Protein AF-0000000084754019 (afdb_homodimer)

Structure (mmCIF, N/CA/C/O backbone):
data_AF-0000000084754019-model_v1
#
loop_
_entity.id
_entity.type
_entity.pdbx_description
1 polymer 'branched-chain-amino-acid transaminase'
#
loop_
_atom_site.group_PDB
_atom_site.id
_atom_site.type_symbol
_atom_site.label_atom_id
_atom_site.label_alt_id
_atom_site.label_comp_id
_atom_site.label_asym_id
_atom_site.label_entity_id
_atom_site.label_seq_id
_atom_site.pdbx_PDB_ins_code
_atom_site.Cartn_x
_atom_site.Cartn_y
_atom_site.Cartn_z
_atom_site.occupancy
_atom_site.B_iso_or_equiv
_atom_site.auth_seq_id
_atom_site.auth_comp_id
_atom_site.auth_asym_id
_atom_site.auth_atom_id
_atom_site.pdbx_PDB_model_num
ATOM 1 N N . MET A 1 1 ? -22.484 -15.445 -2.857 1 97.38 1 MET A N 1
ATOM 2 C CA . MET A 1 1 ? -22.422 -15.008 -1.468 1 97.38 1 MET A CA 1
ATOM 3 C C . MET A 1 1 ? -20.984 -14.703 -1.066 1 97.38 1 MET A C 1
ATOM 5 O O . MET A 1 1 ? -20.047 -15.32 -1.585 1 97.38 1 MET A O 1
ATOM 9 N N . VAL A 1 2 ? -20.844 -13.742 -0.267 1 98.5 2 VAL A N 1
ATOM 10 C CA . VAL A 1 2 ? -19.578 -13.406 0.373 1 98.5 2 VAL A CA 1
ATOM 11 C C . VAL A 1 2 ? -19.703 -13.594 1.884 1 98.5 2 VAL A C 1
ATOM 13 O O . VAL A 1 2 ? -20.75 -13.312 2.471 1 98.5 2 VAL A O 1
ATOM 16 N N . ASN A 1 3 ? -18.672 -14.164 2.486 1 98.88 3 ASN A N 1
ATOM 17 C CA . ASN A 1 3 ? -18.656 -14.391 3.928 1 98.88 3 ASN A CA 1
ATOM 18 C C . ASN A 1 3 ? -17.953 -13.25 4.664 1 98.88 3 ASN A C 1
ATOM 20 O O . ASN A 1 3 ? -16.75 -13.039 4.496 1 98.88 3 ASN A O 1
ATOM 24 N N . CYS A 1 4 ? -18.688 -12.484 5.461 1 98.62 4 CYS A N 1
ATOM 25 C CA . CYS A 1 4 ? -18.141 -11.43 6.305 1 98.62 4 CYS A CA 1
ATOM 26 C C . CYS A 1 4 ? -18.266 -11.789 7.781 1 98.62 4 CYS A C 1
ATOM 28 O O . CYS A 1 4 ? -19.359 -11.719 8.344 1 98.62 4 CYS A O 1
ATOM 30 N N . ASN A 1 5 ? -17.156 -12.18 8.359 1 98.44 5 ASN A N 1
ATOM 31 C CA . ASN A 1 5 ? -17.125 -12.594 9.758 1 98.44 5 ASN A CA 1
ATOM 32 C C . ASN A 1 5 ? -18.156 -13.672 10.047 1 98.44 5 ASN A C 1
ATOM 34 O O . ASN A 1 5 ? -18.875 -13.602 11.047 1 98.44 5 ASN A O 1
ATOM 38 N N . GLY A 1 6 ? -18.266 -14.531 9.148 1 98.44 6 GLY A N 1
ATOM 39 C CA . GLY A 1 6 ? -19.156 -15.672 9.352 1 98.44 6 GLY A CA 1
ATOM 40 C C . GLY A 1 6 ? -20.531 -15.461 8.773 1 98.44 6 GLY A C 1
ATOM 41 O O . GLY A 1 6 ? -21.281 -16.422 8.57 1 98.44 6 GLY A O 1
ATOM 42 N N . ALA A 1 7 ? -20.906 -14.242 8.516 1 98.5 7 ALA A N 1
ATOM 43 C CA . ALA A 1 7 ? -22.203 -13.945 7.922 1 98.5 7 ALA A CA 1
ATOM 44 C C . ALA A 1 7 ? -22.141 -14.062 6.398 1 98.5 7 ALA A C 1
ATOM 46 O O . ALA A 1 7 ? -21.281 -13.453 5.758 1 98.5 7 ALA A O 1
ATOM 47 N N . LEU A 1 8 ? -23.047 -14.852 5.844 1 98.62 8 LEU A N 1
ATOM 48 C CA . LEU A 1 8 ? -23.156 -14.992 4.395 1 98.62 8 LEU A CA 1
ATOM 49 C C . LEU A 1 8 ? -24.062 -13.914 3.811 1 98.62 8 LEU A C 1
ATOM 51 O O . LEU A 1 8 ? -25.25 -13.844 4.152 1 98.62 8 LEU A O 1
ATOM 55 N N . LEU A 1 9 ? -23.484 -13.094 3.008 1 98.5 9 LEU A N 1
ATOM 56 C CA . LEU A 1 9 ? -24.188 -11.953 2.436 1 98.5 9 LEU A CA 1
ATOM 57 C C . LEU A 1 9 ? -24.188 -12.023 0.912 1 98.5 9 LEU A C 1
ATOM 59 O O . LEU A 1 9 ? -23.312 -12.656 0.312 1 98.5 9 LEU A O 1
ATOM 63 N N . ALA A 1 10 ? -25.172 -11.328 0.333 1 97.81 10 ALA A N 1
ATOM 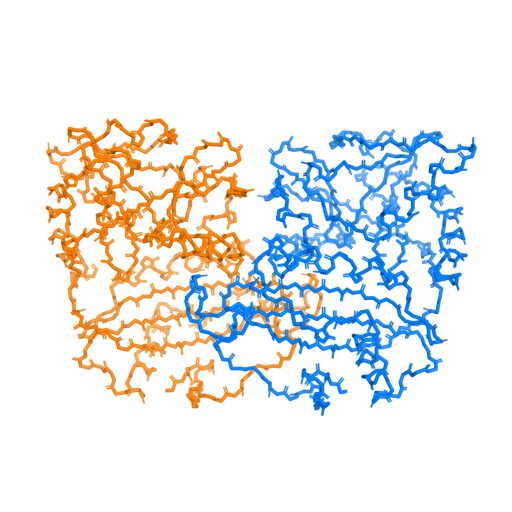64 C CA . ALA A 1 10 ? -25.219 -11.266 -1.126 1 97.81 10 ALA A CA 1
ATOM 65 C C . ALA A 1 10 ? -23.953 -10.625 -1.686 1 97.81 10 ALA A C 1
ATOM 67 O O . ALA A 1 10 ? -23.422 -9.672 -1.108 1 97.81 10 ALA A O 1
ATOM 68 N N . GLU A 1 11 ? -23.531 -11.109 -2.832 1 95.25 11 GLU A N 1
ATOM 69 C CA . GLU A 1 11 ? -22.266 -10.688 -3.422 1 95.25 11 GLU A CA 1
ATOM 70 C C . GLU A 1 11 ? -22.281 -9.203 -3.758 1 95.25 11 GLU A C 1
ATOM 72 O O . GLU A 1 11 ? -21.25 -8.531 -3.68 1 95.25 11 GLU A O 1
ATOM 77 N N . ASP A 1 12 ? -23.375 -8.703 -4.16 1 95.88 12 ASP A N 1
ATOM 78 C CA . ASP A 1 12 ? -23.469 -7.316 -4.609 1 95.88 12 ASP A CA 1
ATOM 79 C C . ASP A 1 12 ? -23.859 -6.391 -3.459 1 95.88 12 ASP A C 1
ATOM 81 O O . ASP A 1 12 ? -24.078 -5.195 -3.664 1 95.88 12 ASP A O 1
ATOM 85 N N . LYS A 1 13 ? -23.969 -6.934 -2.271 1 96.94 13 LYS A N 1
ATOM 86 C CA . LYS A 1 13 ? -24.328 -6.133 -1.107 1 96.94 13 LYS A CA 1
ATOM 87 C C . LYS A 1 13 ? -23.172 -5.246 -0.66 1 96.94 13 LYS A C 1
ATOM 89 O O . LYS A 1 13 ? -22.031 -5.715 -0.549 1 96.94 13 LYS A O 1
ATOM 94 N N . ALA A 1 14 ? -23.484 -3.969 -0.422 1 98 14 ALA A N 1
ATOM 95 C CA . ALA A 1 14 ? -22.516 -3.117 0.258 1 98 14 ALA A CA 1
ATOM 96 C C . ALA A 1 14 ? -22.344 -3.535 1.716 1 98 14 ALA A C 1
ATOM 98 O O . ALA A 1 14 ? -23.328 -3.658 2.451 1 98 14 ALA A O 1
ATOM 99 N N . ILE A 1 15 ? -21.125 -3.725 2.139 1 97.31 15 ILE A N 1
ATOM 100 C CA . ILE A 1 15 ? -20.953 -4.258 3.486 1 97.31 15 ILE A CA 1
ATOM 101 C C . ILE A 1 15 ? -19.938 -3.416 4.25 1 97.31 15 ILE A C 1
ATOM 103 O O . ILE A 1 15 ? -19.75 -3.6 5.457 1 97.31 15 ILE A O 1
ATOM 107 N N . PHE A 1 16 ? -19.312 -2.447 3.605 1 98 16 PHE A N 1
ATOM 108 C CA . PHE A 1 16 ? -18.281 -1.647 4.273 1 98 16 PHE A CA 1
ATOM 109 C C . PHE A 1 16 ? -18.656 -0.167 4.234 1 98 16 PHE A C 1
ATOM 111 O O . PHE A 1 16 ? -19.141 0.33 3.225 1 98 16 PHE A O 1
ATOM 118 N N . THR A 1 17 ? -18.406 0.504 5.332 1 98.19 17 THR A N 1
ATOM 119 C CA . THR A 1 17 ? -18.5 1.96 5.355 1 98.19 17 THR A CA 1
ATOM 120 C C . THR A 1 17 ? -17.203 2.588 4.852 1 98.19 17 THR A C 1
ATOM 122 O O . THR A 1 17 ? -16.203 1.885 4.625 1 98.19 17 THR A O 1
ATOM 125 N N . HIS A 1 18 ? -17.219 3.867 4.695 1 97.81 18 HIS A N 1
ATOM 126 C CA . HIS A 1 18 ? -16.047 4.613 4.262 1 97.81 18 HIS A CA 1
ATOM 127 C C . HIS A 1 18 ? -14.945 4.562 5.316 1 97.81 18 HIS A C 1
ATOM 129 O O . HIS A 1 18 ? -13.805 4.922 5.039 1 97.81 18 HIS A O 1
ATOM 135 N N . ASN A 1 19 ? -15.219 4.051 6.48 1 98.06 19 ASN A N 1
ATOM 136 C CA . ASN A 1 19 ? -14.266 4.062 7.59 1 98.06 19 ASN A CA 1
ATOM 137 C C . ASN A 1 19 ? -13.406 2.803 7.598 1 98.06 19 ASN A C 1
ATOM 139 O O . ASN A 1 19 ? -12.5 2.67 8.43 1 98.06 19 ASN A O 1
ATOM 143 N N . ASN A 1 20 ? -13.688 1.897 6.699 1 98.62 20 ASN A N 1
ATOM 144 C CA . ASN A 1 20 ? -12.906 0.664 6.637 1 98.62 20 ASN A CA 1
ATOM 145 C C . ASN A 1 20 ? -11.422 0.946 6.461 1 98.62 20 ASN A C 1
ATOM 147 O O . ASN A 1 20 ? -11.031 1.692 5.562 1 98.62 20 ASN A O 1
ATOM 151 N N . ARG A 1 21 ? -10.633 0.33 7.289 1 98.81 21 ARG A N 1
ATOM 152 C CA . ARG A 1 21 ? -9.219 0.693 7.316 1 98.81 21 ARG A CA 1
ATOM 153 C C . ARG A 1 21 ? -8.477 0.081 6.133 1 98.81 21 ARG A C 1
ATOM 155 O O . ARG A 1 21 ? -7.406 0.56 5.75 1 98.81 21 ARG A O 1
ATOM 162 N N . ALA A 1 22 ? -8.961 -1.067 5.578 1 98.75 22 ALA A N 1
ATOM 163 C CA . ALA A 1 22 ? -8.375 -1.564 4.34 1 98.75 22 ALA A CA 1
ATOM 164 C C . ALA A 1 22 ? -8.539 -0.552 3.209 1 98.75 22 ALA A C 1
ATOM 166 O O . ALA A 1 22 ? -7.641 -0.387 2.379 1 98.75 22 ALA A O 1
ATOM 167 N N . LEU A 1 23 ? -9.664 0.096 3.18 1 98.56 23 LEU A N 1
ATOM 168 C CA . LEU A 1 23 ? -9.953 1.115 2.178 1 98.56 23 LEU A CA 1
ATOM 169 C C . LEU A 1 23 ? -9.086 2.352 2.389 1 98.56 23 LEU A C 1
ATOM 171 O O . LEU A 1 23 ? -8.523 2.887 1.435 1 98.56 23 LEU A O 1
ATOM 175 N N . LYS A 1 24 ? -8.906 2.754 3.613 1 98.69 24 LYS A N 1
ATOM 176 C CA . LYS A 1 24 ? -8.32 4.059 3.918 1 98.69 24 LYS A CA 1
ATOM 177 C C . LYS A 1 24 ? -6.801 3.986 3.939 1 98.69 24 LYS A C 1
ATOM 179 O O . LYS A 1 24 ? -6.121 4.957 3.602 1 98.69 24 LYS A O 1
ATOM 184 N N . TYR A 1 25 ? -6.273 2.809 4.363 1 98.81 25 TYR A N 1
ATOM 185 C CA . TYR A 1 25 ? -4.848 2.793 4.672 1 98.81 25 TYR A CA 1
ATOM 186 C C . TYR A 1 25 ? -4.191 1.52 4.152 1 98.81 25 TYR A C 1
ATOM 188 O O . TYR A 1 25 ? -3.031 1.243 4.457 1 98.81 25 TYR A O 1
ATOM 196 N N . GLY A 1 26 ? -4.914 0.692 3.35 1 98.75 26 GLY A N 1
ATOM 197 C CA . GLY A 1 26 ? -4.363 -0.59 2.938 1 98.75 26 GLY A CA 1
ATOM 198 C C . GLY A 1 26 ? -4.023 -1.496 4.105 1 98.75 26 GLY A C 1
ATOM 199 O O . GLY A 1 26 ? -3.088 -2.297 4.023 1 98.75 26 GLY A O 1
ATOM 200 N N . ASP A 1 27 ? -4.727 -1.362 5.16 1 98.88 27 ASP A N 1
ATOM 201 C CA . ASP A 1 27 ? -4.477 -2.055 6.418 1 98.88 27 ASP A CA 1
ATOM 202 C C . ASP A 1 27 ? -5.109 -3.445 6.418 1 98.88 27 ASP A C 1
ATOM 204 O O . ASP A 1 27 ? -5.949 -3.754 7.266 1 98.88 27 ASP A O 1
ATOM 208 N N . ALA A 1 28 ? -4.59 -4.289 5.449 1 98.94 28 ALA A N 1
ATOM 209 C CA . ALA A 1 28 ? -5.188 -5.609 5.25 1 98.94 28 ALA A CA 1
ATOM 210 C C . ALA A 1 28 ? -4.18 -6.578 4.641 1 98.94 28 ALA A C 1
ATOM 212 O O . ALA A 1 28 ? -3.174 -6.16 4.062 1 98.94 28 ALA A O 1
ATOM 213 N N . LEU A 1 29 ? -4.406 -7.797 4.871 1 98.94 29 LEU A N 1
ATOM 214 C CA . LEU A 1 29 ? -3.732 -8.953 4.293 1 98.94 29 LEU A CA 1
ATOM 215 C C . LEU A 1 29 ? -4.723 -9.852 3.559 1 98.94 29 LEU A C 1
ATOM 217 O O . LEU A 1 29 ? -5.922 -9.828 3.85 1 98.94 29 LEU A O 1
ATOM 221 N N . PHE A 1 30 ? -4.211 -10.617 2.596 1 98.94 30 PHE A N 1
ATOM 222 C CA . PHE A 1 30 ? -5.125 -11.578 1.984 1 98.94 30 PHE A CA 1
ATOM 223 C C . PHE A 1 30 ? -4.383 -12.828 1.534 1 98.94 30 PHE A C 1
ATOM 225 O O . PHE A 1 30 ? -3.152 -12.828 1.449 1 98.94 30 PHE A O 1
ATOM 232 N N . GLU A 1 31 ? -5.059 -13.859 1.364 1 98.88 31 GLU A N 1
ATOM 233 C CA . GLU A 1 31 ? -4.617 -15.109 0.752 1 98.88 31 GLU A CA 1
ATOM 234 C C . GLU A 1 31 ? -5.512 -15.5 -0.42 1 98.88 31 GLU A C 1
ATOM 236 O O . GLU A 1 31 ? -6.73 -15.336 -0.355 1 98.88 31 GLU A O 1
ATOM 241 N N . THR A 1 32 ? -4.949 -15.914 -1.445 1 98.81 32 THR A N 1
ATOM 242 C CA . THR A 1 32 ? -5.656 -16.547 -2.555 1 98.81 32 THR A CA 1
ATOM 243 C C . THR A 1 32 ? -5.359 -18.047 -2.6 1 98.81 32 THR A C 1
ATOM 245 O O . THR A 1 32 ? -4.199 -18.453 -2.73 1 98.81 32 THR A O 1
ATOM 248 N N . VAL A 1 33 ? -6.383 -18.797 -2.488 1 98.5 33 VAL A N 1
ATOM 249 C CA . VAL A 1 33 ? -6.227 -20.234 -2.316 1 98.5 33 VAL A CA 1
ATOM 250 C C . VAL A 1 33 ? -7.039 -20.969 -3.377 1 98.5 33 VAL A C 1
ATOM 252 O O . VAL A 1 33 ? -8.109 -20.5 -3.787 1 98.5 33 VAL A O 1
ATOM 255 N N . ARG A 1 34 ? -6.52 -22.047 -3.781 1 97.81 34 ARG A N 1
ATOM 256 C CA . ARG A 1 34 ? -7.219 -22.938 -4.703 1 97.81 34 ARG A CA 1
ATOM 257 C C . ARG A 1 34 ? -7.906 -24.078 -3.953 1 97.81 34 ARG A C 1
ATOM 259 O O . ARG A 1 34 ? -7.32 -24.672 -3.053 1 97.81 34 ARG A O 1
ATOM 266 N N . TYR A 1 35 ? -9.164 -24.266 -4.242 1 97.19 35 TYR A N 1
ATOM 267 C CA . TYR A 1 35 ? -9.969 -25.375 -3.729 1 97.19 35 TYR A CA 1
ATOM 268 C C . TYR A 1 35 ? -10.375 -26.312 -4.852 1 97.19 35 TYR A C 1
ATOM 270 O O . TYR A 1 35 ? -10.867 -25.875 -5.895 1 97.19 35 TYR A O 1
ATOM 278 N N . VAL A 1 36 ? -10.102 -27.625 -4.633 1 95.44 36 VAL A N 1
ATOM 279 C CA . VAL A 1 36 ? -10.523 -28.625 -5.617 1 95.44 36 VAL A CA 1
ATOM 280 C C . VAL A 1 36 ? -11.133 -29.828 -4.91 1 95.44 36 VAL A C 1
ATOM 282 O O . VAL A 1 36 ? -10.453 -30.516 -4.156 1 95.44 36 VAL A O 1
ATOM 285 N N . ASN A 1 37 ? -12.398 -30.062 -5.176 1 90.69 37 ASN A N 1
ATOM 286 C CA . ASN A 1 37 ? -13.117 -31.266 -4.73 1 90.69 37 ASN A CA 1
ATOM 287 C C . ASN A 1 37 ? -12.891 -31.531 -3.244 1 90.69 37 ASN A C 1
ATOM 289 O O . ASN A 1 37 ? -12.492 -32.625 -2.861 1 90.69 37 ASN A O 1
ATOM 293 N N . GLY A 1 38 ? -13.016 -30.516 -2.432 1 91.5 38 GLY A N 1
ATOM 294 C CA . GLY A 1 38 ? -13.008 -30.688 -0.988 1 91.5 38 GLY A CA 1
ATOM 295 C C . GLY A 1 38 ? -11.656 -30.375 -0.361 1 91.5 38 GLY A C 1
ATOM 296 O O . GLY A 1 38 ? -11.531 -30.344 0.865 1 91.5 38 GLY A O 1
ATOM 297 N N . THR A 1 39 ? -10.695 -30.094 -1.216 1 94.81 39 THR A N 1
ATOM 298 C CA . THR A 1 39 ? -9.344 -29.906 -0.702 1 94.81 39 THR A CA 1
ATOM 299 C C . THR A 1 39 ? -8.844 -28.5 -1.018 1 94.81 39 THR A C 1
ATOM 301 O O . THR A 1 39 ? -8.914 -28.047 -2.164 1 94.81 39 THR A O 1
ATOM 304 N N . LEU A 1 40 ? -8.438 -27.797 0.04 1 97.25 40 LEU A N 1
ATOM 305 C CA . LEU A 1 40 ? -7.695 -26.562 -0.158 1 97.25 40 LEU A CA 1
ATOM 306 C C . LEU A 1 40 ? -6.219 -26.844 -0.433 1 97.25 40 LEU A C 1
ATOM 308 O O . LEU A 1 40 ? -5.535 -27.453 0.394 1 97.25 40 LEU A O 1
ATOM 312 N N . PHE A 1 41 ? -5.746 -26.406 -1.605 1 97.75 41 PHE A N 1
ATOM 313 C CA . PHE A 1 41 ? -4.355 -26.656 -1.974 1 97.75 41 PHE A CA 1
ATOM 314 C C . PHE A 1 41 ? -3.408 -25.844 -1.1 1 97.75 41 PHE A C 1
ATOM 316 O O . PHE A 1 41 ? -3.539 -24.625 -0.998 1 97.75 41 PHE A O 1
ATOM 323 N N . PHE A 1 42 ? -2.416 -26.531 -0.426 1 98.12 42 PHE A N 1
ATOM 324 C CA . PHE A 1 42 ? -1.351 -25.969 0.388 1 98.12 42 PHE A CA 1
ATOM 325 C C . PHE A 1 42 ? -1.927 -25.094 1.497 1 98.12 42 PHE A C 1
ATOM 327 O O . PHE A 1 42 ? -1.379 -24.031 1.809 1 98.12 42 PHE A O 1
ATOM 334 N N . TRP A 1 43 ? -2.988 -25.5 2.119 1 98.06 43 TRP A N 1
ATOM 335 C CA . TRP A 1 43 ? -3.734 -24.688 3.078 1 98.06 43 TRP A CA 1
ATOM 336 C C . TRP A 1 43 ? -2.873 -24.359 4.293 1 98.06 43 TRP A C 1
ATOM 338 O O . TRP A 1 43 ? -2.891 -23.234 4.781 1 98.06 43 TRP A O 1
ATOM 348 N N . GLU A 1 44 ? -2.137 -25.297 4.773 1 98.19 44 GLU A N 1
ATOM 349 C CA . GLU A 1 44 ? -1.278 -25.047 5.926 1 98.19 44 GLU A CA 1
ATOM 350 C C . GLU A 1 44 ? -0.279 -23.938 5.633 1 98.19 44 GLU A C 1
ATOM 352 O O . GLU A 1 44 ? -0.051 -23.062 6.477 1 98.19 44 GLU A O 1
ATOM 357 N N . ASP A 1 45 ? 0.33 -24 4.461 1 98.5 45 ASP A N 1
ATOM 358 C CA . ASP A 1 45 ? 1.284 -22.969 4.07 1 98.5 45 ASP A CA 1
ATOM 359 C C . ASP A 1 45 ? 0.619 -21.594 4.031 1 98.5 45 ASP A C 1
ATOM 361 O O . ASP A 1 45 ? 1.19 -20.609 4.504 1 98.5 45 ASP A O 1
ATOM 365 N N . HIS A 1 46 ? -0.571 -21.547 3.426 1 98.81 46 HIS A N 1
ATOM 366 C CA . HIS A 1 46 ? -1.313 -20.297 3.365 1 98.81 46 HIS A CA 1
ATOM 367 C C . HIS A 1 46 ? -1.639 -19.781 4.762 1 98.81 46 HIS A C 1
ATOM 369 O O . HIS A 1 46 ? -1.456 -18.594 5.051 1 98.81 46 HIS A O 1
ATOM 375 N N . TYR A 1 47 ? -2.086 -20.688 5.594 1 98.88 47 TYR A N 1
ATOM 376 C CA . TYR A 1 47 ? -2.465 -20.344 6.957 1 98.88 47 TYR A CA 1
ATOM 377 C C . TYR A 1 47 ? -1.276 -19.781 7.73 1 98.88 47 TYR A C 1
ATOM 379 O O . TYR A 1 47 ? -1.379 -18.719 8.352 1 98.88 47 TYR A O 1
ATOM 387 N N . PHE A 1 48 ? -0.202 -20.406 7.664 1 98.75 48 PHE A N 1
ATOM 388 C CA . PHE A 1 48 ? 0.971 -19.969 8.422 1 98.75 48 PHE A CA 1
ATOM 389 C C . PHE A 1 48 ? 1.496 -18.641 7.902 1 98.75 48 PHE A C 1
ATOM 391 O O . PHE A 1 48 ? 1.946 -17.797 8.68 1 98.75 48 PHE A O 1
ATOM 398 N N . ARG A 1 49 ? 1.467 -18.484 6.605 1 98.75 49 ARG A N 1
ATOM 399 C CA . ARG A 1 49 ? 1.89 -17.188 6.074 1 98.75 49 ARG A CA 1
ATOM 400 C C . ARG A 1 49 ? 0.973 -16.078 6.559 1 98.75 49 ARG A C 1
ATOM 402 O O . ARG A 1 49 ? 1.439 -14.984 6.895 1 98.75 49 ARG A O 1
ATOM 409 N N . LEU A 1 50 ? -0.332 -16.359 6.586 1 98.94 50 LEU A N 1
ATOM 410 C CA . LEU A 1 50 ? -1.282 -15.359 7.066 1 98.94 50 LEU A CA 1
ATOM 411 C C . LEU A 1 50 ? -0.999 -14.992 8.523 1 98.94 50 LEU A C 1
ATOM 413 O O . LEU A 1 50 ? -0.934 -13.812 8.867 1 98.94 50 LEU A O 1
ATOM 417 N N . MET A 1 51 ? -0.78 -15.984 9.391 1 98.81 51 MET A N 1
ATOM 418 C CA . MET A 1 51 ? -0.494 -15.742 10.797 1 98.81 51 MET A CA 1
ATOM 419 C C . MET A 1 51 ? 0.798 -14.953 10.969 1 98.81 51 MET A C 1
ATOM 421 O O . MET A 1 51 ? 0.847 -13.992 11.734 1 98.81 51 MET A O 1
ATOM 425 N N . ALA A 1 52 ? 1.797 -15.375 10.234 1 98.75 52 ALA A N 1
ATOM 426 C CA . ALA A 1 52 ? 3.078 -14.68 10.312 1 98.75 52 ALA A CA 1
ATOM 427 C C . ALA A 1 52 ? 2.939 -13.227 9.883 1 98.75 52 ALA A C 1
ATOM 429 O O . ALA A 1 52 ? 3.504 -12.328 10.508 1 98.75 52 ALA A O 1
ATOM 430 N N . SER A 1 53 ? 2.232 -13.031 8.797 1 98.88 53 SER A N 1
ATOM 431 C CA . SER A 1 53 ? 2.031 -11.68 8.289 1 98.88 53 SER A CA 1
ATOM 432 C C . SER A 1 53 ? 1.26 -10.82 9.281 1 98.88 53 SER A C 1
ATOM 434 O O . SER A 1 53 ? 1.574 -9.648 9.469 1 98.88 53 SER A O 1
ATOM 436 N N . MET A 1 54 ? 0.199 -11.391 9.906 1 98.88 54 MET A N 1
ATOM 437 C CA . MET A 1 54 ? -0.567 -10.664 10.914 1 98.88 54 MET A CA 1
ATOM 438 C C . MET A 1 54 ? 0.323 -10.25 12.078 1 98.88 54 MET A C 1
ATOM 440 O O . MET A 1 54 ? 0.197 -9.141 12.602 1 98.88 54 MET A O 1
ATOM 444 N N . ARG A 1 55 ? 1.204 -11.086 12.469 1 98.56 55 ARG A N 1
ATOM 445 C CA . ARG A 1 55 ? 2.137 -10.766 13.547 1 98.56 55 ARG A CA 1
ATOM 446 C C . ARG A 1 55 ? 3.055 -9.609 13.148 1 98.56 55 ARG A C 1
ATOM 448 O O . ARG A 1 55 ? 3.301 -8.703 13.945 1 98.56 55 ARG A O 1
ATOM 455 N N . ILE A 1 56 ? 3.537 -9.719 11.961 1 98.31 56 ILE A N 1
ATOM 456 C CA . ILE A 1 56 ? 4.43 -8.68 11.453 1 98.31 56 ILE A CA 1
ATOM 457 C C . ILE A 1 56 ? 3.713 -7.332 11.461 1 98.31 56 ILE A C 1
ATOM 459 O O . ILE A 1 56 ? 4.301 -6.309 11.82 1 98.31 56 ILE A O 1
ATOM 463 N N . LEU A 1 57 ? 2.438 -7.328 11.164 1 98.44 57 LEU A N 1
ATOM 464 C CA . LEU A 1 57 ? 1.668 -6.09 11.102 1 98.44 57 LEU A CA 1
ATOM 465 C C . LEU A 1 57 ? 1.074 -5.75 12.461 1 98.44 57 LEU A C 1
ATOM 467 O O . LEU A 1 57 ? 0.324 -4.781 12.594 1 98.44 57 LEU A O 1
ATOM 471 N N . ARG A 1 58 ? 1.37 -6.543 13.445 1 98.31 58 ARG A N 1
ATOM 472 C CA . ARG A 1 58 ? 0.931 -6.324 14.82 1 98.31 58 ARG A CA 1
ATOM 473 C C . ARG A 1 58 ? -0.591 -6.309 14.906 1 98.31 58 ARG A C 1
ATOM 475 O O . ARG A 1 58 ? -1.166 -5.484 15.625 1 98.31 58 ARG A O 1
ATOM 482 N N . MET A 1 59 ? -1.22 -7.105 14.141 1 98.81 59 MET A N 1
ATOM 483 C CA . MET A 1 59 ? -2.646 -7.383 14.273 1 98.81 59 MET A CA 1
ATOM 484 C C . MET A 1 59 ? -2.904 -8.367 15.414 1 98.81 59 MET A C 1
ATOM 486 O O . MET A 1 59 ? -2.084 -9.25 15.672 1 98.81 59 MET A O 1
ATOM 490 N N . GLU A 1 60 ? -3.984 -8.141 16.031 1 98.62 60 GLU A N 1
ATOM 491 C CA . GLU A 1 60 ? -4.387 -9.148 17 1 98.62 60 GLU A CA 1
ATOM 492 C C . GLU A 1 60 ? -4.984 -10.375 16.328 1 98.62 60 GLU A C 1
ATOM 494 O O . GLU A 1 60 ? -5.957 -10.266 15.57 1 98.62 60 GLU A O 1
ATOM 499 N N . ILE A 1 61 ? -4.41 -11.453 16.594 1 98.69 61 ILE A N 1
ATOM 500 C CA . ILE A 1 61 ? -4.934 -12.695 16.031 1 98.69 61 ILE A CA 1
ATOM 501 C C . ILE A 1 61 ? -6.004 -13.266 16.953 1 98.69 61 ILE A C 1
ATOM 503 O O . ILE A 1 61 ? -5.707 -13.68 18.078 1 98.69 61 ILE A O 1
ATOM 507 N N . PRO A 1 62 ? -7.219 -13.305 16.438 1 98.62 62 PRO A N 1
ATOM 508 C CA . PRO A 1 62 ? -8.266 -13.883 17.281 1 98.62 62 PRO A CA 1
ATOM 509 C C . PRO A 1 62 ? -7.98 -15.336 17.672 1 98.62 62 PRO A C 1
ATOM 511 O O . PRO A 1 62 ? -7.449 -16.094 16.859 1 98.62 62 PRO A O 1
ATOM 514 N N . MET A 1 63 ? -8.438 -15.703 18.828 1 97.94 63 MET A N 1
ATOM 515 C CA . MET A 1 63 ? -8.219 -17.062 19.312 1 97.94 63 MET A CA 1
ATOM 516 C C . MET A 1 63 ? -8.906 -18.078 18.406 1 97.94 63 MET A C 1
ATOM 518 O O . MET A 1 63 ? -8.414 -19.188 18.219 1 97.94 63 MET A O 1
ATOM 522 N N . GLU A 1 64 ? -9.938 -17.672 17.812 1 97.5 64 GLU A N 1
ATOM 523 C CA . GLU A 1 64 ? -10.703 -18.594 16.984 1 97.5 64 GLU A CA 1
ATOM 524 C C . GLU A 1 64 ? -10.055 -18.781 15.617 1 97.5 64 GLU A C 1
ATOM 526 O O . GLU A 1 64 ? -10.438 -19.672 14.859 1 97.5 64 GLU A O 1
ATOM 531 N N . PHE A 1 65 ? -9.094 -17.953 15.258 1 98.38 65 PHE A N 1
ATOM 532 C CA . PHE A 1 65 ? -8.422 -18.062 13.969 1 98.38 65 PHE A CA 1
ATOM 533 C C . PHE A 1 65 ? -7.523 -19.281 13.914 1 98.38 65 PHE A C 1
ATOM 535 O O . PHE A 1 65 ? -6.328 -19.172 13.641 1 98.38 65 PHE A O 1
ATOM 542 N N . THR A 1 66 ? -8.102 -20.406 14.062 1 98.62 66 THR A N 1
ATOM 543 C CA . THR A 1 66 ? -7.359 -21.656 13.875 1 98.62 66 THR A CA 1
ATOM 544 C C . THR A 1 66 ? -7.406 -22.094 12.414 1 98.62 66 THR A C 1
ATOM 546 O O . THR A 1 66 ? -8.25 -21.625 11.648 1 98.62 66 THR A O 1
ATOM 549 N N . LEU A 1 67 ? -6.461 -22.984 12.148 1 98.62 67 LEU A N 1
ATOM 550 C CA . LEU A 1 67 ? -6.434 -23.578 10.82 1 98.62 67 LEU A CA 1
ATOM 551 C C . LEU A 1 67 ? -7.793 -24.172 10.461 1 98.62 67 LEU A C 1
ATOM 553 O O . LEU A 1 67 ? -8.312 -23.922 9.367 1 98.62 67 LEU A O 1
ATOM 557 N N . GLU A 1 68 ? -8.391 -24.859 11.375 1 98.5 68 GLU A N 1
ATOM 558 C CA . GLU A 1 68 ? -9.664 -25.562 11.18 1 98.5 68 GLU A CA 1
ATOM 559 C C . GLU A 1 68 ? -10.82 -24.578 11.047 1 98.5 68 GLU A C 1
ATOM 561 O O . GLU A 1 68 ? -11.703 -24.75 10.203 1 98.5 68 GLU A O 1
ATOM 566 N N . PHE A 1 69 ? -10.844 -23.578 11.859 1 98.81 69 PHE A N 1
ATOM 567 C CA . PHE A 1 69 ? -11.922 -22.609 11.844 1 98.81 69 PHE A CA 1
ATOM 568 C C . PHE A 1 69 ? -11.992 -21.891 10.5 1 98.81 69 PHE A C 1
ATOM 570 O O . PHE A 1 69 ? -13.055 -21.828 9.883 1 98.81 69 PHE A O 1
ATOM 577 N N . LEU A 1 70 ? -10.859 -21.406 10.016 1 98.88 70 LEU A N 1
ATOM 578 C CA . LEU A 1 70 ? -10.836 -20.656 8.758 1 98.88 70 LEU A CA 1
ATOM 579 C C . LEU A 1 70 ? -11.148 -21.578 7.582 1 98.88 70 LEU A C 1
ATOM 581 O O . LEU A 1 70 ? -11.828 -21.172 6.637 1 98.88 70 LEU A O 1
ATOM 585 N N . GLU A 1 71 ? -10.602 -22.797 7.629 1 98.69 71 GLU A N 1
ATOM 586 C CA . GLU A 1 71 ? -10.945 -23.766 6.594 1 98.69 71 GLU A CA 1
ATOM 587 C C . GLU A 1 71 ? -12.453 -23.984 6.527 1 98.69 71 GLU A C 1
ATOM 589 O O . GLU A 1 71 ? -13.031 -24.016 5.438 1 98.69 71 GLU A O 1
ATOM 594 N N . GLU A 1 72 ? -13.062 -24.109 7.664 1 98.62 72 GLU A N 1
ATOM 595 C CA . GLU A 1 72 ? -14.508 -24.328 7.727 1 98.62 72 GLU A CA 1
ATOM 596 C C . GLU A 1 72 ? -15.273 -23.141 7.164 1 98.62 72 GLU A C 1
ATOM 598 O O . GLU A 1 72 ? -16.25 -23.297 6.43 1 98.62 72 GLU A O 1
ATOM 603 N N . GLU A 1 73 ? -14.883 -21.953 7.523 1 98.81 73 GLU A N 1
ATOM 604 C CA . GLU A 1 73 ? -15.531 -20.75 7 1 98.81 73 GLU A CA 1
ATOM 605 C C . GLU A 1 73 ? -15.414 -20.672 5.48 1 98.81 73 GLU A C 1
ATOM 607 O O . GLU A 1 73 ? -16.359 -20.281 4.797 1 98.81 73 GLU A O 1
ATOM 612 N N . ILE A 1 74 ? -14.234 -21.062 4.973 1 98.81 74 ILE A N 1
ATOM 613 C CA . ILE A 1 74 ? -14.023 -21.078 3.531 1 98.81 74 ILE A CA 1
ATOM 614 C C . ILE A 1 74 ? -14.969 -22.078 2.877 1 98.81 74 ILE A C 1
ATOM 616 O O . ILE A 1 74 ? -15.672 -21.75 1.92 1 98.81 74 ILE A O 1
ATOM 620 N N . LYS A 1 75 ? -15.008 -23.266 3.383 1 98.38 75 LYS A N 1
ATOM 621 C CA . LYS A 1 75 ? -15.844 -24.312 2.812 1 98.38 75 LYS A CA 1
ATOM 622 C C . LYS A 1 75 ? -17.328 -23.953 2.904 1 98.38 75 LYS A C 1
ATOM 624 O O . LYS A 1 75 ? -18.094 -24.219 1.982 1 98.38 75 LYS A O 1
ATOM 629 N N . ASN A 1 76 ? -17.734 -23.344 4.055 1 98.5 76 ASN A N 1
ATOM 630 C CA . ASN A 1 76 ? -19.094 -22.859 4.184 1 98.5 76 ASN A CA 1
ATOM 631 C C . ASN A 1 76 ? -19.438 -21.859 3.082 1 98.5 76 ASN A C 1
ATOM 633 O O . ASN A 1 76 ? -20.547 -21.875 2.547 1 98.5 76 ASN A O 1
ATOM 637 N N . THR A 1 77 ? -18.531 -21.016 2.805 1 98.75 77 THR A N 1
ATOM 638 C CA . THR A 1 77 ? -18.75 -20.016 1.765 1 98.75 77 THR A CA 1
ATOM 639 C C . THR A 1 77 ? -18.859 -20.672 0.394 1 98.75 77 THR A C 1
ATOM 641 O O . THR A 1 77 ? -19.719 -20.297 -0.411 1 98.75 77 THR A O 1
ATOM 644 N N . ILE A 1 78 ? -17.969 -21.641 0.101 1 98.62 78 ILE A N 1
ATOM 645 C CA . ILE A 1 78 ? -18.016 -22.391 -1.151 1 98.62 78 ILE A CA 1
ATOM 646 C C . ILE A 1 78 ? -19.359 -23.078 -1.31 1 98.62 78 ILE A C 1
ATOM 648 O O . ILE A 1 78 ? -19.984 -22.984 -2.369 1 98.62 78 ILE A O 1
ATOM 652 N N . LYS A 1 79 ? -19.812 -23.703 -0.287 1 98.06 79 LYS A N 1
ATOM 653 C CA . LYS A 1 79 ? -21.094 -24.422 -0.295 1 98.06 79 LYS A CA 1
ATOM 654 C C . LYS A 1 79 ? -22.25 -23.453 -0.52 1 98.06 79 LYS A C 1
ATOM 656 O O . LYS A 1 79 ? -23.172 -23.75 -1.288 1 98.06 79 LYS A O 1
ATOM 661 N N . ALA A 1 80 ? -22.172 -22.328 0.152 1 98.19 80 ALA A N 1
ATOM 662 C CA . ALA A 1 80 ? -23.234 -21.328 0.035 1 98.19 80 ALA A CA 1
ATOM 663 C C . ALA A 1 80 ? -23.375 -20.844 -1.401 1 98.19 80 ALA A C 1
ATOM 665 O O . ALA A 1 80 ? -24.422 -20.344 -1.798 1 98.19 80 ALA A O 1
ATOM 666 N N . ASN A 1 81 ? -22.344 -21.016 -2.18 1 98.12 81 ASN A N 1
ATOM 667 C CA . ASN A 1 81 ? -22.359 -20.578 -3.572 1 98.12 81 ASN A CA 1
ATOM 668 C C . ASN A 1 81 ? -22.531 -21.75 -4.527 1 98.12 81 ASN A C 1
ATOM 670 O O . ASN A 1 81 ? -22.359 -21.594 -5.742 1 98.12 81 ASN A O 1
ATOM 674 N N . ALA A 1 82 ? -22.75 -22.906 -4.023 1 97.44 82 ALA A N 1
ATOM 675 C CA . ALA A 1 82 ? -22.969 -24.141 -4.789 1 97.44 82 ALA A CA 1
ATOM 676 C C . ALA A 1 82 ? -21.766 -24.453 -5.668 1 97.44 82 ALA A C 1
ATOM 678 O O . ALA A 1 82 ? -21.922 -24.828 -6.832 1 97.44 82 ALA A O 1
ATOM 679 N N . LEU A 1 83 ? -20.609 -24.312 -5.086 1 97.06 83 LEU A N 1
ATOM 680 C CA . LEU A 1 83 ? -19.391 -24.516 -5.852 1 97.06 83 LEU A CA 1
ATOM 681 C C . LEU A 1 83 ? -18.609 -25.719 -5.328 1 97.06 83 LEU A C 1
ATOM 683 O O . LEU A 1 83 ? -17.453 -25.938 -5.711 1 97.06 83 LEU A O 1
ATOM 687 N N . ASP A 1 84 ? -19.141 -26.5 -4.492 1 92.88 84 ASP A N 1
ATOM 688 C CA . ASP A 1 84 ? -18.422 -27.5 -3.713 1 92.88 84 ASP A CA 1
ATOM 689 C C . ASP A 1 84 ? -17.969 -28.656 -4.59 1 92.88 84 ASP A C 1
ATOM 691 O O . ASP A 1 84 ? -17.094 -29.438 -4.195 1 92.88 84 ASP A O 1
ATOM 695 N N . ASN A 1 85 ? -18.5 -28.844 -5.82 1 91.12 85 ASN A N 1
ATOM 696 C CA . ASN A 1 85 ? -18.156 -29.969 -6.668 1 91.12 85 ASN A CA 1
ATOM 697 C C . ASN A 1 85 ? -17.156 -29.578 -7.758 1 91.12 85 ASN A C 1
ATOM 699 O O . ASN A 1 85 ? -16.953 -30.328 -8.719 1 91.12 85 ASN A O 1
ATOM 703 N N . GLY A 1 86 ? -16.547 -28.469 -7.672 1 93.69 86 GLY A N 1
ATOM 704 C CA . GLY A 1 86 ? -15.633 -28.016 -8.711 1 93.69 86 GLY A CA 1
ATOM 705 C C . GLY A 1 86 ? -14.383 -27.359 -8.164 1 93.69 86 GLY A C 1
ATOM 706 O O . GLY A 1 86 ? -14.023 -27.562 -7.004 1 93.69 86 GLY A O 1
ATOM 707 N N . ALA A 1 87 ? -13.617 -26.797 -9.094 1 97.06 87 ALA A N 1
ATOM 708 C CA . ALA A 1 87 ? -12.461 -25.984 -8.734 1 97.06 87 ALA A CA 1
ATOM 709 C C . ALA A 1 87 ? -12.875 -24.562 -8.422 1 97.06 87 ALA A C 1
ATOM 711 O O . ALA A 1 87 ? -13.734 -23.984 -9.094 1 97.06 87 ALA A O 1
ATOM 712 N N . VAL A 1 88 ? -12.375 -24.062 -7.32 1 98.5 88 VAL A N 1
ATOM 713 C CA . VAL A 1 88 ? -12.812 -22.75 -6.832 1 98.5 88 VAL A CA 1
ATOM 714 C C . VAL A 1 88 ? -11.594 -21.922 -6.441 1 98.5 88 VAL A C 1
ATOM 716 O O . VAL A 1 88 ? -10.641 -22.438 -5.848 1 98.5 88 VAL A O 1
ATOM 719 N N . ARG A 1 89 ? -11.562 -20.656 -6.867 1 98.62 89 ARG A N 1
ATOM 720 C CA . ARG A 1 89 ? -10.641 -19.641 -6.359 1 98.62 89 ARG A CA 1
ATOM 721 C C . ARG A 1 89 ? -11.211 -18.953 -5.121 1 98.62 89 ARG A C 1
ATOM 723 O O . ARG A 1 89 ? -12.352 -18.5 -5.133 1 98.62 89 ARG A O 1
ATOM 730 N N . ILE A 1 90 ? -10.469 -18.938 -4.027 1 98.75 90 ILE A N 1
ATOM 731 C CA . ILE A 1 90 ? -10.875 -18.297 -2.779 1 98.75 90 ILE A CA 1
ATOM 732 C C . ILE A 1 90 ? -9.977 -17.094 -2.498 1 98.75 90 ILE A C 1
ATOM 734 O O . ILE A 1 90 ? -8.758 -17.172 -2.666 1 98.75 90 ILE A O 1
ATOM 738 N N . ARG A 1 91 ? -10.539 -16.047 -2.15 1 98.88 91 ARG A N 1
ATOM 739 C CA . ARG A 1 91 ? -9.797 -14.938 -1.548 1 98.88 91 ARG A CA 1
ATOM 740 C C . ARG A 1 91 ? -10.234 -14.703 -0.107 1 98.88 91 ARG A C 1
ATOM 742 O O . ARG A 1 91 ? -11.391 -14.359 0.146 1 98.88 91 ARG A O 1
ATOM 749 N N . LEU A 1 92 ? -9.398 -14.953 0.826 1 98.94 92 LEU A N 1
ATOM 750 C CA . LEU A 1 92 ? -9.578 -14.609 2.234 1 98.94 92 LEU A CA 1
ATOM 751 C C . LEU A 1 92 ? -8.836 -13.32 2.576 1 98.94 92 LEU A C 1
ATOM 753 O O . LEU A 1 92 ? -7.609 -13.266 2.512 1 98.94 92 LEU A O 1
ATOM 757 N N . THR A 1 93 ? -9.578 -12.289 2.92 1 98.94 93 THR A N 1
ATOM 758 C CA . THR A 1 93 ? -9 -11.008 3.312 1 98.94 93 THR A CA 1
ATOM 759 C C . THR A 1 93 ? -9.195 -10.758 4.805 1 98.94 93 THR A C 1
ATOM 761 O O . THR A 1 93 ? -10.305 -10.914 5.324 1 98.94 93 THR A O 1
ATOM 764 N N . VAL A 1 94 ? -8.156 -10.422 5.484 1 98.94 94 VAL A N 1
ATOM 765 C CA . VAL A 1 94 ? -8.18 -10.016 6.887 1 98.94 94 VAL A CA 1
ATOM 766 C C . VAL A 1 94 ? -7.758 -8.555 7.008 1 98.94 94 VAL A C 1
ATOM 768 O O . VAL A 1 94 ? -6.738 -8.148 6.445 1 98.94 94 VAL A O 1
ATOM 771 N N . PHE A 1 95 ? -8.547 -7.777 7.703 1 98.94 95 PHE A N 1
ATOM 772 C CA . PHE A 1 95 ? -8.227 -6.363 7.832 1 98.94 95 PHE A CA 1
ATOM 773 C C . PHE A 1 95 ? -8.5 -5.875 9.25 1 98.94 95 PHE A C 1
ATOM 775 O O . PHE A 1 95 ? -9.336 -6.445 9.961 1 98.94 95 PHE A O 1
ATOM 782 N N . ARG A 1 96 ? -7.742 -4.887 9.695 1 98.88 96 ARG A N 1
ATOM 783 C CA . ARG A 1 96 ? -7.938 -4.305 11.023 1 98.88 96 ARG A CA 1
ATOM 784 C C . ARG A 1 96 ? -9.25 -3.539 11.094 1 98.88 96 ARG A C 1
ATOM 786 O O . ARG A 1 96 ? -9.641 -2.861 10.141 1 98.88 96 ARG A O 1
ATOM 793 N N . ASN A 1 97 ? -9.906 -3.627 12.234 1 98.81 97 ASN A N 1
ATOM 794 C CA . ASN A 1 97 ? -11.195 -2.98 12.438 1 98.81 97 ASN A CA 1
ATOM 795 C C . ASN A 1 97 ? -11.078 -1.46 12.406 1 98.81 97 ASN A C 1
ATOM 797 O O . ASN A 1 97 ? -9.984 -0.916 12.594 1 98.81 97 ASN A O 1
ATOM 801 N N . GLU A 1 98 ? -12.242 -0.836 12.25 1 98.19 98 GLU A N 1
ATOM 802 C CA . GLU A 1 98 ? -12.312 0.609 12.062 1 98.19 98 GLU A CA 1
ATOM 803 C C . GLU A 1 98 ? -11.82 1.352 13.305 1 98.19 98 GLU A C 1
ATOM 805 O O . GLU A 1 98 ? -11.922 0.842 14.422 1 98.19 98 GLU A O 1
ATOM 810 N N . GLY A 1 99 ? -11.352 2.602 13.039 1 97.88 99 GLY A N 1
ATOM 811 C CA . GLY A 1 99 ? -10.945 3.508 14.109 1 97.88 99 GLY A CA 1
ATOM 812 C C . GLY A 1 99 ? -9.516 3.988 13.977 1 97.88 99 GLY A C 1
ATOM 813 O O . GLY A 1 99 ? -8.648 3.252 13.5 1 97.88 99 GLY A O 1
ATOM 814 N N . GLY A 1 100 ? -9.336 5.18 14.422 1 97.75 100 GLY A N 1
ATOM 815 C CA . GLY A 1 100 ? -8.023 5.793 14.336 1 97.75 100 GLY A CA 1
ATOM 816 C C . GLY A 1 100 ? -7.719 6.371 12.969 1 97.75 100 GLY A C 1
ATOM 817 O O . GLY A 1 100 ? -8.609 6.484 12.125 1 97.75 100 GLY A O 1
ATOM 818 N N . LEU A 1 101 ? -6.539 6.84 12.789 1 98 101 LEU A N 1
ATOM 819 C CA . LEU A 1 101 ? -5.988 7.297 11.516 1 98 101 LEU A CA 1
ATOM 820 C C . LEU A 1 101 ? -4.883 6.359 11.039 1 98 101 LEU A C 1
ATOM 822 O O . LEU A 1 101 ? -5.113 5.16 10.867 1 98 101 LEU A O 1
ATOM 826 N N . TYR A 1 102 ? -3.656 6.879 10.828 1 98.5 102 TYR A N 1
ATOM 827 C CA . TYR A 1 102 ? -2.584 5.934 10.547 1 98.5 102 TYR A CA 1
ATOM 828 C C . TYR A 1 102 ? -2.365 4.992 11.727 1 98.5 102 TYR A C 1
ATOM 830 O O . TYR A 1 102 ? -2.197 3.783 11.539 1 98.5 102 TYR A O 1
ATOM 838 N N . THR A 1 103 ? -2.422 5.551 12.914 1 98.62 103 THR A N 1
ATOM 839 C CA . THR A 1 103 ? -2.389 4.723 14.117 1 98.62 103 THR A CA 1
ATOM 840 C C . THR A 1 103 ? -3.781 4.191 14.445 1 98.62 103 THR A C 1
ATOM 842 O O . THR A 1 103 ? -4.699 4.965 14.727 1 98.62 103 THR A O 1
ATOM 845 N N . PRO A 1 104 ? -3.92 2.92 14.484 1 98.69 104 PRO A N 1
ATOM 846 C CA . PRO A 1 104 ? -5.242 2.35 14.758 1 98.69 104 PRO A CA 1
ATOM 847 C C . PRO A 1 104 ? -5.66 2.502 16.219 1 98.69 104 PRO A C 1
ATOM 849 O O . PRO A 1 104 ? -4.805 2.561 17.109 1 98.69 104 PRO A O 1
ATOM 852 N N . SER A 1 105 ? -6.965 2.545 16.484 1 98.56 105 SER A N 1
ATOM 853 C CA . SER A 1 105 ? -7.488 2.59 17.844 1 98.56 105 SER A CA 1
ATOM 854 C C . SER A 1 105 ? -7.656 1.187 18.422 1 98.56 105 SER A C 1
ATOM 856 O O . SER A 1 105 ? -7.871 1.023 19.625 1 98.56 105 SER A O 1
ATOM 858 N N . THR A 1 106 ? -7.621 0.189 17.547 1 98.5 106 THR A N 1
ATOM 859 C CA . THR A 1 106 ? -7.695 -1.213 17.938 1 98.5 106 THR A CA 1
ATOM 860 C C . THR A 1 106 ? -6.859 -2.084 17 1 98.5 106 THR A C 1
ATOM 862 O O . THR A 1 106 ? -6.574 -1.693 15.875 1 98.5 106 THR A O 1
ATOM 865 N N . ASN A 1 107 ? -6.426 -3.193 17.5 1 98.38 107 ASN A N 1
ATOM 866 C CA . ASN A 1 107 ? -5.711 -4.148 16.656 1 98.38 107 ASN A CA 1
ATOM 867 C C . ASN A 1 107 ? -6.582 -5.355 16.312 1 98.38 107 ASN A C 1
ATOM 869 O O . ASN A 1 107 ? -6.113 -6.305 15.688 1 98.38 107 ASN A O 1
ATOM 873 N N . ASP A 1 108 ? -7.887 -5.254 16.688 1 98.75 108 ASP A N 1
ATOM 874 C CA . ASP A 1 108 ? -8.82 -6.309 16.312 1 98.75 108 ASP A CA 1
ATOM 875 C C . ASP A 1 108 ? -9.031 -6.348 14.805 1 98.75 108 ASP A C 1
ATOM 877 O O . ASP A 1 108 ? -8.867 -5.336 14.125 1 98.75 108 ASP A O 1
ATOM 881 N N . VAL A 1 109 ? -9.43 -7.555 14.414 1 98.88 109 VAL A N 1
ATOM 882 C CA . VAL A 1 109 ? -9.516 -7.699 12.961 1 98.88 109 VAL A CA 1
ATOM 883 C C . VAL A 1 109 ? -10.883 -8.266 12.586 1 98.88 109 VAL A C 1
ATOM 885 O O . VAL A 1 109 ? -11.602 -8.789 13.438 1 98.88 109 VAL A O 1
ATOM 888 N N . SER A 1 110 ? -11.211 -8.078 11.328 1 98.81 110 SER A N 1
ATOM 889 C CA . SER A 1 110 ? -12.32 -8.711 10.625 1 98.81 110 SER A CA 1
ATOM 890 C C . SER A 1 110 ? -11.844 -9.422 9.367 1 98.81 110 SER A C 1
ATOM 892 O O . SER A 1 110 ? -10.68 -9.312 8.984 1 98.81 110 SER A O 1
ATOM 894 N N . TYR A 1 111 ? -12.734 -10.266 8.805 1 98.88 111 TYR A N 1
ATOM 895 C CA . TYR A 1 111 ? -12.344 -10.961 7.586 1 98.88 111 TYR A CA 1
ATOM 896 C C . TYR A 1 111 ? -13.508 -11.055 6.609 1 98.88 111 TYR A C 1
ATOM 898 O O . TYR A 1 111 ? -14.672 -10.938 7.012 1 98.88 111 TYR A O 1
ATOM 906 N N . VAL A 1 112 ? -13.156 -11.164 5.363 1 98.88 112 VAL A N 1
ATOM 907 C CA . VAL A 1 112 ? -14.117 -11.422 4.293 1 98.88 112 VAL A CA 1
ATOM 908 C C . VAL A 1 112 ? -13.586 -12.531 3.385 1 98.88 112 VAL A C 1
ATOM 910 O O . VAL A 1 112 ? -12.391 -12.586 3.09 1 98.88 112 VAL A O 1
ATOM 913 N N . ILE A 1 113 ? -14.445 -13.469 3.01 1 98.88 113 ILE A N 1
ATOM 914 C CA . ILE A 1 113 ? -14.109 -14.57 2.115 1 98.88 113 ILE A CA 1
ATOM 915 C C . ILE A 1 113 ? -14.969 -14.492 0.853 1 98.88 113 ILE A C 1
ATOM 917 O O . ILE A 1 113 ? -16.188 -14.398 0.933 1 98.88 113 ILE A O 1
ATOM 921 N N . GLU A 1 114 ? -14.336 -14.438 -0.256 1 98.56 114 GLU A N 1
ATOM 922 C CA . GLU A 1 114 ? -15.023 -14.5 -1.543 1 98.56 114 GLU A CA 1
ATOM 923 C C . GLU A 1 114 ? -14.578 -15.719 -2.348 1 98.56 114 GLU A C 1
ATOM 925 O O . GLU A 1 114 ? -13.445 -16.188 -2.201 1 98.56 114 GLU A O 1
ATOM 930 N N . THR A 1 115 ? -15.477 -16.266 -3.166 1 98.44 115 THR A N 1
ATOM 931 C CA . THR A 1 115 ? -15.195 -17.438 -3.973 1 98.44 115 THR A CA 1
ATOM 932 C C . THR A 1 115 ? -15.625 -17.219 -5.422 1 98.44 115 THR A C 1
ATOM 934 O O . THR A 1 115 ? -16.578 -16.5 -5.691 1 98.44 115 THR A O 1
ATOM 937 N N . SER A 1 116 ? -14.914 -17.766 -6.332 1 97.94 116 SER A N 1
ATOM 938 C CA . SER A 1 116 ? -15.266 -17.766 -7.75 1 97.94 116 SER A CA 1
ATOM 939 C C . SER A 1 116 ? -14.914 -19.109 -8.398 1 97.94 116 SER A C 1
ATOM 941 O O . SER A 1 116 ? -13.898 -19.719 -8.062 1 97.94 116 SER A O 1
ATOM 943 N N . PRO A 1 117 ? -15.734 -19.547 -9.328 1 97.81 117 PRO A N 1
ATOM 944 C CA . PRO A 1 117 ? -15.438 -20.828 -9.977 1 97.81 117 PRO A CA 1
ATOM 945 C C . PRO A 1 117 ? -14.211 -20.766 -10.875 1 97.81 117 PRO A C 1
ATOM 947 O O . PRO A 1 117 ? -13.883 -19.703 -11.414 1 97.81 117 PRO A O 1
ATOM 950 N N . MET A 1 118 ? -13.555 -21.891 -10.992 1 97.06 118 MET A N 1
ATOM 951 C CA . MET A 1 118 ? -12.438 -22.062 -11.922 1 97.06 118 MET A CA 1
ATOM 952 C C . MET A 1 118 ? -12.742 -23.172 -12.93 1 97.06 118 MET A C 1
ATOM 954 O O . MET A 1 118 ? -13.57 -24.047 -12.672 1 97.06 118 MET A O 1
ATOM 958 N N . GLU A 1 119 ? -12 -23.141 -14.008 1 92.81 119 GLU A N 1
ATOM 959 C CA . GLU A 1 119 ? -12.289 -24.078 -15.094 1 92.81 119 GLU A CA 1
ATOM 960 C C . GLU A 1 119 ? -11.648 -25.438 -14.836 1 92.81 119 GLU A C 1
ATOM 962 O O . GLU A 1 119 ? -12.266 -26.469 -15.086 1 92.81 119 GLU A O 1
ATOM 967 N N . SER A 1 120 ? -10.414 -25.453 -14.367 1 94.38 120 SER A N 1
ATOM 968 C CA . SER A 1 120 ? -9.672 -26.703 -14.281 1 94.38 120 SER A CA 1
ATOM 969 C C . SER A 1 120 ? -9.344 -27.062 -12.828 1 94.38 120 SER A C 1
ATOM 971 O O . SER A 1 120 ? -8.93 -26.188 -12.055 1 94.38 120 SER A O 1
ATOM 973 N N . PRO A 1 121 ? -9.516 -28.297 -12.469 1 94.81 121 PRO A N 1
ATOM 974 C CA . PRO A 1 121 ? -9.086 -28.75 -11.148 1 94.81 121 PRO A CA 1
ATOM 975 C C . PRO A 1 121 ? -7.582 -28.969 -11.055 1 94.81 121 PRO A C 1
ATOM 977 O O . PRO A 1 121 ? -7.055 -29.234 -9.969 1 94.81 121 PRO A O 1
ATOM 980 N N . PHE A 1 122 ? -6.836 -28.875 -12.195 1 94.81 122 PHE A N 1
ATOM 981 C CA . PHE A 1 122 ? -5.395 -29.094 -12.234 1 94.81 122 PHE A CA 1
ATOM 982 C C . PHE A 1 122 ? -4.676 -27.797 -12.625 1 94.81 122 PHE A C 1
ATOM 984 O O . PHE A 1 122 ? -5.254 -26.938 -13.289 1 94.81 122 PHE A O 1
ATOM 991 N N . TYR A 1 123 ? -3.455 -27.766 -12.039 1 96.94 123 TYR A N 1
ATOM 992 C CA . TYR A 1 123 ? -2.557 -26.828 -12.688 1 96.94 123 TYR A CA 1
ATOM 993 C C . TYR A 1 123 ? -2.217 -27.281 -14.102 1 96.94 123 TYR A C 1
ATOM 995 O O . TYR A 1 123 ? -1.741 -28.391 -14.305 1 96.94 123 TYR A O 1
ATOM 1003 N N . ILE A 1 124 ? -2.496 -26.328 -15.023 1 95.88 124 ILE A N 1
ATOM 1004 C CA . ILE A 1 124 ? -2.225 -26.656 -16.422 1 95.88 124 ILE A CA 1
ATOM 1005 C C . ILE A 1 124 ? -1.383 -25.547 -17.047 1 95.88 124 ILE A C 1
ATOM 1007 O O . ILE A 1 124 ? -1.628 -24.359 -16.812 1 95.88 124 ILE A O 1
ATOM 1011 N N . ILE A 1 125 ? -0.397 -25.984 -17.812 1 95.06 125 ILE A N 1
ATOM 1012 C CA . ILE A 1 125 ? 0.392 -25.016 -18.562 1 95.06 125 ILE A CA 1
ATOM 1013 C C . ILE A 1 125 ? -0.286 -24.719 -19.906 1 95.06 125 ILE A C 1
ATOM 1015 O O . ILE A 1 125 ? -0.537 -25.641 -20.688 1 95.06 125 ILE A O 1
ATOM 1019 N N . GLU A 1 126 ? -0.679 -23.484 -19.969 1 81.25 126 GLU A N 1
ATOM 1020 C CA . GLU A 1 126 ? -1.204 -23.078 -21.266 1 81.25 126 GLU A CA 1
ATOM 1021 C C . GLU A 1 126 ? -0.075 -22.75 -22.25 1 81.25 126 GLU A C 1
ATOM 1023 O O . GLU A 1 126 ? 0.792 -21.938 -21.953 1 81.25 126 GLU A O 1
ATOM 1028 N N . GLU A 1 127 ? -0.092 -23.625 -23.344 1 79.5 127 GLU A N 1
ATOM 1029 C CA . GLU A 1 127 ? 0.902 -23.359 -24.375 1 79.5 127 GLU A CA 1
ATOM 1030 C C . GLU A 1 127 ? 0.482 -22.188 -25.266 1 79.5 127 GLU A C 1
ATOM 1032 O O . GLU A 1 127 ? -0.687 -22.078 -25.641 1 79.5 127 GLU A O 1
ATOM 1037 N N . GLY A 1 128 ? 1.067 -21.047 -25.156 1 88.56 128 GLY A N 1
ATOM 1038 C CA . GLY A 1 128 ? 0.738 -19.891 -25.969 1 88.56 128 GLY A CA 1
ATOM 1039 C C . GLY A 1 128 ? 1.712 -18.734 -25.781 1 88.56 128 GLY A C 1
ATOM 1040 O O . GLY A 1 128 ? 2.717 -18.875 -25.078 1 88.56 128 GLY A O 1
ATOM 1041 N N . HIS A 1 129 ? 1.358 -17.766 -26.547 1 96.44 129 HIS A N 1
ATOM 1042 C CA . HIS A 1 129 ? 2.188 -16.562 -26.516 1 96.44 129 HIS A CA 1
ATOM 1043 C C . HIS A 1 129 ? 2.041 -15.828 -25.188 1 96.44 129 HIS A C 1
ATOM 1045 O O . HIS A 1 129 ? 0.925 -15.516 -24.766 1 96.44 129 HIS A O 1
ATOM 1051 N N . TYR A 1 130 ? 3.092 -15.695 -24.469 1 98.38 130 TYR A N 1
ATOM 1052 C CA . TYR A 1 130 ? 3.164 -14.953 -23.219 1 98.38 130 TYR A CA 1
ATOM 1053 C C . TYR A 1 130 ? 4.41 -14.078 -23.172 1 98.38 130 TYR A C 1
ATOM 1055 O O . TYR A 1 130 ? 5.453 -14.492 -22.672 1 98.38 130 TYR A O 1
ATOM 1063 N N . GLU A 1 131 ? 4.25 -12.859 -23.656 1 98.75 131 GLU A N 1
ATOM 1064 C CA . GLU A 1 131 ? 5.352 -11.906 -23.766 1 98.75 131 GLU A CA 1
ATOM 1065 C C . GLU A 1 131 ? 5.359 -10.938 -22.578 1 98.75 131 GLU A C 1
ATOM 1067 O O . GLU A 1 131 ? 4.32 -10.383 -22.219 1 98.75 131 GLU A O 1
ATOM 1072 N N . VAL A 1 132 ? 6.484 -10.836 -21.953 1 98.81 132 VAL A N 1
ATOM 1073 C CA . VAL A 1 132 ? 6.605 -9.945 -20.812 1 98.81 132 VAL A CA 1
ATOM 1074 C C . VAL A 1 132 ? 7.637 -8.859 -21.109 1 98.81 132 VAL A C 1
ATOM 1076 O O . VAL A 1 132 ? 8.375 -8.945 -22.094 1 98.81 132 VAL A O 1
ATOM 1079 N N . GLU A 1 133 ? 7.652 -7.828 -20.312 1 98.75 133 GLU A N 1
ATOM 1080 C CA . GLU A 1 133 ? 8.633 -6.75 -20.328 1 98.75 133 GLU A CA 1
ATOM 1081 C C . GLU A 1 133 ? 8.953 -6.285 -18.906 1 98.75 133 GLU A C 1
ATOM 1083 O O . GLU A 1 133 ? 8.195 -6.559 -17.969 1 98.75 133 GLU A O 1
ATOM 1088 N N . LEU A 1 134 ? 10.109 -5.668 -18.766 1 98.75 134 LEU A N 1
ATOM 1089 C CA . LEU A 1 134 ? 10.461 -5.094 -17.469 1 98.75 134 LEU A CA 1
ATOM 1090 C C . LEU A 1 134 ? 9.664 -3.824 -17.203 1 98.75 134 LEU A C 1
ATOM 1092 O O . LEU A 1 134 ? 9.484 -2.994 -18.094 1 98.75 134 LEU A O 1
ATOM 1096 N N . PHE A 1 135 ? 9.031 -3.727 -16.094 1 98.69 135 PHE A N 1
ATOM 1097 C CA . PHE A 1 135 ? 8.477 -2.467 -15.617 1 98.69 135 PHE A CA 1
ATOM 1098 C C . PHE A 1 135 ? 9.492 -1.706 -14.781 1 98.69 135 PHE A C 1
ATOM 1100 O O . PHE A 1 135 ? 9.891 -2.168 -13.711 1 98.69 135 PHE A O 1
ATOM 1107 N N . LYS A 1 136 ? 9.93 -0.514 -15.203 1 96.31 136 LYS A N 1
ATOM 1108 C CA . LYS A 1 136 ? 11.086 0.136 -14.586 1 96.31 136 LYS A CA 1
ATOM 1109 C C . LYS A 1 136 ? 10.719 1.51 -14.031 1 96.31 136 LYS A C 1
ATOM 1111 O O . LYS A 1 136 ? 11.586 2.252 -13.57 1 96.31 136 LYS A O 1
ATOM 1116 N N . ASP A 1 137 ? 9.43 1.852 -14.109 1 96.38 137 ASP A N 1
ATOM 1117 C CA . ASP A 1 137 ? 9.039 3.195 -13.688 1 96.38 137 ASP A CA 1
ATOM 1118 C C . ASP A 1 137 ? 9.094 3.336 -12.172 1 96.38 137 ASP A C 1
ATOM 1120 O O . ASP A 1 137 ? 9.359 4.422 -11.656 1 96.38 137 ASP A O 1
ATOM 1124 N N . TYR A 1 138 ? 8.758 2.287 -11.492 1 96.88 138 TYR A N 1
ATOM 1125 C CA . TYR A 1 138 ? 8.789 2.244 -10.031 1 96.88 138 TYR A CA 1
ATOM 1126 C C . TYR A 1 138 ? 9.32 0.905 -9.539 1 96.88 138 TYR A C 1
ATOM 1128 O O . TYR A 1 138 ? 9.406 -0.057 -10.305 1 96.88 138 TYR A O 1
ATOM 1136 N N . TYR A 1 139 ? 9.656 0.84 -8.234 1 96.94 139 TYR A N 1
ATOM 1137 C CA . TYR A 1 139 ? 10.461 -0.299 -7.812 1 96.94 139 TYR A CA 1
ATOM 1138 C C . TYR A 1 139 ? 9.875 -0.955 -6.566 1 96.94 139 TYR A C 1
ATOM 1140 O O . TYR A 1 139 ? 9.25 -0.286 -5.746 1 96.94 139 TYR A O 1
ATOM 1148 N N . VAL A 1 140 ? 10.078 -2.234 -6.461 1 97.25 140 VAL A N 1
ATOM 1149 C CA . VAL A 1 140 ? 9.727 -3 -5.27 1 97.25 140 VAL A CA 1
ATOM 1150 C C . VAL A 1 140 ? 10.711 -2.684 -4.145 1 97.25 140 VAL A C 1
ATOM 1152 O O . VAL A 1 140 ? 11.93 -2.67 -4.359 1 97.25 140 VAL A O 1
ATOM 1155 N N . ASN A 1 141 ? 10.109 -2.365 -3.035 1 93.88 141 ASN A N 1
ATOM 1156 C CA . ASN A 1 141 ? 10.977 -2.189 -1.869 1 93.88 141 ASN A CA 1
ATOM 1157 C C . ASN A 1 141 ? 11.633 -3.502 -1.456 1 93.88 141 ASN A C 1
ATOM 1159 O O . ASN A 1 141 ? 11.055 -4.578 -1.645 1 93.88 141 ASN A O 1
ATOM 1163 N N . LYS A 1 142 ? 12.852 -3.367 -0.923 1 92.06 142 LYS A N 1
ATOM 1164 C CA . LYS A 1 142 ? 13.547 -4.586 -0.508 1 92.06 142 LYS A CA 1
ATOM 1165 C C . LYS A 1 142 ? 13.547 -4.727 1.012 1 92.06 142 LYS A C 1
ATOM 1167 O O . LYS A 1 142 ? 14.602 -4.648 1.647 1 92.06 142 LYS A O 1
ATOM 1172 N N . ASP A 1 143 ? 12.398 -4.918 1.612 1 90.62 143 ASP A N 1
ATOM 1173 C CA . ASP A 1 143 ? 12.297 -5.223 3.037 1 90.62 143 ASP A CA 1
ATOM 1174 C C . ASP A 1 143 ? 11.195 -6.25 3.301 1 90.62 143 ASP A C 1
ATOM 1176 O O . ASP A 1 143 ? 10.602 -6.785 2.363 1 90.62 143 ASP A O 1
ATOM 1180 N N . MET A 1 144 ? 10.945 -6.539 4.566 1 93.25 144 MET A N 1
ATOM 1181 C CA . MET A 1 144 ? 10.078 -7.648 4.949 1 93.25 144 MET A CA 1
ATOM 1182 C C . MET A 1 144 ? 8.625 -7.336 4.609 1 93.25 144 MET A C 1
ATOM 1184 O O . MET A 1 144 ? 7.828 -8.25 4.371 1 93.25 144 MET A O 1
ATOM 1188 N N . LEU A 1 145 ? 8.211 -6.059 4.555 1 96.38 145 LEU A N 1
ATOM 1189 C CA . LEU A 1 145 ? 6.824 -5.727 4.246 1 96.38 145 LEU A CA 1
ATOM 1190 C C . LEU A 1 145 ? 6.48 -6.117 2.812 1 96.38 145 LEU A C 1
ATOM 1192 O O . LEU A 1 145 ? 5.34 -6.48 2.521 1 96.38 145 LEU A O 1
ATOM 1196 N N . SER A 1 146 ? 7.527 -6.082 1.951 1 96.62 146 SER A N 1
ATOM 1197 C CA . SER A 1 146 ? 7.285 -6.41 0.549 1 96.62 146 SER A CA 1
ATOM 1198 C C . SER A 1 146 ? 7.047 -7.902 0.362 1 96.62 146 SER A C 1
ATOM 1200 O O . SER A 1 146 ? 6.52 -8.328 -0.667 1 96.62 146 SER A O 1
ATOM 1202 N N . ASN A 1 147 ? 7.465 -8.734 1.342 1 98.38 147 ASN A N 1
ATOM 1203 C CA . ASN A 1 147 ? 7.277 -10.18 1.259 1 98.38 147 ASN A CA 1
ATOM 1204 C C . ASN A 1 147 ? 5.852 -10.578 1.617 1 98.38 147 ASN A C 1
ATOM 1206 O O . ASN A 1 147 ? 5.441 -11.719 1.378 1 98.38 147 ASN A O 1
ATOM 1210 N N . LEU A 1 148 ? 5.117 -9.641 2.215 1 98.75 148 LEU A N 1
ATOM 1211 C CA . LEU A 1 148 ? 3.766 -9.938 2.688 1 98.75 148 LEU A CA 1
ATOM 1212 C C . LEU A 1 148 ? 2.758 -9.836 1.548 1 98.75 148 LEU A C 1
ATOM 1214 O O . LEU A 1 148 ? 2.875 -8.961 0.686 1 98.75 148 LEU A O 1
ATOM 1218 N N . LYS A 1 149 ? 1.845 -10.719 1.556 1 98.75 149 LYS A N 1
ATOM 1219 C CA . LYS A 1 149 ? 0.708 -10.562 0.652 1 98.75 149 LYS A CA 1
ATOM 1220 C C . LYS A 1 149 ? -0.326 -9.602 1.23 1 98.75 149 LYS A C 1
ATOM 1222 O O . LYS A 1 149 ? -1.373 -10.023 1.722 1 98.75 149 LYS A O 1
ATOM 1227 N N . SER A 1 150 ? -0.037 -8.32 1.174 1 98.75 150 SER A N 1
ATOM 1228 C CA . SER A 1 150 ? -0.891 -7.254 1.694 1 98.75 150 SER A CA 1
ATOM 1229 C C . SER A 1 150 ? -1.679 -6.578 0.575 1 98.75 150 SER A C 1
ATOM 1231 O O . SER A 1 150 ? -1.526 -6.934 -0.597 1 98.75 150 SER A O 1
ATOM 1233 N N . THR A 1 151 ? -2.521 -5.605 0.97 1 98.75 151 THR A N 1
ATOM 1234 C CA . THR A 1 151 ? -3.34 -4.898 -0.008 1 98.75 151 THR A CA 1
ATOM 1235 C C . THR A 1 151 ? -2.635 -3.637 -0.493 1 98.75 151 THR A C 1
ATOM 1237 O O . THR A 1 151 ? -3.246 -2.791 -1.148 1 98.75 151 THR A O 1
ATOM 1240 N N . ASN A 1 152 ? -1.398 -3.398 -0.122 1 98.5 152 ASN A N 1
ATOM 1241 C CA . ASN A 1 152 ? -0.593 -2.32 -0.682 1 98.5 152 ASN A CA 1
ATOM 1242 C C . ASN A 1 152 ? -0.007 -2.703 -2.037 1 98.5 152 ASN A C 1
ATOM 1244 O O . ASN A 1 152 ? 1.154 -3.105 -2.125 1 98.5 152 ASN A O 1
ATOM 1248 N N . LYS A 1 153 ? -0.81 -2.529 -3.105 1 98.62 153 LYS A N 1
ATOM 1249 C CA . LYS A 1 153 ? -0.428 -3.115 -4.387 1 98.62 153 LYS A CA 1
ATOM 1250 C C . LYS A 1 153 ? -0.469 -2.072 -5.5 1 98.62 153 LYS A C 1
ATOM 1252 O O . LYS A 1 153 ? -0.639 -2.414 -6.672 1 98.62 153 LYS A O 1
ATOM 1257 N N . ILE A 1 154 ? -0.299 -0.849 -5.176 1 98.38 154 ILE A N 1
ATOM 1258 C CA . ILE A 1 154 ? -0.383 0.205 -6.18 1 98.38 154 ILE A CA 1
ATOM 1259 C C . ILE A 1 154 ? 0.667 -0.031 -7.266 1 98.38 154 ILE A C 1
ATOM 1261 O O . ILE A 1 154 ? 0.415 0.218 -8.445 1 98.38 154 ILE A O 1
ATOM 1265 N N . LEU A 1 155 ? 1.856 -0.501 -6.91 1 98.5 155 LEU A N 1
ATOM 1266 C CA . LEU A 1 155 ? 2.898 -0.793 -7.887 1 98.5 155 LEU A CA 1
ATOM 1267 C C . LEU A 1 155 ? 2.428 -1.851 -8.883 1 98.5 155 LEU A C 1
ATOM 1269 O O . LEU A 1 155 ? 2.578 -1.68 -10.094 1 98.5 155 LEU A O 1
ATOM 1273 N N . ASN A 1 156 ? 1.84 -2.938 -8.383 1 98.88 156 ASN A N 1
ATOM 1274 C CA . ASN A 1 156 ? 1.326 -4.004 -9.234 1 98.88 156 ASN A CA 1
ATOM 1275 C C . ASN A 1 156 ? 0.21 -3.506 -10.148 1 98.88 156 ASN A C 1
ATOM 1277 O O . ASN A 1 156 ? 0.128 -3.904 -11.312 1 98.88 156 ASN A O 1
ATOM 1281 N N . VAL A 1 157 ? -0.612 -2.641 -9.578 1 98.88 157 VAL A N 1
ATOM 1282 C CA . VAL A 1 157 ? -1.731 -2.096 -10.344 1 98.88 157 VAL A CA 1
ATOM 1283 C C . VAL A 1 157 ? -1.206 -1.265 -11.508 1 98.88 157 VAL A C 1
ATOM 1285 O O . VAL A 1 157 ? -1.604 -1.476 -12.656 1 98.88 157 VAL A O 1
ATOM 1288 N N . VAL A 1 158 ? -0.289 -0.321 -11.227 1 98.75 158 VAL A N 1
ATOM 1289 C CA . VAL A 1 158 ? 0.199 0.567 -12.281 1 98.75 158 VAL A CA 1
ATOM 1290 C C . VAL A 1 158 ? 1 -0.233 -13.305 1 98.75 158 VAL A C 1
ATOM 1292 O O . VAL A 1 158 ? 0.933 0.039 -14.508 1 98.75 158 VAL A O 1
ATOM 1295 N N . ALA A 1 159 ? 1.759 -1.216 -12.875 1 98.88 159 ALA A N 1
ATOM 1296 C CA . ALA A 1 159 ? 2.471 -2.104 -13.789 1 98.88 159 ALA A CA 1
ATOM 1297 C C . ALA A 1 159 ? 1.497 -2.879 -14.672 1 98.88 159 ALA A C 1
ATOM 1299 O O . ALA A 1 159 ? 1.771 -3.117 -15.852 1 98.88 159 ALA A O 1
ATOM 1300 N N . GLY A 1 160 ? 0.392 -3.322 -14.07 1 98.88 160 GLY A N 1
ATOM 1301 C CA . GLY A 1 160 ? -0.641 -3.992 -14.844 1 98.88 160 GLY A CA 1
ATOM 1302 C C . GLY A 1 160 ? -1.223 -3.121 -15.938 1 98.88 160 GLY A C 1
ATOM 1303 O O . GLY A 1 160 ? -1.416 -3.58 -17.062 1 98.88 160 GLY A O 1
ATOM 1304 N N . VAL A 1 161 ? -1.535 -1.892 -15.586 1 98.88 161 VAL A N 1
ATOM 1305 C CA . VAL A 1 161 ? -2.043 -0.946 -16.578 1 98.88 161 VAL A CA 1
ATOM 1306 C C . VAL A 1 161 ? -1.019 -0.765 -17.688 1 98.88 161 VAL A C 1
ATOM 1308 O O . VAL A 1 161 ? -1.37 -0.784 -18.875 1 98.88 161 VAL A O 1
ATOM 1311 N N . TYR A 1 162 ? 0.219 -0.584 -17.344 1 98.69 162 TYR A N 1
ATOM 1312 C CA . TYR A 1 162 ? 1.301 -0.444 -18.312 1 98.69 162 TYR A CA 1
ATOM 1313 C C . TYR A 1 162 ? 1.354 -1.646 -19.25 1 98.69 162 TYR A C 1
ATOM 1315 O O . TYR A 1 162 ? 1.467 -1.488 -20.469 1 98.69 162 TYR A O 1
ATOM 1323 N N . ALA A 1 163 ? 1.343 -2.834 -18.656 1 98.81 163 ALA A N 1
ATOM 1324 C CA . ALA A 1 163 ? 1.371 -4.051 -19.469 1 98.81 163 ALA A CA 1
ATOM 1325 C C . ALA A 1 163 ? 0.234 -4.066 -20.484 1 98.81 163 ALA A C 1
ATOM 1327 O O . ALA A 1 163 ? 0.454 -4.332 -21.672 1 98.81 163 ALA A O 1
ATOM 1328 N N . GLN A 1 164 ? -0.92 -3.775 -19.984 1 98.44 164 GLN A N 1
ATOM 1329 C CA . GLN A 1 164 ? -2.104 -3.766 -20.828 1 98.44 164 GLN A CA 1
ATOM 1330 C C . GLN A 1 164 ? -1.966 -2.738 -21.953 1 98.44 164 GLN A C 1
ATOM 1332 O O . GLN A 1 164 ? -2.236 -3.041 -23.125 1 98.44 164 GLN A O 1
ATOM 1337 N N . GLU A 1 165 ? -1.541 -1.556 -21.641 1 98.12 165 GLU A N 1
ATOM 1338 C CA . GLU A 1 165 ? -1.418 -0.46 -22.594 1 98.12 165 GLU A CA 1
ATOM 1339 C C . GLU A 1 165 ? -0.383 -0.78 -23.672 1 98.12 165 GLU A C 1
ATOM 1341 O O . GLU A 1 165 ? -0.436 -0.234 -24.781 1 98.12 165 GLU A O 1
ATOM 1346 N N . ASN A 1 166 ? 0.542 -1.683 -23.391 1 98.44 166 ASN A N 1
ATOM 1347 C CA . ASN A 1 166 ? 1.64 -1.941 -24.312 1 98.44 166 ASN A CA 1
ATOM 1348 C C . ASN A 1 166 ? 1.547 -3.342 -24.922 1 98.44 166 ASN A C 1
ATOM 1350 O O . ASN A 1 166 ? 2.473 -3.793 -25.594 1 98.44 166 ASN A O 1
ATOM 1354 N N . GLY A 1 167 ? 0.469 -4.066 -24.594 1 98.19 167 GLY A N 1
ATOM 1355 C CA . GLY A 1 167 ? 0.184 -5.344 -25.219 1 98.19 167 GLY A CA 1
ATOM 1356 C C . GLY A 1 167 ? 0.989 -6.492 -24.641 1 98.19 167 GLY A C 1
ATOM 1357 O O . GLY A 1 167 ? 1.191 -7.516 -25.297 1 98.19 167 GLY A O 1
ATOM 1358 N N . TYR A 1 168 ? 1.559 -6.34 -23.469 1 98.75 168 TYR A N 1
ATOM 1359 C CA . TYR A 1 168 ? 2.281 -7.418 -22.812 1 98.75 168 TYR A CA 1
ATOM 1360 C C . TYR A 1 168 ? 1.338 -8.273 -21.969 1 98.75 168 TYR A C 1
ATOM 1362 O O . TYR A 1 168 ? 0.381 -7.758 -21.375 1 98.75 168 TYR A O 1
ATOM 1370 N N . ALA A 1 169 ? 1.611 -9.531 -21.906 1 98.38 169 ALA A N 1
ATOM 1371 C CA . ALA A 1 169 ? 0.823 -10.414 -21.047 1 98.38 169 ALA A CA 1
ATOM 1372 C C . ALA A 1 169 ? 1.059 -10.117 -19.578 1 98.38 169 ALA A C 1
ATOM 1374 O O . ALA A 1 169 ? 0.185 -10.359 -18.734 1 98.38 169 ALA A O 1
ATOM 1375 N N . ASN A 1 170 ? 2.225 -9.648 -19.281 1 98.75 170 ASN A N 1
ATOM 1376 C CA . ASN A 1 170 ? 2.672 -9.352 -17.922 1 98.75 170 ASN A CA 1
ATOM 1377 C C . ASN A 1 170 ? 3.926 -8.484 -17.922 1 98.75 170 ASN A C 1
ATOM 1379 O O . ASN A 1 170 ? 4.48 -8.188 -18.969 1 98.75 170 ASN A O 1
ATOM 1383 N N . CYS A 1 171 ? 4.316 -8.031 -16.797 1 98.88 171 CYS A N 1
ATOM 1384 C CA . CYS A 1 171 ? 5.605 -7.379 -16.625 1 98.88 171 CYS A CA 1
ATOM 1385 C C . CYS A 1 171 ? 6.379 -8.008 -15.469 1 98.88 171 CYS A C 1
ATOM 1387 O O . CYS A 1 171 ? 5.789 -8.633 -14.586 1 98.88 171 CYS A O 1
ATOM 1389 N N . LEU A 1 172 ? 7.66 -7.875 -15.547 1 98.94 172 LEU A N 1
ATOM 1390 C CA . LEU A 1 172 ? 8.547 -8.211 -14.438 1 98.94 172 LEU A CA 1
ATOM 1391 C C . LEU A 1 172 ? 8.922 -6.957 -13.648 1 98.94 172 LEU A C 1
ATOM 1393 O O . LEU A 1 172 ? 9.188 -5.906 -14.234 1 98.94 172 LEU A O 1
ATOM 1397 N N . LEU A 1 173 ? 8.867 -7.059 -12.352 1 98.88 173 LEU A N 1
ATOM 1398 C CA . LEU A 1 173 ? 9.141 -5.938 -11.461 1 98.88 173 LEU A CA 1
ATOM 1399 C C . LEU A 1 173 ? 10.594 -5.969 -10.984 1 98.88 173 LEU A C 1
ATOM 1401 O O . LEU A 1 173 ? 11.172 -7.043 -10.828 1 98.88 173 LEU A O 1
ATOM 1405 N N . VAL A 1 174 ? 11.094 -4.801 -10.75 1 98.25 174 VAL A N 1
ATOM 1406 C CA . VAL A 1 174 ? 12.484 -4.613 -10.352 1 98.25 174 VAL A CA 1
ATOM 1407 C C . VAL A 1 174 ? 12.547 -3.898 -9 1 98.25 174 VAL A C 1
ATOM 1409 O O . VAL A 1 174 ? 11.688 -3.062 -8.695 1 98.25 174 VAL A O 1
ATOM 1412 N N . ASN A 1 175 ? 13.508 -4.293 -8.148 1 97 175 ASN A N 1
ATOM 1413 C CA . ASN A 1 175 ? 13.641 -3.621 -6.859 1 97 175 ASN A CA 1
ATOM 1414 C C . ASN A 1 175 ? 14.539 -2.391 -6.957 1 97 175 ASN A C 1
ATOM 1416 O O . ASN A 1 175 ? 14.969 -2.014 -8.055 1 97 175 ASN A O 1
ATOM 1420 N N . THR A 1 176 ? 14.82 -1.74 -5.891 1 92.94 176 THR A N 1
ATOM 1421 C CA . THR A 1 176 ? 15.562 -0.489 -5.84 1 92.94 176 THR A CA 1
ATOM 1422 C C . THR A 1 176 ? 17.031 -0.713 -6.227 1 92.94 176 THR A C 1
ATOM 1424 O O . THR A 1 176 ? 17.734 0.232 -6.586 1 92.94 176 THR A O 1
ATOM 1427 N N . ASP A 1 177 ? 17.516 -1.933 -6.148 1 94.69 177 ASP A N 1
ATOM 1428 C CA . ASP A 1 177 ? 18.859 -2.289 -6.57 1 94.69 177 ASP A CA 1
ATOM 1429 C C . ASP A 1 177 ? 18.891 -2.68 -8.047 1 94.69 177 ASP A C 1
ATOM 1431 O O . ASP A 1 177 ? 19.891 -3.182 -8.547 1 94.69 177 ASP A O 1
ATOM 1435 N N . LYS A 1 178 ? 17.766 -2.592 -8.648 1 96.5 178 LYS A N 1
ATOM 1436 C CA . LYS A 1 178 ? 17.594 -2.863 -10.07 1 96.5 178 LYS A CA 1
ATOM 1437 C C . LYS A 1 178 ? 17.734 -4.355 -10.367 1 96.5 178 LYS A C 1
ATOM 1439 O O . LYS A 1 178 ? 18.219 -4.742 -11.43 1 96.5 178 LYS A O 1
ATOM 1444 N N . LYS A 1 179 ? 17.422 -5.164 -9.398 1 98.5 179 LYS A N 1
ATOM 1445 C CA . LYS A 1 179 ? 17.312 -6.605 -9.602 1 98.5 179 LYS A CA 1
ATOM 1446 C C . LYS A 1 179 ? 15.875 -7.004 -9.914 1 98.5 179 LYS A C 1
ATOM 1448 O O . LYS A 1 179 ? 14.93 -6.426 -9.367 1 98.5 179 LYS A O 1
ATOM 1453 N N . VAL A 1 180 ? 15.688 -7.988 -10.773 1 98.88 180 VAL A N 1
ATOM 1454 C CA . VAL A 1 180 ? 14.359 -8.508 -11.102 1 98.88 180 VAL A CA 1
ATOM 1455 C C . VAL A 1 180 ? 13.859 -9.391 -9.969 1 98.88 180 VAL A C 1
ATOM 1457 O O . VAL A 1 180 ? 14.547 -10.328 -9.547 1 98.88 180 VAL A O 1
ATOM 1460 N N . VAL A 1 181 ? 12.602 -9.125 -9.5 1 98.62 181 VAL A N 1
ATOM 1461 C CA . VAL A 1 181 ? 12.305 -9.812 -8.242 1 98.62 181 VAL A CA 1
ATOM 1462 C C . VAL A 1 181 ? 11.023 -10.625 -8.391 1 98.62 181 VAL A C 1
ATOM 1464 O O . VAL A 1 181 ? 10.812 -11.602 -7.668 1 98.62 181 VAL A O 1
ATOM 1467 N N . GLU A 1 182 ? 10.125 -10.281 -9.266 1 98.88 182 GLU A N 1
ATOM 1468 C CA . GLU A 1 182 ? 8.867 -10.992 -9.453 1 98.88 182 GLU A CA 1
ATOM 1469 C C . GLU A 1 182 ? 8.078 -10.43 -10.633 1 98.88 182 GLU A C 1
ATOM 1471 O O . GLU A 1 182 ? 8.516 -9.477 -11.273 1 98.88 182 GLU A O 1
ATOM 1476 N N . ALA A 1 183 ? 7.066 -11.141 -11.055 1 98.94 183 ALA A N 1
ATOM 1477 C CA . ALA A 1 183 ? 6.082 -10.594 -11.984 1 98.94 183 ALA A CA 1
ATOM 1478 C C . ALA A 1 183 ? 5.008 -9.797 -11.25 1 98.94 183 ALA A C 1
ATOM 1480 O O . ALA A 1 183 ? 5.012 -9.742 -10.016 1 98.94 183 ALA A O 1
ATOM 1481 N N . ILE A 1 184 ? 4.109 -9.195 -11.984 1 98.88 184 ILE A N 1
ATOM 1482 C CA . ILE A 1 184 ? 3.014 -8.43 -11.398 1 98.88 184 ILE A CA 1
ATOM 1483 C C . ILE A 1 184 ? 2.227 -9.305 -10.43 1 98.88 184 ILE A C 1
ATOM 1485 O O . ILE A 1 184 ? 1.872 -8.875 -9.336 1 98.88 184 ILE A O 1
ATOM 1489 N N . ASN A 1 185 ? 2.035 -10.562 -10.82 1 98.75 185 ASN A N 1
ATOM 1490 C CA . ASN A 1 185 ? 1.12 -11.414 -10.062 1 98.75 185 ASN A CA 1
ATOM 1491 C C . ASN A 1 185 ? 1.745 -12.773 -9.75 1 98.75 185 ASN A C 1
ATOM 1493 O O . ASN A 1 185 ? 1.067 -13.797 -9.812 1 98.75 185 ASN A O 1
ATOM 1497 N N . GLY A 1 186 ? 3.066 -12.773 -9.422 1 98.75 186 GLY A N 1
ATOM 1498 C CA . GLY A 1 186 ? 3.678 -14.047 -9.094 1 98.75 186 GLY A CA 1
ATOM 1499 C C . GLY A 1 186 ? 5.188 -13.969 -8.945 1 98.75 186 GLY A C 1
ATOM 1500 O O . GLY A 1 186 ? 5.789 -12.938 -9.234 1 98.75 186 GLY A O 1
ATOM 1501 N N . ASN A 1 187 ? 5.801 -15.102 -8.508 1 98.94 187 ASN A N 1
ATOM 1502 C CA . ASN A 1 187 ? 7.25 -15.219 -8.391 1 98.94 187 ASN A CA 1
ATOM 1503 C C . ASN A 1 187 ? 7.887 -15.617 -9.719 1 98.94 187 ASN A C 1
ATOM 1505 O O . ASN A 1 187 ? 7.203 -16.094 -10.625 1 98.94 187 ASN A O 1
ATOM 1509 N N . LEU A 1 188 ? 9.164 -15.383 -9.828 1 98.94 188 LEU A N 1
ATOM 1510 C CA . LEU A 1 188 ? 9.883 -15.617 -11.07 1 98.94 188 LEU A CA 1
ATOM 1511 C C . LEU A 1 188 ? 10.922 -16.719 -10.898 1 98.94 188 LEU A C 1
ATOM 1513 O O . LEU A 1 188 ? 11.633 -16.766 -9.891 1 98.94 188 LEU A O 1
ATOM 1517 N N . PHE A 1 189 ? 11.023 -17.578 -11.875 1 98.94 189 PHE A N 1
ATOM 1518 C CA . PHE A 1 189 ? 12.086 -18.578 -11.969 1 98.94 189 PHE A CA 1
ATOM 1519 C C . PHE A 1 189 ? 12.766 -18.516 -13.336 1 98.94 189 PHE A C 1
ATOM 1521 O O . PHE A 1 189 ? 12.102 -18.312 -14.352 1 98.94 189 PHE A O 1
ATOM 1528 N N . LEU A 1 190 ? 14.031 -18.672 -13.344 1 98.69 190 LEU A N 1
ATOM 1529 C CA . LEU A 1 190 ? 14.875 -18.797 -14.523 1 98.69 190 LEU A CA 1
ATOM 1530 C C . LEU A 1 190 ? 15.492 -20.188 -14.602 1 98.69 190 LEU A C 1
ATOM 1532 O O . LEU A 1 190 ? 15.938 -20.734 -13.586 1 98.69 190 LEU A O 1
ATOM 1536 N N . VAL A 1 191 ? 15.547 -20.734 -15.828 1 98.75 191 VAL A N 1
ATOM 1537 C CA . VAL A 1 191 ? 16.188 -22.031 -16.031 1 98.75 191 VAL A CA 1
ATOM 1538 C C . VAL A 1 191 ? 17.359 -21.875 -17 1 98.75 191 VAL A C 1
ATOM 1540 O O . VAL A 1 191 ? 17.203 -21.359 -18.094 1 98.75 191 VAL A O 1
ATOM 1543 N N . LYS A 1 192 ? 18.5 -22.297 -16.656 1 98.31 192 LYS A N 1
ATOM 1544 C CA . LYS A 1 192 ? 19.688 -22.406 -17.484 1 98.31 192 LYS A CA 1
ATOM 1545 C C . LYS A 1 192 ? 20.391 -23.75 -17.266 1 98.31 192 LYS A C 1
ATOM 1547 O O . LYS A 1 192 ? 21.062 -23.953 -16.266 1 98.31 192 LYS A O 1
ATOM 1552 N N . GLY A 1 193 ? 20.297 -24.594 -18.281 1 97.5 193 GLY A N 1
ATOM 1553 C CA . GLY A 1 193 ? 20.75 -25.953 -18.062 1 97.5 193 GLY A CA 1
ATOM 1554 C C . GLY A 1 193 ? 20.031 -26.641 -16.922 1 97.5 193 GLY A C 1
ATOM 1555 O O . GLY A 1 193 ? 18.812 -26.75 -16.922 1 97.5 193 GLY A O 1
ATOM 1556 N N . LYS A 1 194 ? 20.812 -27.062 -15.953 1 97.94 194 LYS A N 1
ATOM 1557 C CA . LYS A 1 194 ? 20.219 -27.766 -14.812 1 97.94 194 LYS A CA 1
ATOM 1558 C C . LYS A 1 194 ? 19.906 -26.781 -13.688 1 97.94 194 LYS A C 1
ATOM 1560 O O . LYS A 1 194 ? 19.219 -27.141 -12.727 1 97.94 194 LYS A O 1
ATOM 1565 N N . GLU A 1 195 ? 20.297 -25.578 -13.875 1 98.44 195 GLU A N 1
ATOM 1566 C CA . GLU A 1 195 ? 20.125 -24.594 -12.812 1 98.44 195 GLU A CA 1
ATOM 1567 C C . GLU A 1 195 ? 18.75 -23.938 -12.891 1 98.44 195 GLU A C 1
ATOM 1569 O O . GLU A 1 195 ? 18.328 -23.484 -13.969 1 98.44 195 GLU A O 1
ATOM 1574 N N . VAL A 1 196 ? 18.031 -24 -11.812 1 98.88 196 VAL A N 1
ATOM 1575 C CA . VAL A 1 196 ? 16.781 -23.266 -11.641 1 98.88 196 VAL A CA 1
ATOM 1576 C C . VAL A 1 196 ? 16.969 -22.172 -10.578 1 98.88 196 VAL A C 1
ATOM 1578 O O . VAL A 1 196 ? 17.188 -22.484 -9.398 1 98.88 196 VAL A O 1
ATOM 1581 N N . LYS A 1 197 ? 16.828 -20.922 -11.023 1 98.81 197 LYS A N 1
ATOM 1582 C CA . LYS A 1 197 ? 17.172 -19.781 -10.18 1 98.81 197 LYS A CA 1
ATOM 1583 C C . LYS A 1 197 ? 15.938 -18.953 -9.852 1 98.81 197 LYS A C 1
ATOM 1585 O O . LYS A 1 197 ? 15.086 -18.734 -10.719 1 98.81 197 LYS A O 1
ATOM 1590 N N . THR A 1 198 ? 15.797 -18.484 -8.633 1 98.94 198 THR A N 1
ATOM 1591 C CA . THR A 1 198 ? 14.75 -17.562 -8.203 1 98.94 198 THR A CA 1
ATOM 1592 C C . THR A 1 198 ? 15.305 -16.516 -7.23 1 98.94 198 THR A C 1
ATOM 1594 O O . THR A 1 198 ? 16.25 -16.797 -6.5 1 98.94 198 THR A O 1
ATOM 1597 N N . PRO A 1 199 ? 14.75 -15.328 -7.238 1 98.88 199 PRO A N 1
ATOM 1598 C CA . PRO A 1 199 ? 15.258 -14.297 -6.328 1 98.88 199 PRO A CA 1
ATOM 1599 C C . PRO A 1 199 ? 15.055 -14.664 -4.859 1 98.88 199 PRO A C 1
ATOM 1601 O O . PRO A 1 199 ? 14.055 -15.289 -4.504 1 98.88 199 PRO A O 1
ATOM 1604 N N . PRO A 1 200 ? 16.016 -14.266 -4.023 1 98.69 200 PRO A N 1
ATOM 1605 C CA . PRO A 1 200 ? 15.797 -14.445 -2.588 1 98.69 200 PRO A CA 1
ATOM 1606 C C . PRO A 1 200 ? 14.758 -13.477 -2.027 1 98.69 200 PRO A C 1
ATOM 1608 O O . PRO A 1 200 ? 14.539 -12.398 -2.592 1 98.69 200 PRO A O 1
ATOM 1611 N N . LEU A 1 201 ? 14.156 -13.797 -0.894 1 98.38 201 LEU A N 1
ATOM 1612 C CA . LEU A 1 201 ? 13.18 -12.938 -0.237 1 98.38 201 LEU A CA 1
ATOM 1613 C C . LEU A 1 201 ? 13.805 -11.609 0.159 1 98.38 201 LEU A C 1
ATOM 1615 O O . LEU A 1 201 ? 13.117 -10.586 0.21 1 98.38 201 LEU A O 1
ATOM 1619 N N . SER A 1 202 ? 15.094 -11.594 0.354 1 97.38 202 SER A N 1
ATOM 1620 C CA . SER A 1 202 ? 15.789 -10.375 0.758 1 97.38 202 SER A CA 1
ATOM 1621 C C . SER A 1 202 ? 15.758 -9.328 -0.352 1 97.38 202 SER A C 1
ATOM 1623 O O . SER A 1 202 ? 16.016 -8.148 -0.104 1 97.38 202 SER A O 1
ATOM 1625 N N . ASP A 1 203 ? 15.469 -9.812 -1.526 1 97.88 203 ASP A N 1
ATOM 1626 C CA . ASP A 1 203 ? 15.367 -8.875 -2.639 1 97.88 203 ASP A CA 1
ATOM 1627 C C . ASP A 1 203 ? 13.984 -8.219 -2.682 1 97.88 203 ASP A C 1
ATOM 1629 O O . ASP A 1 203 ? 13.758 -7.293 -3.457 1 97.88 203 ASP A O 1
ATOM 1633 N N . GLY A 1 204 ? 13.023 -8.727 -1.907 1 97.62 204 GLY A N 1
ATOM 1634 C CA . GLY A 1 204 ? 11.758 -8.031 -1.731 1 97.62 204 GLY A CA 1
ATOM 1635 C C . GLY A 1 204 ? 10.594 -8.742 -2.383 1 97.62 204 GLY A C 1
ATOM 1636 O O . GLY A 1 204 ? 9.445 -8.305 -2.27 1 97.62 204 GLY A O 1
ATOM 1637 N N . CYS A 1 205 ? 10.852 -9.875 -3.07 1 98.69 205 CYS A N 1
ATOM 1638 C CA . CYS A 1 205 ? 9.758 -10.562 -3.748 1 98.69 205 CYS A CA 1
ATOM 1639 C C . CYS A 1 205 ? 8.773 -11.148 -2.74 1 98.69 205 CYS A C 1
ATOM 1641 O O . CYS A 1 205 ? 9.125 -11.375 -1.581 1 98.69 205 CYS A O 1
ATOM 1643 N N . LEU A 1 206 ? 7.531 -11.352 -3.172 1 98.75 206 LEU A N 1
ATOM 1644 C CA . LEU A 1 206 ? 6.496 -11.984 -2.365 1 98.75 206 LEU A CA 1
ATOM 1645 C C . LEU A 1 206 ? 6.949 -13.359 -1.875 1 98.75 206 LEU A C 1
ATOM 1647 O O . LEU A 1 206 ? 7.555 -14.125 -2.631 1 98.75 206 LEU A O 1
ATOM 1651 N N . ASP A 1 207 ? 6.637 -13.648 -0.605 1 98.75 207 ASP A N 1
ATOM 1652 C CA . ASP A 1 207 ? 6.855 -14.992 -0.089 1 98.75 207 ASP A CA 1
ATOM 1653 C C . ASP A 1 207 ? 5.777 -15.953 -0.589 1 98.75 207 ASP A C 1
ATOM 1655 O O . ASP A 1 207 ? 4.914 -16.375 0.18 1 98.75 207 ASP A O 1
ATOM 1659 N N . GLY A 1 208 ? 5.895 -16.359 -1.821 1 98.81 208 GLY A N 1
ATOM 1660 C CA . GLY A 1 208 ? 4.848 -17.094 -2.5 1 98.81 208 GLY A CA 1
ATOM 1661 C C . GLY A 1 208 ? 4.754 -18.547 -2.049 1 98.81 208 GLY A C 1
ATOM 1662 O O . GLY A 1 208 ? 5.773 -19.188 -1.792 1 98.81 208 GLY A O 1
ATOM 1663 N N . ILE A 1 209 ? 3.568 -19.062 -2.051 1 98.88 209 ILE A N 1
ATOM 1664 C CA . ILE A 1 209 ? 3.309 -20.422 -1.587 1 98.88 209 ILE A CA 1
ATOM 1665 C C . ILE A 1 209 ? 3.791 -21.422 -2.633 1 98.88 209 ILE A C 1
ATOM 1667 O O . ILE A 1 209 ? 4.473 -22.406 -2.301 1 98.88 209 ILE A O 1
ATOM 1671 N N . ILE A 1 210 ? 3.479 -21.188 -3.885 1 98.75 210 ILE A N 1
ATOM 1672 C CA . ILE A 1 210 ? 3.916 -22.094 -4.941 1 98.75 210 ILE A CA 1
ATOM 1673 C C . ILE A 1 210 ? 5.434 -22.016 -5.098 1 98.75 210 ILE A C 1
ATOM 1675 O O . ILE A 1 210 ? 6.094 -23.031 -5.352 1 98.75 210 ILE A O 1
ATOM 1679 N N . ARG A 1 211 ? 5.996 -20.797 -5.016 1 98.88 211 ARG A N 1
ATOM 1680 C CA . ARG A 1 211 ? 7.449 -20.656 -5 1 98.88 211 ARG A CA 1
ATOM 1681 C C . ARG A 1 211 ? 8.078 -21.578 -3.973 1 98.88 211 ARG A C 1
ATOM 1683 O O . ARG A 1 211 ? 9 -22.344 -4.293 1 98.88 211 ARG A O 1
ATOM 1690 N N . LYS A 1 212 ? 7.582 -21.516 -2.742 1 98.56 212 LYS A N 1
ATOM 1691 C CA . LYS A 1 212 ? 8.102 -22.328 -1.645 1 98.56 212 LYS A CA 1
ATOM 1692 C C . LYS A 1 212 ? 8.031 -23.812 -1.979 1 98.56 212 LYS A C 1
ATOM 1694 O O . LYS A 1 212 ? 9.008 -24.547 -1.787 1 98.56 212 LYS A O 1
ATOM 1699 N N . ASN A 1 213 ? 6.941 -24.234 -2.459 1 98.19 213 ASN A N 1
ATOM 1700 C CA . ASN A 1 213 ? 6.742 -25.656 -2.742 1 98.19 213 ASN A CA 1
ATOM 1701 C C . ASN A 1 213 ? 7.566 -26.109 -3.941 1 98.19 213 ASN A C 1
ATOM 1703 O O . ASN A 1 213 ? 8.094 -27.219 -3.953 1 98.19 213 ASN A O 1
ATOM 1707 N N . LEU A 1 214 ? 7.695 -25.266 -4.938 1 98.62 214 LEU A N 1
ATOM 1708 C CA . LEU A 1 214 ? 8.531 -25.609 -6.086 1 98.62 214 LEU A CA 1
ATOM 1709 C C . LEU A 1 214 ? 10 -25.703 -5.68 1 98.62 214 LEU A C 1
ATOM 1711 O O . LEU A 1 214 ? 10.727 -26.562 -6.176 1 98.62 214 LEU A O 1
ATOM 1715 N N . MET A 1 215 ? 10.43 -24.797 -4.855 1 98.81 215 MET A N 1
ATOM 1716 C CA . MET A 1 215 ? 11.805 -24.859 -4.379 1 98.81 215 MET A CA 1
ATOM 1717 C C . MET A 1 215 ? 12.086 -26.188 -3.689 1 98.81 215 MET A C 1
ATOM 1719 O O . MET A 1 215 ? 13.156 -26.781 -3.881 1 98.81 215 MET A O 1
ATOM 1723 N N . LYS A 1 216 ? 11.133 -26.656 -2.91 1 98.06 216 LYS A N 1
ATOM 1724 C CA . LYS A 1 216 ? 11.289 -27.953 -2.262 1 98.06 216 LYS A CA 1
ATOM 1725 C C . LYS A 1 216 ? 11.391 -29.078 -3.293 1 98.06 216 LYS A C 1
ATOM 1727 O O . LYS A 1 216 ? 12.234 -29.969 -3.17 1 98.06 216 LYS A O 1
ATOM 1732 N N . ILE A 1 217 ? 10.516 -29.016 -4.262 1 97.88 217 ILE A N 1
ATOM 1733 C CA . ILE A 1 217 ? 10.508 -30.016 -5.316 1 97.88 217 ILE A CA 1
ATOM 1734 C C . ILE A 1 217 ? 11.844 -30.016 -6.055 1 97.88 217 ILE A C 1
ATOM 1736 O O . ILE A 1 217 ? 12.438 -31.062 -6.281 1 97.88 217 ILE A O 1
ATOM 1740 N N . ILE A 1 218 ? 12.312 -28.859 -6.426 1 98.5 218 ILE A N 1
ATOM 1741 C CA . ILE A 1 218 ? 13.539 -28.703 -7.195 1 98.5 218 ILE A CA 1
ATOM 1742 C C . ILE A 1 218 ? 14.734 -29.172 -6.359 1 98.5 218 ILE A C 1
ATOM 1744 O O . ILE A 1 218 ? 15.633 -29.844 -6.871 1 98.5 218 ILE A O 1
ATOM 1748 N N . ALA A 1 219 ? 14.75 -28.781 -5.09 1 97.88 219 ALA A N 1
ATOM 1749 C CA . ALA A 1 219 ? 15.844 -29.156 -4.199 1 97.88 219 ALA A CA 1
ATOM 1750 C C . ALA A 1 219 ? 15.938 -30.672 -4.051 1 97.88 219 ALA A C 1
ATOM 1752 O O . ALA A 1 219 ? 17.016 -31.219 -3.814 1 97.88 219 ALA A O 1
ATOM 1753 N N . GLY A 1 220 ? 14.844 -31.328 -4.176 1 96.62 220 GLY A N 1
ATOM 1754 C CA . GLY A 1 220 ? 14.812 -32.781 -4.055 1 96.62 220 GLY A CA 1
ATOM 1755 C C . GLY A 1 220 ? 15.109 -33.5 -5.359 1 96.62 220 GLY A C 1
ATOM 1756 O O . GLY A 1 220 ? 15.219 -34.719 -5.387 1 96.62 220 GLY A O 1
ATOM 1757 N N . SER A 1 221 ? 15.234 -32.781 -6.379 1 96.25 221 SER A N 1
ATOM 1758 C CA . SER A 1 221 ? 15.484 -33.375 -7.699 1 96.25 221 SER A CA 1
ATOM 1759 C C . SER A 1 221 ? 16.953 -33.688 -7.887 1 96.25 221 SER A C 1
ATOM 1761 O O . SER A 1 221 ? 17.828 -32.938 -7.449 1 96.25 221 SER A O 1
ATOM 1763 N N . GLU A 1 222 ? 17.266 -34.781 -8.609 1 95.75 222 GLU A N 1
ATOM 1764 C CA . GLU A 1 222 ? 18.641 -35.125 -8.977 1 95.75 222 GLU A CA 1
ATOM 1765 C C . GLU A 1 222 ? 19.047 -34.469 -10.289 1 95.75 222 GLU A C 1
ATOM 1767 O O . GLU A 1 222 ? 20.234 -34.406 -10.617 1 95.75 222 GLU A O 1
ATOM 1772 N N . GLU A 1 223 ? 18.125 -33.938 -10.945 1 96.69 223 GLU A N 1
ATOM 1773 C CA . GLU A 1 223 ? 18.375 -33.438 -12.289 1 96.69 223 GLU A CA 1
ATOM 1774 C C . GLU A 1 223 ? 18.469 -31.922 -12.297 1 96.69 223 GLU A C 1
ATOM 1776 O O . GLU A 1 223 ? 18.953 -31.328 -13.266 1 96.69 223 GLU A O 1
ATOM 1781 N N . LEU A 1 224 ? 17.969 -31.328 -11.289 1 98.31 224 LEU A N 1
ATOM 1782 C CA . LEU A 1 224 ? 17.922 -29.875 -11.234 1 98.31 224 LEU A CA 1
ATOM 1783 C C . LEU A 1 224 ? 18.688 -29.359 -10.016 1 98.31 224 LEU A C 1
ATOM 1785 O O . LEU A 1 224 ? 18.719 -30.016 -8.977 1 98.31 224 LEU A O 1
ATOM 1789 N N . ASP A 1 225 ? 19.281 -28.188 -10.172 1 98.5 225 ASP A N 1
ATOM 1790 C CA . ASP A 1 225 ? 19.969 -27.484 -9.094 1 98.5 225 ASP A CA 1
ATOM 1791 C C . ASP A 1 225 ? 19.266 -26.188 -8.742 1 98.5 225 ASP A C 1
ATOM 1793 O O . ASP A 1 225 ? 19.125 -25.297 -9.602 1 98.5 225 ASP A O 1
ATOM 1797 N N . LEU A 1 226 ? 18.859 -26.047 -7.551 1 98.81 226 LEU A N 1
ATOM 1798 C CA . LEU A 1 226 ? 18.188 -24.828 -7.098 1 98.81 226 LEU A CA 1
ATOM 1799 C C . LEU A 1 226 ? 19.188 -23.766 -6.691 1 98.81 226 LEU A C 1
ATOM 1801 O O . LEU A 1 226 ? 20.125 -24.031 -5.941 1 98.81 226 LEU A O 1
ATOM 1805 N N . VAL A 1 227 ? 18.969 -22.562 -7.172 1 98.69 227 VAL A N 1
ATOM 1806 C CA . VAL A 1 227 ? 19.797 -21.422 -6.801 1 98.69 227 VAL A CA 1
ATOM 1807 C C . VAL A 1 227 ? 18.922 -20.25 -6.371 1 98.69 227 VAL A C 1
ATOM 1809 O O . VAL A 1 227 ? 18.031 -19.828 -7.117 1 98.69 227 VAL A O 1
ATOM 1812 N N . GLU A 1 228 ? 19.078 -19.781 -5.18 1 98.75 228 GLU A N 1
ATOM 1813 C CA . GLU A 1 228 ? 18.406 -18.578 -4.688 1 98.75 228 GLU A CA 1
ATOM 1814 C C . GLU A 1 228 ? 19.359 -17.391 -4.641 1 98.75 228 GLU A C 1
ATOM 1816 O O . GLU A 1 228 ? 20.078 -17.203 -3.656 1 98.75 228 GLU A O 1
ATOM 1821 N N . GLU A 1 229 ? 19.297 -16.609 -5.688 1 98.69 229 GLU A N 1
ATOM 1822 C CA . GLU A 1 229 ? 20.219 -15.477 -5.84 1 98.69 229 GLU A CA 1
ATOM 1823 C C . GLU A 1 229 ? 19.562 -14.328 -6.609 1 98.69 229 GLU A C 1
ATOM 1825 O O . GLU A 1 229 ? 18.609 -14.547 -7.359 1 98.69 229 GLU A O 1
ATOM 1830 N N . SER A 1 230 ? 20.109 -13.141 -6.395 1 98.81 230 SER A N 1
ATOM 1831 C CA . SER A 1 230 ? 19.594 -11.977 -7.102 1 98.81 230 SER A CA 1
ATOM 1832 C C . SER A 1 230 ? 19.703 -12.156 -8.617 1 98.81 230 SER A C 1
ATOM 1834 O O . SER A 1 230 ? 20.688 -12.711 -9.109 1 98.81 230 SER A O 1
ATOM 1836 N N . ILE A 1 231 ? 18.734 -11.641 -9.32 1 98.75 231 ILE A N 1
ATOM 1837 C CA . ILE A 1 231 ? 18.672 -11.789 -10.773 1 98.75 231 ILE A CA 1
ATOM 1838 C C . ILE A 1 231 ? 18.844 -10.422 -11.438 1 98.75 231 ILE A C 1
ATOM 1840 O O . ILE A 1 231 ? 18.078 -9.5 -11.172 1 98.75 231 ILE A O 1
ATOM 1844 N N . SER A 1 232 ? 19.797 -10.344 -12.32 1 98.06 232 SER A N 1
ATOM 1845 C CA . SER A 1 232 ? 19.984 -9.133 -13.125 1 98.06 232 SER A CA 1
ATOM 1846 C C . SER A 1 232 ? 19.078 -9.148 -14.352 1 98.06 232 SER A C 1
ATOM 1848 O O . SER A 1 232 ? 18.812 -10.211 -14.93 1 98.06 232 SER A O 1
ATOM 1850 N N . PRO A 1 233 ? 18.656 -7.938 -14.766 1 98 233 PRO A N 1
ATOM 1851 C CA . PRO A 1 233 ? 17.875 -7.879 -16 1 98 233 PRO A CA 1
ATOM 1852 C C . PRO A 1 233 ? 18.578 -8.523 -17.188 1 98 233 PRO A C 1
ATOM 1854 O O . PRO A 1 233 ? 17.938 -9.125 -18.047 1 98 233 PRO A O 1
ATOM 1857 N N . PHE A 1 234 ? 19.844 -8.492 -17.219 1 97 234 PHE A N 1
ATOM 1858 C CA . PHE A 1 234 ? 20.625 -9.031 -18.312 1 97 234 PHE A CA 1
ATOM 1859 C C . PHE A 1 234 ? 20.531 -10.555 -18.359 1 97 234 PHE A C 1
ATOM 1861 O O . PHE A 1 234 ? 20.594 -11.164 -19.422 1 97 234 PHE A O 1
ATOM 1868 N N . GLU A 1 235 ? 20.375 -11.117 -17.25 1 97.31 235 GLU A N 1
ATOM 1869 C CA . GLU A 1 235 ? 20.312 -12.57 -17.141 1 97.31 235 GLU A CA 1
ATOM 1870 C C . GLU A 1 235 ? 19.062 -13.125 -17.812 1 97.31 235 GLU A C 1
ATOM 1872 O O . GLU A 1 235 ? 19.047 -14.273 -18.266 1 97.31 235 GLU A O 1
ATOM 1877 N N . LEU A 1 236 ? 18.016 -12.312 -17.938 1 98.31 236 LEU A N 1
ATOM 1878 C CA . LEU A 1 236 ? 16.75 -12.75 -18.5 1 98.31 236 LEU A CA 1
ATOM 1879 C C . LEU A 1 236 ? 16.922 -13.18 -19.953 1 98.31 236 LEU A C 1
ATOM 1881 O O . LEU A 1 236 ? 16.141 -14.008 -20.453 1 98.31 236 LEU A O 1
ATOM 1885 N N . GLN A 1 237 ? 17.938 -12.648 -20.594 1 96.94 237 GLN A N 1
ATOM 1886 C CA . GLN A 1 237 ? 18.109 -12.914 -22.016 1 96.94 237 GLN A CA 1
ATOM 1887 C C . GLN A 1 237 ? 19.078 -14.07 -22.234 1 96.94 237 GLN A C 1
ATOM 1889 O O . GLN A 1 237 ? 19.297 -14.484 -23.375 1 96.94 237 GLN A O 1
ATOM 1894 N N . LYS A 1 238 ? 19.578 -14.672 -21.203 1 97 238 LYS A N 1
ATOM 1895 C CA . LYS A 1 238 ? 20.625 -15.672 -21.344 1 97 238 LYS A CA 1
ATOM 1896 C C . LYS A 1 238 ? 20.203 -17 -20.734 1 97 238 LYS A C 1
ATOM 1898 O O . LYS A 1 238 ? 21.031 -17.75 -20.203 1 97 238 LYS A O 1
ATOM 1903 N N . VAL A 1 239 ? 18.969 -17.25 -20.688 1 98.25 239 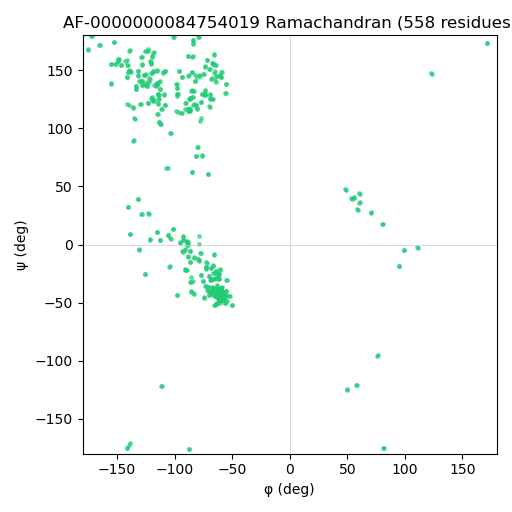VAL A N 1
ATOM 1904 C CA . VAL A 1 239 ? 18.5 -18.453 -20.031 1 98.25 239 VAL A CA 1
ATOM 1905 C C . VAL A 1 239 ? 17.672 -19.281 -21.031 1 98.25 239 VAL A C 1
ATOM 1907 O O . VAL A 1 239 ? 17.328 -18.797 -22.109 1 98.25 239 VAL A O 1
ATOM 1910 N N . ASP A 1 240 ? 17.375 -20.531 -20.672 1 98.44 240 ASP A N 1
ATOM 1911 C CA . ASP A 1 240 ? 16.625 -21.453 -21.516 1 98.44 240 ASP A CA 1
ATOM 1912 C C . ASP A 1 240 ? 15.125 -21.281 -21.328 1 98.44 240 ASP A C 1
ATOM 1914 O O . ASP A 1 240 ? 14.352 -21.438 -22.266 1 98.44 240 ASP A O 1
ATOM 1918 N N . GLU A 1 241 ? 14.695 -21.094 -20.094 1 98.38 241 GLU A N 1
ATOM 1919 C CA . GLU A 1 241 ? 13.289 -20.922 -19.75 1 98.38 241 GLU A CA 1
ATOM 1920 C C . GLU A 1 241 ? 13.094 -19.828 -18.719 1 98.38 241 GLU A C 1
ATOM 1922 O O . GLU A 1 241 ? 13.992 -19.562 -17.906 1 98.38 241 GLU A O 1
ATOM 1927 N N . LEU A 1 242 ? 11.992 -19.172 -18.797 1 98.56 242 LEU A N 1
ATOM 1928 C CA . LEU A 1 242 ? 11.43 -18.297 -17.766 1 98.56 242 LEU A CA 1
ATOM 1929 C C . LEU A 1 242 ? 10 -18.719 -17.422 1 98.56 242 LEU A C 1
ATOM 1931 O O . LEU A 1 242 ? 9.227 -19.062 -18.312 1 98.56 242 LEU A O 1
ATOM 1935 N N . PHE A 1 243 ? 9.688 -18.703 -16.156 1 98.69 243 PHE A N 1
ATOM 1936 C CA . PHE A 1 243 ? 8.281 -18.922 -15.828 1 98.69 243 PHE A CA 1
ATOM 1937 C C . PHE A 1 243 ? 7.91 -18.219 -14.523 1 98.69 243 PHE A C 1
ATOM 1939 O O . PHE A 1 243 ? 8.781 -17.922 -13.703 1 98.69 243 PHE A O 1
ATOM 1946 N N . ILE A 1 244 ? 6.637 -17.922 -14.383 1 98.69 244 ILE A N 1
ATOM 1947 C CA . ILE A 1 244 ? 6.035 -17.266 -13.227 1 98.69 244 ILE A CA 1
ATOM 1948 C C . ILE A 1 244 ? 5.195 -18.281 -12.445 1 98.69 244 ILE A C 1
ATOM 1950 O O . ILE A 1 244 ? 4.617 -19.203 -13.023 1 98.69 244 ILE A O 1
ATOM 1954 N N . THR A 1 245 ? 5.125 -18.062 -11.133 1 98.75 245 THR A N 1
ATOM 1955 C CA . THR A 1 245 ? 4.316 -18.969 -10.336 1 98.75 245 THR A CA 1
ATOM 1956 C C . THR A 1 245 ? 3.369 -18.203 -9.422 1 98.75 245 THR A C 1
ATOM 1958 O O . THR A 1 245 ? 3.729 -17.141 -8.906 1 98.75 245 THR A O 1
ATOM 1961 N N . ASN A 1 246 ? 2.201 -18.656 -9.258 1 98.38 246 ASN A N 1
ATOM 1962 C CA . ASN A 1 246 ? 1.264 -18.203 -8.234 1 98.38 246 ASN A CA 1
ATOM 1963 C C . ASN A 1 246 ? 0.273 -19.312 -7.859 1 98.38 246 ASN A C 1
ATOM 1965 O O . ASN A 1 246 ? 0.258 -20.375 -8.477 1 98.38 246 ASN 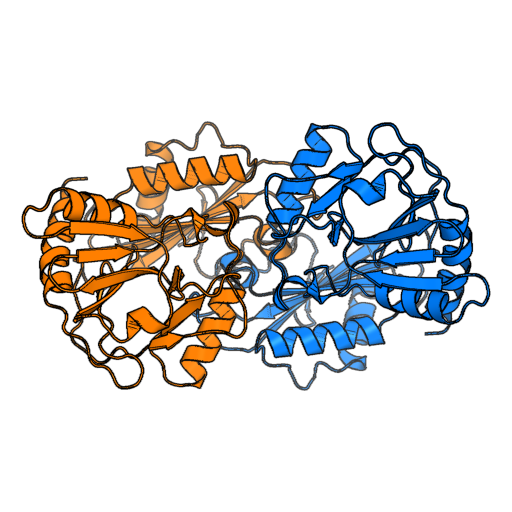A O 1
ATOM 1969 N N . SER A 1 247 ? -0.53 -19.094 -6.898 1 98.19 247 SER A N 1
ATOM 1970 C CA . SER A 1 247 ? -1.336 -20.125 -6.266 1 98.19 247 SER A CA 1
ATOM 1971 C C . SER A 1 247 ? -2.48 -20.578 -7.172 1 98.19 247 SER A C 1
ATOM 1973 O O . SER A 1 247 ? -3.014 -21.672 -7.012 1 98.19 247 SER A O 1
ATOM 1975 N N . ILE A 1 248 ? -2.861 -19.781 -8.125 1 97.62 248 ILE A N 1
ATOM 1976 C CA . ILE A 1 248 ? -4.047 -20.078 -8.914 1 97.62 248 ILE A CA 1
ATOM 1977 C C . ILE A 1 248 ? -3.633 -20.75 -10.227 1 97.62 248 ILE A C 1
ATOM 1979 O O . ILE A 1 248 ? -4.137 -21.828 -10.57 1 97.62 248 ILE A O 1
ATOM 1983 N N . VAL A 1 249 ? -2.582 -20.219 -10.852 1 96.69 249 VAL A N 1
ATOM 1984 C CA . VAL A 1 249 ? -2.158 -20.688 -12.164 1 96.69 249 VAL A CA 1
ATOM 1985 C C . VAL A 1 249 ? -1.138 -21.812 -12.016 1 96.69 249 VAL A C 1
ATOM 1987 O O . VAL A 1 249 ? -1.023 -22.672 -12.883 1 96.69 249 VAL A O 1
ATOM 1990 N N . GLY A 1 250 ? -0.494 -21.875 -10.891 1 97.88 250 GLY A N 1
ATOM 1991 C CA . GLY A 1 250 ? 0.627 -22.797 -10.719 1 97.88 250 GLY A CA 1
ATOM 1992 C C . GLY A 1 250 ? 1.896 -22.312 -11.398 1 97.88 250 GLY A C 1
ATOM 1993 O O . GLY A 1 250 ? 2.623 -21.484 -10.852 1 97.88 250 GLY A O 1
ATOM 1994 N N . ILE A 1 251 ? 2.105 -22.797 -12.617 1 98.5 251 ILE A N 1
ATOM 1995 C CA . ILE A 1 251 ? 3.281 -22.406 -13.391 1 98.5 251 ILE A CA 1
ATOM 1996 C C . ILE A 1 251 ? 2.846 -21.812 -14.727 1 98.5 251 ILE A C 1
ATOM 1998 O O . ILE A 1 251 ? 2.1 -22.438 -15.477 1 98.5 251 ILE A O 1
ATOM 2002 N N . GLN A 1 252 ? 3.246 -20.578 -14.992 1 98.31 252 GLN A N 1
ATOM 2003 C CA . GLN A 1 252 ? 3.016 -19.906 -16.266 1 98.31 252 GLN A CA 1
ATOM 2004 C C . GLN A 1 252 ? 4.328 -19.656 -17 1 98.31 252 GLN A C 1
ATOM 2006 O O . GLN A 1 252 ? 5.082 -18.75 -16.641 1 98.31 252 GLN A O 1
ATOM 2011 N N . PRO A 1 253 ? 4.586 -20.422 -18.031 1 98.5 253 PRO A N 1
ATOM 2012 C CA . PRO A 1 253 ? 5.797 -20.172 -18.812 1 98.5 253 PRO A CA 1
ATOM 2013 C C . PRO A 1 253 ? 5.77 -18.812 -19.5 1 98.5 253 PRO A C 1
ATOM 2015 O O . PRO A 1 253 ? 4.711 -18.359 -19.953 1 98.5 253 PRO A O 1
ATOM 2018 N N . ILE A 1 254 ? 6.879 -18.141 -19.516 1 98.5 254 ILE A N 1
ATOM 2019 C CA . ILE A 1 254 ? 7.074 -16.969 -20.359 1 98.5 254 ILE A CA 1
ATOM 2020 C C . ILE A 1 254 ? 7.641 -17.375 -21.703 1 98.5 254 ILE A C 1
ATOM 2022 O O . ILE A 1 254 ? 8.703 -18 -21.781 1 98.5 254 ILE A O 1
ATOM 2026 N N . SER A 1 255 ? 6.949 -17.047 -22.766 1 98.31 255 SER A N 1
ATOM 2027 C CA . SER A 1 255 ? 7.355 -17.531 -24.078 1 98.31 255 SER A CA 1
ATOM 2028 C C . SER A 1 255 ? 8.312 -16.547 -24.75 1 98.31 255 SER A C 1
ATOM 2030 O O . SER A 1 255 ? 9.039 -16.922 -25.688 1 98.31 255 SER A O 1
ATOM 2032 N N . LYS A 1 256 ? 8.227 -15.273 -24.266 1 98.25 256 LYS A N 1
ATOM 2033 C CA . LYS A 1 256 ? 9.031 -14.281 -24.984 1 98.25 256 LYS A CA 1
ATOM 2034 C C . LYS A 1 256 ? 9.375 -13.102 -24.078 1 98.25 256 LYS A C 1
ATOM 2036 O O . LYS A 1 256 ? 8.531 -12.617 -23.328 1 98.25 256 LYS A O 1
ATOM 2041 N N . TYR A 1 257 ? 10.602 -12.656 -24.172 1 98.62 257 TYR A N 1
ATOM 2042 C CA . TYR A 1 257 ? 11.141 -11.414 -23.625 1 98.62 257 TYR A CA 1
ATOM 2043 C C . TYR A 1 257 ? 12.102 -10.75 -24.594 1 98.62 257 TYR A C 1
ATOM 2045 O O . TYR A 1 257 ? 13.117 -11.344 -24.984 1 98.62 257 TYR A O 1
ATOM 2053 N N . ARG A 1 258 ? 11.727 -9.562 -24.938 1 97.19 258 ARG A N 1
ATOM 2054 C CA . ARG A 1 258 ? 12.484 -8.875 -25.969 1 97.19 258 ARG A CA 1
ATOM 2055 C C . ARG A 1 258 ? 12.672 -9.758 -27.188 1 97.19 258 ARG A C 1
ATOM 2057 O O . ARG A 1 258 ? 11.703 -10.234 -27.781 1 97.19 258 ARG A O 1
ATOM 2064 N N . LYS A 1 259 ? 13.883 -9.992 -27.641 1 96.5 259 LYS A N 1
ATOM 2065 C CA . LYS A 1 259 ? 14.117 -10.766 -28.859 1 96.5 259 LYS A CA 1
ATOM 2066 C C . LYS A 1 259 ? 14.227 -12.258 -28.547 1 96.5 259 LYS A C 1
ATOM 2068 O O . LYS A 1 259 ? 14.273 -13.078 -29.469 1 96.5 259 LYS A O 1
ATOM 2073 N N . ASN A 1 260 ? 14.117 -12.609 -27.359 1 97.75 260 ASN A N 1
ATOM 2074 C CA . ASN A 1 260 ? 14.352 -14 -26.969 1 97.75 260 ASN A CA 1
ATOM 2075 C C . ASN A 1 260 ? 13.039 -14.766 -26.828 1 97.75 260 ASN A C 1
ATOM 2077 O O . ASN A 1 260 ? 12.055 -14.234 -26.312 1 97.75 260 ASN A O 1
ATOM 2081 N N . LYS A 1 261 ? 13.055 -15.977 -27.312 1 97.31 261 LYS A N 1
ATOM 2082 C CA . LYS A 1 261 ? 11.977 -16.938 -27.109 1 97.31 261 LYS A CA 1
ATOM 2083 C C . LYS A 1 261 ? 12.422 -18.062 -26.172 1 97.31 261 LYS A C 1
ATOM 2085 O O . LYS A 1 261 ? 13.594 -18.453 -26.172 1 97.31 261 LYS A O 1
ATOM 2090 N N . PHE A 1 262 ? 11.492 -18.562 -25.438 1 97.56 262 PHE A N 1
ATOM 2091 C CA . PHE A 1 262 ? 11.852 -19.516 -24.406 1 97.56 262 PHE A CA 1
ATOM 2092 C C . PHE A 1 262 ? 11.055 -20.812 -24.562 1 97.56 262 PHE A C 1
ATOM 2094 O O . PHE A 1 262 ? 9.891 -20.781 -24.953 1 97.56 262 PHE A O 1
ATOM 2101 N N . ASP A 1 263 ? 11.727 -21.938 -24.219 1 94.75 263 ASP A N 1
ATOM 2102 C CA . ASP A 1 263 ? 11.055 -23.219 -24.094 1 94.75 263 ASP A CA 1
ATOM 2103 C C . ASP A 1 263 ? 10.32 -23.328 -22.766 1 94.75 263 ASP A C 1
ATOM 2105 O O . ASP A 1 263 ? 10.344 -22.406 -21.953 1 94.75 263 ASP A O 1
ATOM 2109 N N . ALA A 1 264 ? 9.648 -24.438 -22.547 1 97.44 264 ALA A N 1
ATOM 2110 C CA . ALA A 1 264 ? 8.945 -24.656 -21.281 1 97.44 264 ALA A CA 1
ATOM 2111 C C . ALA A 1 264 ? 9.086 -26.094 -20.812 1 97.44 264 ALA A C 1
ATOM 2113 O O . ALA A 1 264 ? 8.156 -26.656 -20.234 1 97.44 264 ALA A O 1
ATOM 2114 N N . LYS A 1 265 ? 10.219 -26.688 -21.125 1 96.5 265 LYS A N 1
ATOM 2115 C CA . LYS A 1 265 ? 10.438 -28.094 -20.812 1 96.5 265 LYS A CA 1
ATOM 2116 C C . LYS A 1 265 ? 10.469 -28.328 -19.312 1 96.5 265 LYS A C 1
ATOM 2118 O O . LYS A 1 265 ? 9.766 -29.203 -18.797 1 96.5 265 LYS A O 1
ATOM 2123 N N . VAL A 1 266 ? 11.273 -27.578 -18.641 1 97.81 266 VAL A N 1
ATOM 2124 C CA . VAL A 1 266 ? 11.406 -27.734 -17.203 1 97.81 266 VAL A CA 1
ATOM 2125 C C . VAL A 1 266 ? 10.078 -27.375 -16.516 1 97.81 266 VAL A C 1
ATOM 2127 O O . VAL A 1 266 ? 9.625 -28.094 -15.625 1 97.81 266 VAL A O 1
ATOM 2130 N N . ALA A 1 267 ? 9.461 -26.312 -16.938 1 97.88 267 ALA A N 1
ATOM 2131 C CA . ALA A 1 267 ? 8.172 -25.906 -16.391 1 97.88 267 ALA A CA 1
ATOM 2132 C C . ALA A 1 267 ? 7.152 -27.047 -16.516 1 97.88 267 ALA A C 1
ATOM 2134 O O . ALA A 1 267 ? 6.43 -27.344 -15.562 1 97.88 267 ALA A O 1
ATOM 2135 N N . LYS A 1 268 ? 7.129 -27.688 -17.641 1 96.5 268 LYS A N 1
ATOM 2136 C CA . LYS A 1 268 ? 6.188 -28.766 -17.891 1 96.5 268 LYS A CA 1
ATOM 2137 C C . LYS A 1 268 ? 6.484 -29.969 -17 1 96.5 268 LYS A C 1
ATOM 2139 O O . LYS A 1 268 ? 5.566 -30.656 -16.531 1 96.5 268 LYS A O 1
ATOM 2144 N N . SER A 1 269 ? 7.695 -30.203 -16.828 1 96.38 269 SER A N 1
ATOM 2145 C CA . SER A 1 269 ? 8.07 -31.312 -15.938 1 96.38 269 SER A CA 1
ATOM 2146 C C . SER A 1 269 ? 7.688 -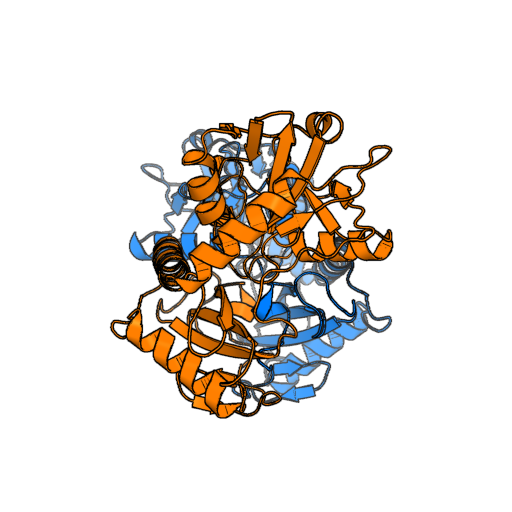31 -14.492 1 96.38 269 SER A C 1
ATOM 2148 O O . SER A 1 269 ? 7.23 -31.891 -13.766 1 96.38 269 SER A O 1
ATOM 2150 N N . LEU A 1 270 ? 7.816 -29.781 -14.086 1 97.88 270 LEU A N 1
ATOM 2151 C CA . LEU A 1 270 ? 7.582 -29.375 -12.703 1 97.88 270 LEU A CA 1
ATOM 2152 C C . LEU A 1 270 ? 6.09 -29.328 -12.398 1 97.88 270 LEU A C 1
ATOM 2154 O O . LEU A 1 270 ? 5.676 -29.578 -11.258 1 97.88 270 LEU A O 1
ATOM 2158 N N . VAL A 1 271 ? 5.277 -29 -13.406 1 97.56 271 VAL A N 1
ATOM 2159 C CA . VAL A 1 271 ? 3.85 -28.828 -13.164 1 97.56 271 VAL A CA 1
ATOM 2160 C C . VAL A 1 271 ? 3.234 -30.156 -12.734 1 97.56 271 VAL A C 1
ATOM 2162 O O . VAL A 1 271 ? 2.326 -30.188 -11.898 1 97.56 271 VAL A O 1
ATOM 2165 N N . GLY A 1 272 ? 3.686 -31.25 -13.336 1 95.44 272 GLY A N 1
ATOM 2166 C CA . GLY A 1 272 ? 3.23 -32.562 -12.898 1 95.44 272 GLY A CA 1
ATOM 2167 C C . GLY A 1 272 ? 3.531 -32.844 -11.438 1 95.44 272 GLY A C 1
ATOM 2168 O O . GLY A 1 272 ? 2.668 -33.344 -10.711 1 95.44 272 GLY A O 1
ATOM 2169 N N . LYS A 1 273 ? 4.754 -32.562 -11.039 1 96.69 273 LYS A N 1
ATOM 2170 C CA . LYS A 1 273 ? 5.172 -32.75 -9.656 1 96.69 273 LYS A CA 1
ATOM 2171 C C . LYS A 1 273 ? 4.383 -31.859 -8.711 1 96.69 273 LYS A C 1
ATOM 2173 O O . LYS A 1 273 ? 4.043 -32.25 -7.598 1 96.69 273 LYS A O 1
ATOM 2178 N N . LEU A 1 274 ? 4.133 -30.656 -9.164 1 97.75 274 LEU A N 1
ATOM 2179 C CA . LEU A 1 274 ? 3.348 -29.703 -8.383 1 97.75 274 LEU A CA 1
ATOM 2180 C C . LEU A 1 274 ? 1.935 -30.234 -8.148 1 97.75 274 LEU A C 1
ATOM 2182 O O . LEU A 1 274 ? 1.415 -30.156 -7.035 1 97.75 274 LEU A O 1
ATOM 2186 N N . ASN A 1 275 ? 1.313 -30.75 -9.172 1 96.81 275 ASN A N 1
ATOM 2187 C CA . ASN A 1 275 ? -0.022 -31.328 -9.055 1 96.81 275 ASN A CA 1
ATOM 2188 C C . ASN A 1 275 ? -0.045 -32.5 -8.078 1 96.81 275 ASN A C 1
ATOM 2190 O O . ASN A 1 275 ? -0.981 -32.625 -7.289 1 96.81 275 ASN A O 1
ATOM 2194 N N . ALA A 1 276 ? 0.958 -33.312 -8.16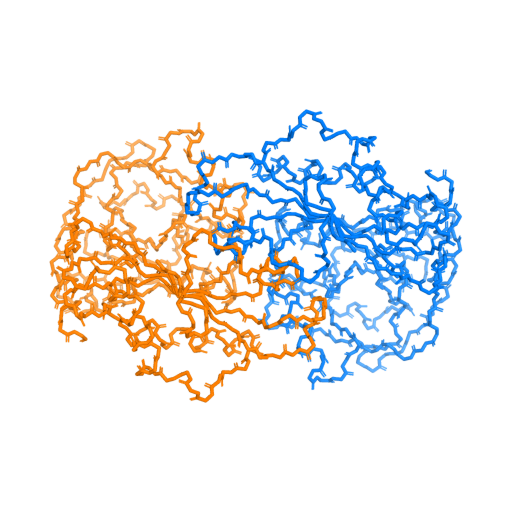4 1 95.12 276 ALA A N 1
ATOM 2195 C CA . ALA A 1 276 ? 1.053 -34.438 -7.262 1 95.12 276 ALA A CA 1
ATOM 2196 C C . ALA A 1 276 ? 1.158 -34 -5.812 1 95.12 276 ALA A C 1
ATOM 2198 O O . ALA A 1 276 ? 0.515 -34.562 -4.926 1 95.12 276 ALA A O 1
ATOM 2199 N N . ARG A 1 277 ? 1.889 -33 -5.59 1 94.94 277 ARG A N 1
ATOM 2200 C CA . ARG A 1 277 ? 2.102 -32.469 -4.246 1 94.94 277 ARG A CA 1
ATOM 2201 C C . ARG A 1 277 ? 0.848 -31.781 -3.717 1 94.94 277 ARG A C 1
ATOM 2203 O O . ARG A 1 277 ? 0.536 -31.875 -2.527 1 94.94 277 ARG A O 1
ATOM 2210 N N . ALA A 1 278 ? 0.139 -31.062 -4.516 1 94.19 278 ALA A N 1
ATOM 2211 C CA . ALA A 1 278 ? -1.043 -30.297 -4.121 1 94.19 278 ALA A CA 1
ATOM 2212 C C . ALA A 1 278 ? -2.162 -31.219 -3.652 1 94.19 278 ALA A C 1
ATOM 2214 O O . ALA A 1 278 ? -2.961 -30.844 -2.787 1 94.19 278 ALA A O 1
ATOM 2215 N N . ARG A 1 279 ? -2.238 -32.469 -4.148 1 85 279 ARG A N 1
ATOM 2216 C CA . ARG A 1 279 ? -3.309 -33.406 -3.846 1 85 279 ARG A CA 1
ATOM 2217 C C . ARG A 1 279 ? -3.018 -34.188 -2.557 1 85 279 ARG A C 1
ATOM 2219 O O . ARG A 1 279 ? -3.93 -34.719 -1.938 1 85 279 ARG A O 1
ATOM 2226 N N . ILE A 1 280 ? -1.742 -34.375 -2.229 1 73.88 280 ILE A N 1
ATOM 2227 C CA . ILE A 1 280 ? -1.389 -35.125 -1.034 1 73.88 280 ILE A CA 1
ATOM 2228 C C . ILE A 1 280 ? -1.542 -34.25 0.203 1 73.88 280 ILE A C 1
ATOM 2230 O O . ILE A 1 280 ? -1.849 -34.719 1.291 1 73.88 280 ILE A O 1
ATOM 2234 N N . GLY A 1 281 ? -2.066 -33.031 0.258 1 61.34 281 GLY A N 1
ATOM 2235 C CA . GLY A 1 281 ? -2.189 -32.156 1.41 1 61.34 281 GLY A CA 1
ATOM 2236 C C . GLY A 1 281 ? -0.862 -31.875 2.086 1 61.34 281 GLY A C 1
ATOM 2237 O O . GLY A 1 281 ? 0.069 -32.688 2.006 1 61.34 281 GLY A O 1
ATOM 2238 N N . MET B 1 1 ? -22.859 13.055 7.309 1 97.38 1 MET B N 1
ATOM 2239 C CA . MET B 1 1 ? -23.016 12.617 5.926 1 97.38 1 MET B CA 1
ATOM 2240 C C . MET B 1 1 ? -21.672 12.445 5.246 1 97.38 1 MET B C 1
ATOM 2242 O O . MET B 1 1 ? -20.703 13.148 5.578 1 97.38 1 MET B O 1
ATOM 2246 N N . VAL B 1 2 ? -21.609 11.492 4.434 1 98.5 2 VAL B N 1
ATOM 2247 C CA . VAL B 1 2 ? -20.469 11.266 3.555 1 98.5 2 VAL B CA 1
ATOM 2248 C C . VAL B 1 2 ? -20.891 11.422 2.098 1 98.5 2 VAL B C 1
ATOM 2250 O O . VAL B 1 2 ? -22 11.031 1.729 1 98.5 2 VAL B O 1
ATOM 2253 N N . ASN B 1 3 ? -20.078 12.086 1.309 1 98.88 3 ASN B N 1
ATOM 2254 C CA . ASN B 1 3 ? -20.359 12.297 -0.107 1 98.88 3 ASN B CA 1
ATOM 2255 C C . ASN B 1 3 ? -19.719 11.219 -0.974 1 98.88 3 ASN B C 1
ATOM 2257 O O . ASN B 1 3 ? -18.484 11.125 -1.049 1 98.88 3 ASN B O 1
ATOM 2261 N N . CYS B 1 4 ? -20.516 10.383 -1.617 1 98.62 4 CYS B N 1
ATOM 2262 C CA . CYS B 1 4 ? -20.047 9.375 -2.562 1 98.62 4 CYS B CA 1
ATOM 2263 C C . CYS B 1 4 ? -20.5 9.703 -3.98 1 98.62 4 CYS B C 1
ATOM 2265 O O . CYS B 1 4 ? -21.672 9.539 -4.312 1 98.62 4 CYS B O 1
ATOM 2267 N N . ASN B 1 5 ? -19.562 10.203 -4.762 1 98.44 5 ASN B N 1
ATOM 2268 C CA . ASN B 1 5 ? -19.859 10.602 -6.137 1 98.44 5 ASN B CA 1
ATOM 2269 C C . ASN B 1 5 ? -21.016 11.586 -6.203 1 98.44 5 ASN B C 1
ATOM 2271 O O . ASN B 1 5 ? -21.922 11.43 -7.035 1 98.44 5 ASN B O 1
ATOM 2275 N N . GLY B 1 6 ? -21.031 12.422 -5.301 1 98.44 6 GLY B N 1
ATOM 2276 C CA . GLY B 1 6 ? -22.047 13.469 -5.309 1 98.44 6 GLY B CA 1
ATOM 2277 C C . GLY B 1 6 ? -23.266 13.133 -4.465 1 98.44 6 GLY B C 1
ATOM 2278 O O . GLY B 1 6 ? -24.047 14.016 -4.105 1 98.44 6 GLY B O 1
ATOM 2279 N N . ALA B 1 7 ? -23.453 11.883 -4.16 1 98.5 7 ALA B N 1
ATOM 2280 C CA . ALA B 1 7 ? -24.578 11.477 -3.318 1 98.5 7 ALA B CA 1
ATOM 2281 C C . ALA B 1 7 ? -24.234 11.617 -1.839 1 98.5 7 ALA B C 1
ATOM 2283 O O . ALA B 1 7 ? -23.203 11.102 -1.386 1 98.5 7 ALA B O 1
ATOM 2284 N N . LEU B 1 8 ? -25.078 12.328 -1.106 1 98.62 8 LEU B N 1
ATOM 2285 C CA . LEU B 1 8 ? -24.891 12.469 0.334 1 98.62 8 LEU B CA 1
ATOM 2286 C C . LEU B 1 8 ? -25.562 11.32 1.079 1 98.62 8 LEU B C 1
ATOM 2288 O O . LEU B 1 8 ? -26.781 11.133 0.984 1 98.62 8 LEU B O 1
ATOM 2292 N N . LEU B 1 9 ? -24.766 10.57 1.752 1 98.5 9 LEU B N 1
ATOM 2293 C CA . LEU B 1 9 ? -25.234 9.367 2.441 1 98.5 9 LEU B CA 1
ATOM 2294 C C . LEU B 1 9 ? -24.938 9.461 3.936 1 98.5 9 LEU B C 1
ATOM 2296 O O . LEU B 1 9 ? -24.031 10.18 4.355 1 98.5 9 LEU B O 1
ATOM 2300 N N . ALA B 1 10 ? -25.719 8.672 4.688 1 97.88 10 ALA B N 1
ATOM 2301 C CA . ALA B 1 10 ? -25.453 8.617 6.125 1 97.88 10 ALA B CA 1
ATOM 2302 C C . ALA B 1 10 ? -24.047 8.109 6.418 1 97.88 10 ALA B C 1
ATOM 2304 O O . ALA B 1 10 ? -23.562 7.207 5.738 1 97.88 10 ALA B O 1
ATOM 2305 N N . GLU B 1 11 ? -23.469 8.633 7.465 1 95.25 11 GLU B N 1
ATOM 2306 C CA . GLU B 1 11 ? -22.078 8.344 7.789 1 95.25 11 GLU B CA 1
ATOM 2307 C C . GLU B 1 11 ? -21.875 6.863 8.102 1 95.25 11 GLU B C 1
ATOM 2309 O O . GLU B 1 11 ? -20.828 6.301 7.812 1 95.25 11 GLU B O 1
ATOM 2314 N N . ASP B 1 12 ? -22.828 6.273 8.703 1 95.81 12 ASP B N 1
ATOM 2315 C CA . ASP B 1 12 ? -22.688 4.887 9.148 1 95.81 12 ASP B CA 1
ATOM 2316 C C . ASP B 1 12 ? -23.203 3.922 8.078 1 95.81 12 ASP B C 1
ATOM 2318 O O . ASP B 1 12 ? -23.266 2.713 8.312 1 95.81 12 ASP B O 1
ATOM 2322 N N . LYS B 1 13 ? -23.594 4.438 6.949 1 96.94 13 LYS B N 1
ATOM 2323 C CA . LYS B 1 13 ? -24.109 3.598 5.871 1 96.94 13 LYS B CA 1
ATOM 2324 C C . LYS B 1 13 ? -22.969 2.826 5.195 1 96.94 13 LYS B C 1
ATOM 2326 O O . LYS B 1 13 ? -21.938 3.396 4.871 1 96.94 13 LYS B O 1
ATOM 2331 N N . ALA B 1 14 ? -23.203 1.527 5 1 98 14 ALA B N 1
ATOM 2332 C CA . ALA B 1 14 ? -22.297 0.766 4.137 1 98 14 ALA B CA 1
ATOM 2333 C C . ALA B 1 14 ? -22.453 1.188 2.678 1 98 14 ALA B C 1
ATOM 2335 O O . ALA B 1 14 ? -23.578 1.221 2.15 1 98 14 ALA B O 1
ATOM 2336 N N . ILE B 1 15 ? -21.375 1.482 2.025 1 97.31 15 ILE B N 1
ATOM 2337 C CA . ILE B 1 15 ? -21.516 2.021 0.678 1 97.31 15 ILE B CA 1
ATOM 2338 C C . ILE B 1 15 ? -20.594 1.27 -0.282 1 97.31 15 ILE B C 1
ATOM 2340 O O . ILE B 1 15 ? -20.672 1.462 -1.498 1 97.31 15 ILE B O 1
ATOM 2344 N N . PHE B 1 16 ? -19.781 0.353 0.22 1 98 16 PHE B N 1
ATOM 2345 C CA . PHE B 1 16 ? -18.844 -0.354 -0.644 1 98 16 PHE B CA 1
ATOM 2346 C C . PHE B 1 16 ? -19.047 -1.86 -0.55 1 98 16 PHE B C 1
ATOM 2348 O O . PHE B 1 16 ? -19.281 -2.393 0.536 1 98 16 PHE B O 1
ATOM 2355 N N . THR B 1 17 ? -18.953 -2.502 -1.68 1 98.19 17 THR B N 1
ATOM 2356 C CA . THR B 1 17 ? -18.906 -3.961 -1.697 1 98.19 17 THR B CA 1
ATOM 2357 C C . THR B 1 17 ? -17.484 -4.457 -1.466 1 98.19 17 THR B C 1
ATOM 2359 O O . THR B 1 17 ? -16.547 -3.662 -1.427 1 98.19 17 THR B O 1
ATOM 2362 N N . HIS B 1 18 ? -17.375 -5.742 -1.318 1 97.81 18 HIS B N 1
ATOM 2363 C CA . HIS B 1 18 ? -16.062 -6.371 -1.135 1 97.81 18 HIS B CA 1
ATOM 2364 C C . HIS B 1 18 ? -15.203 -6.227 -2.383 1 97.81 18 HIS B C 1
ATOM 2366 O O . HIS B 1 18 ? -14 -6.473 -2.342 1 97.81 18 HIS B O 1
ATOM 2372 N N . ASN B 1 19 ? -15.734 -5.746 -3.467 1 98.06 19 ASN B N 1
ATOM 2373 C CA . ASN B 1 19 ? -15.023 -5.676 -4.742 1 98.06 19 ASN B CA 1
ATOM 2374 C C . ASN B 1 19 ? -14.297 -4.344 -4.906 1 98.06 19 ASN B C 1
ATOM 2376 O O . ASN B 1 19 ? -13.594 -4.133 -5.891 1 98.06 19 ASN B O 1
ATOM 2380 N N . ASN B 1 20 ? -14.5 -3.457 -3.955 1 98.69 20 ASN B N 1
ATOM 2381 C CA . ASN B 1 20 ? -13.844 -2.154 -4.039 1 98.69 20 ASN B CA 1
ATOM 2382 C C . ASN B 1 20 ? -12.328 -2.291 -4.168 1 98.69 20 ASN B C 1
ATOM 2384 O O . ASN B 1 20 ? -11.695 -2.994 -3.379 1 98.69 20 ASN B O 1
ATOM 2388 N N . ARG B 1 21 ? -11.781 -1.601 -5.129 1 98.81 21 ARG B N 1
ATOM 2389 C CA . ARG B 1 21 ? -10.375 -1.824 -5.441 1 98.81 21 ARG B CA 1
ATOM 2390 C C . ARG B 1 21 ? -9.477 -1.137 -4.426 1 98.81 21 ARG B C 1
ATOM 2392 O O . ARG B 1 21 ? -8.305 -1.51 -4.27 1 98.81 21 ARG B O 1
ATOM 2399 N N . ALA B 1 22 ? -9.945 -0.045 -3.771 1 98.75 22 ALA B N 1
ATOM 2400 C CA . ALA B 1 22 ? -9.172 0.513 -2.668 1 98.75 22 ALA B CA 1
ATOM 2401 C C . ALA B 1 22 ? -9.016 -0.503 -1.541 1 98.75 22 ALA B C 1
ATOM 2403 O O . ALA B 1 22 ? -7.961 -0.574 -0.904 1 98.75 22 ALA B O 1
ATOM 2404 N N . LEU B 1 23 ? -10.047 -1.249 -1.298 1 98.56 23 LEU B N 1
ATOM 2405 C CA . LEU B 1 23 ? -10.039 -2.283 -0.269 1 98.56 23 LEU B CA 1
ATOM 2406 C C . LEU B 1 23 ? -9.117 -3.432 -0.663 1 98.56 23 LEU B C 1
ATOM 2408 O O . LEU B 1 23 ? -8.32 -3.902 0.154 1 98.56 23 LEU B O 1
ATOM 2412 N N . LYS B 1 24 ? -9.141 -3.824 -1.898 1 98.75 24 LYS B N 1
ATOM 2413 C CA . LYS B 1 24 ? -8.5 -5.066 -2.326 1 98.75 24 LYS B CA 1
ATOM 2414 C C . LYS B 1 24 ? -7.027 -4.848 -2.65 1 98.75 24 LYS B C 1
ATOM 2416 O O . LYS B 1 24 ? -6.203 -5.746 -2.461 1 98.75 24 LYS B O 1
ATOM 2421 N N . TYR B 1 25 ? -6.711 -3.621 -3.156 1 98.81 25 TYR B N 1
ATOM 2422 C CA . TYR B 1 25 ? -5.387 -3.469 -3.742 1 98.81 25 TYR B CA 1
ATOM 2423 C C . TYR B 1 25 ? -4.766 -2.133 -3.35 1 98.81 25 TYR B C 1
ATOM 2425 O O . TYR B 1 25 ? -3.725 -1.745 -3.885 1 98.81 25 TYR B O 1
ATOM 2433 N N . GLY B 1 26 ? -5.387 -1.384 -2.406 1 98.75 26 GLY B N 1
ATOM 2434 C CA . GLY B 1 26 ? -4.891 -0.051 -2.102 1 98.75 26 GLY B CA 1
ATOM 2435 C C . GLY B 1 26 ? -4.883 0.872 -3.307 1 98.75 26 GLY B C 1
ATOM 2436 O O . GLY B 1 26 ? -4.031 1.756 -3.412 1 98.75 26 GLY B O 1
ATOM 2437 N N . ASP B 1 27 ? -5.777 0.666 -4.199 1 98.88 27 ASP B N 1
ATOM 2438 C CA . ASP B 1 27 ? -5.852 1.362 -5.48 1 98.88 27 ASP B CA 1
ATOM 2439 C C . ASP B 1 27 ? -6.598 2.688 -5.344 1 98.88 27 ASP B C 1
ATOM 2441 O O . ASP B 1 27 ? -7.617 2.902 -6 1 98.88 27 ASP B O 1
ATOM 2445 N N . ALA B 1 28 ? -5.977 3.594 -4.488 1 98.94 28 ALA B N 1
ATOM 2446 C CA . ALA B 1 28 ? -6.645 4.852 -4.16 1 98.94 28 ALA B CA 1
ATOM 2447 C C . ALA B 1 28 ? -5.637 5.922 -3.754 1 98.94 28 ALA B C 1
ATOM 2449 O O . ALA B 1 28 ? -4.5 5.605 -3.395 1 98.94 28 ALA B O 1
ATOM 2450 N N . LEU B 1 29 ? -6.016 7.109 -3.926 1 98.94 29 LEU B N 1
ATOM 2451 C CA . LEU B 1 29 ? -5.355 8.328 -3.475 1 98.94 29 LEU B CA 1
ATOM 2452 C C . LEU B 1 29 ? -6.266 9.133 -2.547 1 98.94 29 LEU B C 1
ATOM 2454 O O . LEU B 1 29 ? -7.488 8.984 -2.598 1 98.94 29 LEU B O 1
ATOM 2458 N N . PHE B 1 30 ? -5.652 9.961 -1.696 1 98.94 30 PHE B N 1
ATOM 2459 C CA . PHE B 1 30 ? -6.52 10.828 -0.907 1 98.94 30 PHE B CA 1
ATOM 2460 C C . PHE B 1 30 ? -5.824 12.148 -0.599 1 98.94 30 PHE B C 1
ATOM 2462 O O . PHE B 1 30 ? -4.605 12.266 -0.756 1 98.94 30 PHE B O 1
ATOM 2469 N N . GLU B 1 31 ? -6.547 13.117 -0.287 1 98.88 31 GLU B N 1
ATOM 2470 C CA . GLU B 1 31 ? -6.113 14.406 0.235 1 98.88 31 GLU B CA 1
ATOM 2471 C C . GLU B 1 31 ? -6.789 14.719 1.567 1 98.88 31 GLU B C 1
ATOM 2473 O O . GLU B 1 31 ? -7.977 14.438 1.746 1 98.88 31 GLU B O 1
ATOM 2478 N N . THR B 1 32 ? -6.074 15.195 2.463 1 98.81 32 THR B N 1
ATOM 2479 C CA . THR B 1 32 ? -6.605 15.766 3.695 1 98.81 32 THR B CA 1
ATOM 2480 C C . THR B 1 32 ? -6.453 17.281 3.695 1 98.81 32 THR B C 1
ATOM 2482 O O . THR B 1 32 ? -5.336 17.797 3.605 1 98.81 32 THR B O 1
ATOM 2485 N N . VAL B 1 33 ? -7.547 17.938 3.791 1 98.5 33 VAL B N 1
ATOM 2486 C CA . VAL B 1 33 ? -7.57 19.375 3.602 1 98.5 33 VAL B CA 1
ATOM 2487 C C . VAL B 1 33 ? -8.227 20.047 4.809 1 98.5 33 VAL B C 1
ATOM 2489 O O . VAL B 1 33 ? -9.133 19.484 5.418 1 98.5 33 VAL B O 1
ATOM 2492 N N . ARG B 1 34 ? -7.738 21.172 5.105 1 97.81 34 ARG B N 1
ATOM 2493 C CA . ARG B 1 34 ? -8.328 22 6.156 1 97.81 34 ARG B CA 1
ATOM 2494 C C . ARG B 1 34 ? -9.258 23.062 5.57 1 97.81 34 ARG B C 1
ATOM 2496 O O . ARG B 1 34 ? -8.922 23.703 4.578 1 97.81 34 ARG B O 1
ATOM 2503 N N . TYR B 1 35 ? -10.445 23.125 6.109 1 97.19 35 TYR B N 1
ATOM 2504 C CA . TYR B 1 35 ? -11.43 24.141 5.777 1 97.19 35 TYR B CA 1
ATOM 2505 C C . TYR B 1 35 ? -11.703 25.047 6.969 1 97.19 35 TYR B C 1
ATOM 2507 O O . TYR B 1 35 ? -11.922 24.578 8.086 1 97.19 35 TYR B O 1
ATOM 2515 N N . VAL B 1 36 ? -11.609 26.391 6.715 1 95.38 36 VAL B N 1
ATOM 2516 C CA . VAL B 1 36 ? -11.914 27.344 7.773 1 95.38 36 VAL B CA 1
ATOM 2517 C C . VAL B 1 36 ? -12.766 28.469 7.211 1 95.38 36 VAL B C 1
ATOM 2519 O O . VAL B 1 36 ? -12.32 29.234 6.344 1 95.38 36 VAL B O 1
ATOM 2522 N N . ASN B 1 37 ? -13.969 28.609 7.723 1 90.5 37 ASN B N 1
ATOM 2523 C CA . ASN B 1 37 ? -14.875 29.719 7.438 1 90.5 37 ASN B CA 1
ATOM 2524 C C . ASN B 1 37 ? -14.969 29.984 5.941 1 90.5 37 ASN B C 1
ATOM 2526 O O . ASN B 1 37 ? -14.766 31.125 5.496 1 90.5 37 ASN B O 1
ATOM 2530 N N . GLY B 1 38 ? -15.156 28.969 5.16 1 91.38 38 GLY B N 1
ATOM 2531 C CA . GLY B 1 38 ? -15.445 29.125 3.744 1 91.38 38 GLY B CA 1
ATOM 2532 C C . GLY B 1 38 ? -14.234 28.938 2.857 1 91.38 38 GLY B C 1
ATOM 2533 O O . GLY B 1 38 ? -14.352 28.891 1.631 1 91.38 38 GLY B O 1
ATOM 2534 N N . THR B 1 39 ? -13.086 28.766 3.5 1 94.81 39 THR B N 1
ATOM 2535 C CA . THR B 1 39 ? -11.859 28.688 2.725 1 94.81 39 THR B CA 1
ATOM 2536 C C . THR B 1 39 ? -11.172 27.344 2.922 1 94.81 39 THR B C 1
ATOM 2538 O O . THR B 1 39 ? -10.969 26.906 4.055 1 94.81 39 THR B O 1
ATOM 2541 N N . LEU B 1 40 ? -10.914 26.672 1.803 1 97.25 40 LEU B N 1
ATOM 2542 C CA . LEU B 1 40 ? -10.039 25.516 1.841 1 97.25 40 LEU B CA 1
ATOM 2543 C C . LEU B 1 40 ? -8.57 25.938 1.818 1 97.25 40 LEU B C 1
ATOM 2545 O O . LEU B 1 40 ? -8.125 26.609 0.877 1 97.25 40 LEU B O 1
ATOM 2549 N N . PHE B 1 41 ? -7.836 25.562 2.857 1 97.69 41 PHE B N 1
ATOM 2550 C CA . PHE B 1 41 ? -6.434 25.953 2.947 1 97.69 41 PHE B CA 1
ATOM 2551 C C . PHE B 1 41 ? -5.605 25.234 1.895 1 97.69 41 PHE B C 1
ATOM 2553 O O . PHE B 1 41 ? -5.637 24 1.808 1 97.69 41 PHE B O 1
ATOM 2560 N N . PHE B 1 42 ? -4.832 26 1.049 1 98.12 42 PHE B N 1
ATOM 2561 C CA . PHE B 1 42 ? -3.898 25.531 0.036 1 98.12 42 PHE B CA 1
ATOM 2562 C C . PHE B 1 42 ? -4.598 24.594 -0.947 1 98.12 42 PHE B C 1
ATOM 2564 O O . PHE B 1 42 ? -4.023 23.594 -1.373 1 98.12 42 PHE B O 1
ATOM 2571 N N . TRP B 1 43 ? -5.801 24.891 -1.337 1 98 43 TRP B N 1
ATOM 2572 C CA . TRP B 1 43 ? -6.641 24.016 -2.137 1 98 43 TRP B CA 1
ATOM 2573 C C . TRP B 1 43 ? -6.012 23.75 -3.504 1 98 43 TRP B C 1
ATOM 2575 O O . TRP B 1 43 ? -6.016 22.625 -3.994 1 98 43 TRP B O 1
ATOM 2585 N N . GLU B 1 44 ? -5.488 24.766 -4.113 1 98.19 44 GLU B N 1
ATOM 2586 C CA . GLU B 1 44 ? -4.852 24.578 -5.414 1 98.19 44 GLU B CA 1
ATOM 2587 C C . GLU B 1 44 ? -3.711 23.578 -5.34 1 98.19 44 GLU B C 1
ATOM 2589 O O . GLU B 1 44 ? -3.568 22.719 -6.219 1 98.19 44 GLU B O 1
ATOM 2594 N N . ASP B 1 45 ? -2.889 23.719 -4.309 1 98.5 45 ASP B N 1
ATOM 2595 C CA . ASP B 1 45 ? -1.78 22.781 -4.125 1 98.5 45 ASP B CA 1
ATOM 2596 C C . ASP B 1 45 ? -2.287 21.344 -3.969 1 98.5 45 ASP B C 1
ATOM 2598 O O . ASP B 1 45 ? -1.728 20.422 -4.555 1 98.5 45 ASP B O 1
ATOM 2602 N N . HIS B 1 46 ? -3.318 21.188 -3.137 1 98.81 46 HIS B N 1
ATOM 2603 C CA . HIS B 1 46 ? -3.906 19.859 -2.943 1 98.81 46 HIS B CA 1
ATOM 2604 C C . HIS B 1 46 ? -4.453 19.312 -4.254 1 98.81 46 HIS B C 1
ATOM 2606 O O . HIS B 1 46 ? -4.215 18.141 -4.586 1 98.81 46 HIS B O 1
ATOM 2612 N N . TYR B 1 47 ? -5.148 20.156 -4.969 1 98.88 47 TYR B N 1
ATOM 2613 C CA . TYR B 1 47 ? -5.758 19.766 -6.234 1 98.88 47 TYR B CA 1
ATOM 2614 C C . TYR B 1 47 ? -4.695 19.312 -7.23 1 98.88 47 TYR B C 1
ATOM 2616 O O . TYR B 1 47 ? -4.82 18.25 -7.836 1 98.88 47 TYR B O 1
ATOM 2624 N N . PHE B 1 48 ? -3.695 20.047 -7.383 1 98.75 48 PHE B N 1
ATOM 2625 C CA . PHE B 1 48 ? -2.66 19.719 -8.359 1 98.75 48 PHE B CA 1
ATOM 2626 C C . PHE B 1 48 ? -1.917 18.453 -7.965 1 98.75 48 PHE B C 1
ATOM 2628 O O . PHE B 1 48 ? -1.554 17.656 -8.828 1 98.75 48 PHE B O 1
ATOM 2635 N N . ARG B 1 49 ? -1.669 18.312 -6.695 1 98.75 49 ARG B N 1
ATOM 2636 C CA . ARG B 1 49 ? -1.025 17.062 -6.27 1 98.75 49 ARG B CA 1
ATOM 2637 C C . ARG B 1 49 ? -1.905 15.859 -6.574 1 98.75 49 ARG B C 1
ATOM 2639 O O . ARG B 1 49 ? -1.41 14.82 -7.008 1 98.75 49 ARG B O 1
ATOM 2646 N N . LEU B 1 50 ? -3.205 16.016 -6.332 1 98.94 50 LEU B N 1
ATOM 2647 C CA . LEU B 1 50 ? -4.129 14.922 -6.621 1 98.94 50 LEU B CA 1
ATOM 2648 C C . LEU B 1 50 ? -4.109 14.57 -8.109 1 98.94 50 LEU B C 1
ATOM 2650 O O . LEU B 1 50 ? -4 13.398 -8.477 1 98.94 50 LEU B O 1
ATOM 2654 N N . MET B 1 51 ? -4.172 15.57 -8.992 1 98.81 51 MET B N 1
ATOM 2655 C CA . MET B 1 51 ? -4.152 15.344 -10.438 1 98.81 51 MET B CA 1
ATOM 2656 C C . MET B 1 51 ? -2.85 14.68 -10.867 1 98.81 51 MET B C 1
ATOM 2658 O O . MET B 1 51 ? -2.863 13.719 -11.633 1 98.81 51 MET B O 1
ATOM 2662 N N . ALA B 1 52 ? -1.766 15.203 -10.344 1 98.75 52 ALA B N 1
ATOM 2663 C CA . ALA B 1 52 ? -0.465 14.633 -10.688 1 98.75 52 ALA B CA 1
ATOM 2664 C C . ALA B 1 52 ? -0.372 13.18 -10.25 1 98.75 52 ALA B C 1
ATOM 2666 O O . ALA B 1 52 ? 0.142 12.336 -10.984 1 98.75 52 ALA B O 1
ATOM 2667 N N . SER B 1 53 ? -0.826 12.93 -9.047 1 98.88 53 SER B N 1
ATOM 2668 C CA . SER B 1 53 ? -0.789 11.57 -8.516 1 98.88 53 SER B CA 1
ATOM 2669 C C . SER B 1 53 ? -1.657 10.625 -9.344 1 98.88 53 SER B C 1
ATOM 2671 O O . SER B 1 53 ? -1.275 9.484 -9.594 1 98.88 53 SER B O 1
ATOM 2673 N N . MET B 1 54 ? -2.873 11.086 -9.742 1 98.88 54 MET B N 1
ATOM 2674 C CA . MET B 1 54 ? -3.75 10.273 -10.578 1 98.88 54 MET B CA 1
ATOM 2675 C C . MET B 1 54 ? -3.074 9.938 -11.906 1 98.88 54 MET B C 1
ATOM 2677 O O . MET B 1 54 ? -3.195 8.812 -12.398 1 98.88 54 MET B O 1
ATOM 2681 N N . ARG B 1 55 ? -2.365 10.852 -12.453 1 98.56 55 ARG B N 1
ATOM 2682 C CA . ARG B 1 55 ? -1.639 10.609 -13.695 1 98.56 55 ARG B CA 1
ATOM 2683 C C . ARG B 1 55 ? -0.552 9.555 -13.5 1 98.56 55 ARG B C 1
ATOM 2685 O O . ARG B 1 55 ? -0.383 8.664 -14.336 1 98.56 55 ARG B O 1
ATOM 2692 N N . ILE B 1 56 ? 0.141 9.719 -12.422 1 98.31 56 ILE B N 1
ATOM 2693 C CA . ILE B 1 56 ? 1.212 8.781 -12.117 1 98.31 56 ILE B CA 1
ATOM 2694 C C . ILE B 1 56 ? 0.641 7.367 -12 1 98.31 56 ILE B C 1
ATOM 2696 O O . ILE B 1 56 ? 1.244 6.406 -12.477 1 98.31 56 ILE B O 1
ATOM 2700 N N . LEU B 1 57 ? -0.54 7.242 -11.445 1 98.44 57 LEU B N 1
ATOM 2701 C CA . LEU B 1 57 ? -1.158 5.934 -11.25 1 98.44 57 LEU B CA 1
ATOM 2702 C C . LEU B 1 57 ? -1.973 5.527 -12.469 1 98.44 57 LEU B C 1
ATOM 2704 O O . LEU B 1 57 ? -2.635 4.484 -12.461 1 98.44 57 LEU B O 1
ATOM 2708 N N . ARG B 1 58 ? -1.968 6.348 -13.477 1 98.31 58 ARG B N 1
ATOM 2709 C CA . ARG B 1 58 ? -2.65 6.074 -14.742 1 98.31 58 ARG B CA 1
ATOM 2710 C C . ARG B 1 58 ? -4.148 5.902 -14.523 1 98.31 58 ARG B C 1
ATOM 2712 O O . ARG B 1 58 ? -4.77 5.016 -15.109 1 98.31 58 ARG B O 1
ATOM 2719 N N . MET B 1 59 ? -4.688 6.645 -13.648 1 98.81 59 MET B N 1
ATOM 2720 C CA . MET B 1 59 ? -6.133 6.777 -13.492 1 98.81 59 MET B CA 1
ATOM 2721 C C . MET B 1 59 ? -6.707 7.723 -14.547 1 98.81 59 MET B C 1
ATOM 2723 O O . MET B 1 59 ? -6.043 8.68 -14.953 1 98.81 59 MET B O 1
ATOM 2727 N N . GLU B 1 60 ? -7.859 7.387 -14.93 1 98.62 60 GLU B N 1
ATOM 2728 C CA . GLU B 1 60 ? -8.547 8.336 -15.797 1 98.62 60 GLU B CA 1
ATOM 2729 C C . GLU B 1 60 ? -9.109 9.508 -15 1 98.62 60 GLU B C 1
ATOM 2731 O O . GLU B 1 60 ? -9.883 9.312 -14.062 1 98.62 60 GLU B O 1
ATOM 2736 N N . ILE B 1 61 ? -8.711 10.633 -15.375 1 98.69 61 ILE B N 1
ATOM 2737 C CA . ILE B 1 61 ? -9.227 11.828 -14.703 1 98.69 61 ILE B CA 1
ATOM 2738 C C . ILE B 1 61 ? -10.508 12.281 -15.391 1 98.69 61 ILE B C 1
ATOM 2740 O O . ILE B 1 61 ? -10.484 12.719 -16.547 1 98.69 61 ILE B O 1
ATOM 2744 N N . PRO B 1 6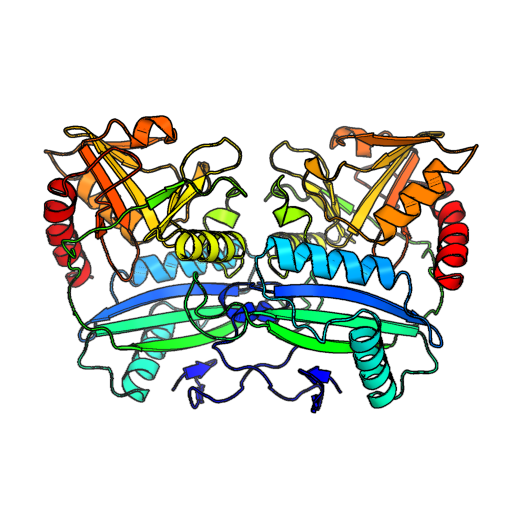2 ? -11.602 12.203 -14.641 1 98.62 62 PRO B N 1
ATOM 2745 C CA . PRO B 1 62 ? -12.852 12.672 -15.25 1 98.62 62 PRO B CA 1
ATOM 2746 C C . PRO B 1 62 ? -12.789 14.133 -15.68 1 98.62 62 PRO B C 1
ATOM 2748 O O . PRO B 1 62 ? -12.18 14.961 -14.992 1 98.62 62 PRO B O 1
ATOM 2751 N N . MET B 1 63 ? -13.492 14.445 -16.719 1 97.94 63 MET B N 1
ATOM 2752 C CA . MET B 1 63 ? -13.516 15.812 -17.234 1 97.94 63 MET B CA 1
ATOM 2753 C C . MET B 1 63 ? -14.102 16.766 -16.188 1 97.94 63 MET B C 1
ATOM 2755 O O . MET B 1 63 ? -13.688 17.922 -16.109 1 97.94 63 MET B O 1
ATOM 2759 N N . GLU B 1 64 ? -14.938 16.266 -15.406 1 97.56 64 GLU B N 1
ATOM 2760 C CA . GLU B 1 64 ? -15.609 17.125 -14.43 1 97.56 64 GLU B CA 1
ATOM 2761 C C . GLU B 1 64 ? -14.719 17.391 -13.219 1 97.56 64 GLU B C 1
ATOM 2763 O O . GLU B 1 64 ? -15.023 18.25 -12.391 1 97.56 64 GLU B O 1
ATOM 2768 N N . PHE B 1 65 ? -13.633 16.672 -13.07 1 98.44 65 PHE B N 1
ATOM 2769 C CA . PHE B 1 65 ? -12.727 16.844 -11.938 1 98.44 65 PHE B CA 1
ATOM 2770 C C . PHE B 1 65 ? -11.961 18.156 -12.055 1 98.44 65 PHE B C 1
ATOM 2772 O O . PHE B 1 65 ? -10.727 18.172 -12.031 1 98.44 65 PHE B O 1
ATOM 2779 N N . THR B 1 66 ? -12.664 19.219 -12.078 1 98.62 66 THR B N 1
ATOM 2780 C CA . THR B 1 66 ? -12.031 20.531 -12.031 1 98.62 66 THR B CA 1
ATOM 2781 C C . THR B 1 66 ? -11.828 20.984 -10.586 1 98.62 66 THR B C 1
ATOM 2783 O O . THR B 1 66 ? -12.438 20.438 -9.664 1 98.62 66 THR B O 1
ATOM 2786 N N . LEU B 1 67 ? -10.938 21.953 -10.5 1 98.62 67 LEU B N 1
ATOM 2787 C CA . LEU B 1 67 ? -10.703 22.562 -9.195 1 98.62 67 LEU B CA 1
ATOM 2788 C C . LEU B 1 67 ? -12.016 23.016 -8.562 1 98.62 67 LEU B C 1
ATOM 2790 O O . LEU B 1 67 ? -12.281 22.734 -7.395 1 98.62 67 LEU B O 1
ATOM 2794 N N . GLU B 1 68 ? -12.852 23.641 -9.336 1 98.5 68 GLU B N 1
ATOM 2795 C CA . GLU B 1 68 ? -14.117 24.219 -8.891 1 98.5 68 GLU B CA 1
ATOM 2796 C C . GLU B 1 68 ? -15.125 23.125 -8.539 1 98.5 68 GLU B C 1
ATOM 2798 O O . GLU B 1 68 ? -15.836 23.219 -7.539 1 98.5 68 GLU B O 1
ATOM 2803 N N . PHE B 1 69 ? -15.211 22.125 -9.336 1 98.81 69 PHE B N 1
ATOM 2804 C CA . PHE B 1 69 ? -16.172 21.031 -9.117 1 98.81 69 PHE B CA 1
ATOM 2805 C C . PHE B 1 69 ? -15.898 20.344 -7.789 1 98.81 69 PHE B C 1
ATOM 2807 O O . PHE B 1 69 ? -16.812 20.172 -6.977 1 98.81 69 PHE B O 1
ATOM 2814 N N . LEU B 1 70 ? -14.648 19.969 -7.551 1 98.88 70 LEU B N 1
ATOM 2815 C CA . LEU B 1 70 ? -14.312 19.25 -6.332 1 98.88 70 LEU B CA 1
ATOM 2816 C C . LEU B 1 70 ? -14.469 20.141 -5.105 1 98.88 70 LEU B C 1
ATOM 2818 O O . LEU B 1 70 ? -14.906 19.688 -4.047 1 98.88 70 LEU B O 1
ATOM 2822 N N . GLU B 1 71 ? -14.062 21.391 -5.25 1 98.69 71 GLU B N 1
ATOM 2823 C CA . GLU B 1 71 ? -14.289 22.344 -4.16 1 98.69 71 GLU B CA 1
ATOM 2824 C C . GLU B 1 71 ? -15.766 22.422 -3.791 1 98.69 71 GLU B C 1
ATOM 2826 O O . GLU B 1 71 ? -16.109 22.406 -2.609 1 98.69 71 GLU B O 1
ATOM 2831 N N . GLU B 1 72 ? -16.594 22.484 -4.789 1 98.62 72 GLU B N 1
ATOM 2832 C CA . GLU B 1 72 ? -18.031 22.562 -4.562 1 98.62 72 GLU B CA 1
ATOM 2833 C C . GLU B 1 72 ? -18.547 21.297 -3.871 1 98.62 72 GLU B C 1
ATOM 2835 O O . GLU B 1 72 ? -19.375 21.375 -2.955 1 98.62 72 GLU B O 1
ATOM 2840 N N . GLU B 1 73 ? -18.125 20.156 -4.309 1 98.81 73 GLU B N 1
ATOM 2841 C CA . GLU B 1 73 ? -18.547 18.891 -3.68 1 98.81 73 GLU B CA 1
ATOM 2842 C C . GLU B 1 73 ? -18.125 18.844 -2.215 1 98.81 73 GLU B C 1
ATOM 2844 O O . GLU B 1 73 ? -18.859 18.375 -1.36 1 98.81 73 GLU B O 1
ATOM 2849 N N . ILE B 1 74 ? -16.906 19.359 -1.945 1 98.81 74 ILE B N 1
ATOM 2850 C CA . ILE B 1 74 ? -16.422 19.406 -0.574 1 98.81 74 ILE B CA 1
ATOM 2851 C C . ILE B 1 74 ? -17.312 20.312 0.262 1 98.81 74 ILE B C 1
ATOM 2853 O O . ILE B 1 74 ? -17.766 19.938 1.338 1 98.81 74 ILE B O 1
ATOM 2857 N N . LYS B 1 75 ? -17.562 21.484 -0.215 1 98.38 75 LYS B N 1
ATOM 2858 C CA . LYS B 1 75 ? -18.375 22.453 0.518 1 98.38 75 LYS B CA 1
ATOM 2859 C C . LYS B 1 75 ? -19.797 21.953 0.717 1 98.38 75 LYS B C 1
ATOM 2861 O O . LYS B 1 75 ? -20.391 22.156 1.775 1 98.38 75 LYS B O 1
ATOM 2866 N N . ASN B 1 76 ? -20.359 21.297 -0.339 1 98.5 76 ASN B N 1
ATOM 2867 C CA . ASN B 1 76 ? -21.672 20.672 -0.197 1 98.5 76 ASN B CA 1
ATOM 2868 C C . ASN B 1 76 ? -21.688 19.656 0.941 1 98.5 76 ASN B C 1
ATOM 2870 O O . ASN B 1 76 ? -22.656 19.562 1.687 1 98.5 76 ASN B O 1
ATOM 2874 N N . THR B 1 77 ? -20.672 18.906 1.03 1 98.75 77 THR B N 1
ATOM 2875 C CA . THR B 1 77 ? -20.578 17.906 2.082 1 98.75 77 THR B CA 1
ATOM 2876 C C . THR B 1 77 ? -20.484 18.562 3.455 1 98.75 77 THR B C 1
ATOM 2878 O O . THR B 1 77 ? -21.109 18.109 4.41 1 98.75 77 THR B O 1
ATOM 2881 N N . ILE B 1 78 ? -19.656 19.625 3.574 1 98.62 78 ILE B N 1
ATOM 2882 C CA . ILE B 1 78 ? -19.5 20.375 4.812 1 98.62 78 ILE B CA 1
ATOM 2883 C C . ILE B 1 78 ? -20.859 20.922 5.246 1 98.62 78 ILE B C 1
ATOM 2885 O O . ILE B 1 78 ? -21.25 20.797 6.406 1 98.62 78 ILE B O 1
ATOM 2889 N N . LYS B 1 79 ? -21.562 21.5 4.34 1 98.06 79 LYS B N 1
ATOM 2890 C CA . LYS B 1 79 ? -22.875 22.07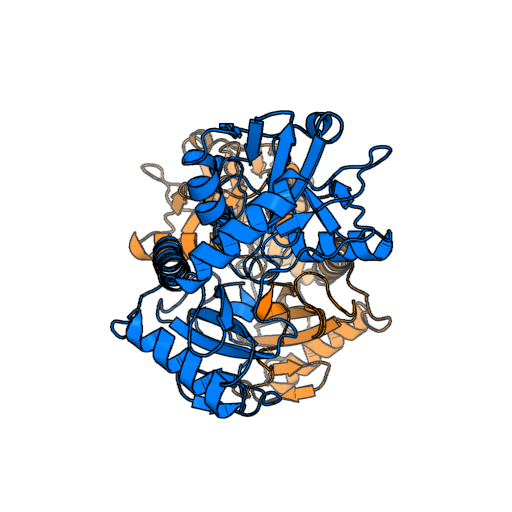8 4.605 1 98.06 79 LYS B CA 1
ATOM 2891 C C . LYS B 1 79 ? -23.875 21.016 5.051 1 98.06 79 LYS B C 1
ATOM 2893 O O . LYS B 1 79 ? -24.641 21.234 5.988 1 98.06 79 LYS B O 1
ATOM 2898 N N . ALA B 1 80 ? -23.828 19.906 4.367 1 98.19 80 ALA B N 1
ATOM 2899 C CA . ALA B 1 80 ? -24.734 18.812 4.684 1 98.19 80 ALA B CA 1
ATOM 2900 C C . ALA B 1 80 ? -24.531 18.328 6.117 1 98.19 80 ALA B C 1
ATOM 2902 O O . ALA B 1 80 ? -25.438 17.734 6.711 1 98.19 80 ALA B O 1
ATOM 2903 N N . ASN B 1 81 ? -23.391 18.594 6.672 1 98.12 81 ASN B N 1
ATOM 2904 C CA . ASN B 1 81 ? -23.078 18.172 8.031 1 98.12 81 ASN B CA 1
ATOM 2905 C C . ASN B 1 81 ? -23.172 19.344 9.016 1 98.12 81 ASN B C 1
ATOM 2907 O O . ASN B 1 81 ? -22.766 19.219 10.172 1 98.12 81 ASN B O 1
ATOM 2911 N N . ALA B 1 82 ? -23.594 20.469 8.57 1 97.44 82 ALA B N 1
ATOM 2912 C CA . ALA B 1 82 ? -23.781 21.672 9.375 1 97.44 82 ALA B CA 1
ATOM 2913 C C . ALA B 1 82 ? -22.469 22.125 10 1 97.44 82 ALA B C 1
ATOM 2915 O O . ALA B 1 82 ? -22.422 22.484 11.18 1 97.44 82 ALA B O 1
ATOM 2916 N N . LEU B 1 83 ? -21.422 22.094 9.203 1 97.12 83 LEU B N 1
ATOM 2917 C CA . LEU B 1 83 ? -20.094 22.422 9.711 1 97.12 83 LEU B CA 1
ATOM 2918 C C . LEU B 1 83 ? -19.562 23.688 9.055 1 97.12 83 LEU B C 1
ATOM 2920 O O . LEU B 1 83 ? -18.391 24.016 9.203 1 97.12 83 LEU B O 1
ATOM 2924 N N . ASP B 1 84 ? -20.328 24.406 8.352 1 93 84 ASP B N 1
ATOM 2925 C CA . ASP B 1 84 ? -19.859 25.453 7.449 1 93 84 ASP B CA 1
ATOM 2926 C C . ASP B 1 84 ? -19.359 26.656 8.234 1 93 84 ASP B C 1
ATOM 2928 O O . ASP B 1 84 ? -18.656 27.516 7.68 1 93 84 ASP B O 1
ATOM 2932 N N . ASN B 1 85 ? -19.656 26.797 9.539 1 91.19 85 ASN B N 1
ATOM 2933 C CA . ASN B 1 85 ? -19.266 27.969 10.312 1 91.19 85 ASN B CA 1
ATOM 2934 C C . ASN B 1 85 ? -18.047 27.688 11.18 1 91.19 85 ASN B C 1
ATOM 2936 O O . ASN B 1 85 ? -17.719 28.453 12.086 1 91.19 85 ASN B O 1
ATOM 2940 N N . GLY B 1 86 ? -17.359 26.625 10.969 1 93.75 86 GLY B N 1
ATOM 2941 C CA . GLY B 1 86 ? -16.219 26.297 11.805 1 93.75 86 GLY B CA 1
ATOM 2942 C C . GLY B 1 86 ? -15.039 25.75 11.016 1 93.75 86 GLY B C 1
ATOM 2943 O O . GLY B 1 86 ? -14.945 25.969 9.805 1 93.75 86 GLY B O 1
ATOM 2944 N N . ALA B 1 87 ? -14.07 25.266 11.773 1 97 87 ALA B N 1
ATOM 2945 C CA . ALA B 1 87 ? -12.938 24.578 11.188 1 97 87 ALA B CA 1
ATOM 2946 C C . ALA B 1 87 ? -13.258 23.109 10.945 1 97 87 ALA B C 1
ATOM 2948 O O . ALA B 1 87 ? -13.914 22.453 11.766 1 97 87 ALA B O 1
ATOM 2949 N N . VAL B 1 88 ? -12.945 22.641 9.758 1 98.44 88 VAL B N 1
ATOM 2950 C CA . VAL B 1 88 ? -13.344 21.297 9.352 1 98.44 88 VAL B CA 1
ATOM 2951 C C . VAL B 1 88 ? -12.156 20.578 8.719 1 98.44 88 VAL B C 1
ATOM 2953 O O . VAL B 1 88 ? -11.398 21.172 7.953 1 98.44 88 VAL B O 1
ATOM 2956 N N . ARG B 1 89 ? -11.914 19.328 9.117 1 98.62 89 ARG B N 1
ATOM 2957 C CA . ARG B 1 89 ? -11.016 18.406 8.422 1 98.62 89 ARG B CA 1
ATOM 2958 C C . ARG B 1 89 ? -11.75 17.656 7.32 1 98.62 89 ARG B C 1
ATOM 2960 O O . ARG B 1 89 ? -12.82 17.094 7.551 1 98.62 89 ARG B O 1
ATOM 2967 N N . ILE B 1 90 ? -11.242 17.703 6.098 1 98.75 90 ILE B N 1
ATOM 2968 C CA . ILE B 1 90 ? -11.828 17.016 4.949 1 98.75 90 ILE B CA 1
ATOM 2969 C C . ILE B 1 90 ? -10.891 15.898 4.484 1 98.75 90 ILE B C 1
ATOM 2971 O O . ILE B 1 90 ? -9.672 16.094 4.41 1 98.75 90 ILE B O 1
ATOM 2975 N N . ARG B 1 91 ? -11.398 14.789 4.254 1 98.88 91 ARG B N 1
ATOM 2976 C CA . ARG B 1 91 ? -10.68 13.758 3.508 1 98.88 91 ARG B CA 1
ATOM 2977 C C . ARG B 1 91 ? -11.375 13.461 2.18 1 98.88 91 ARG B C 1
ATOM 2979 O O . ARG B 1 91 ? -12.516 13 2.158 1 98.88 91 ARG B O 1
ATOM 2986 N N . LEU B 1 92 ? -10.773 13.789 1.096 1 98.94 92 LEU B N 1
ATOM 2987 C CA . LEU B 1 92 ? -11.188 13.414 -0.252 1 98.94 92 LEU B CA 1
ATOM 2988 C C . LEU B 1 92 ? -10.414 12.195 -0.745 1 98.94 92 LEU B C 1
ATOM 2990 O O . LEU B 1 92 ? -9.203 12.266 -0.926 1 98.94 92 LEU B O 1
ATOM 2994 N N . THR B 1 93 ? -11.102 11.094 -0.939 1 98.94 93 THR B N 1
ATOM 2995 C CA . THR B 1 93 ? -10.5 9.867 -1.45 1 98.94 93 THR B CA 1
ATOM 2996 C C . THR B 1 93 ? -10.961 9.586 -2.875 1 98.94 93 THR B C 1
ATOM 2998 O O . THR B 1 93 ? -12.164 9.633 -3.162 1 98.94 93 THR B O 1
ATOM 3001 N N . VAL B 1 94 ? -10.047 9.359 -3.76 1 98.94 94 VAL B N 1
ATOM 3002 C CA . VAL B 1 94 ? -10.32 8.938 -5.129 1 98.94 94 VAL B CA 1
ATOM 3003 C C . VAL B 1 94 ? -9.781 7.52 -5.352 1 98.94 94 VAL B C 1
ATOM 3005 O O . VAL B 1 94 ? -8.641 7.223 -5.008 1 98.94 94 VAL B O 1
ATOM 3008 N N . PHE B 1 95 ? -10.617 6.656 -5.871 1 98.94 95 PHE B N 1
ATOM 3009 C CA . PHE B 1 95 ? -10.195 5.273 -6.078 1 98.94 95 PHE B CA 1
ATOM 3010 C C . PHE B 1 95 ? -10.703 4.75 -7.418 1 98.94 95 PHE B C 1
ATOM 3012 O O . PHE B 1 95 ? -11.711 5.234 -7.938 1 98.94 95 PHE B O 1
ATOM 3019 N N . ARG B 1 96 ? -9.953 3.838 -8.023 1 98.88 96 ARG B N 1
ATOM 3020 C CA . ARG B 1 96 ? -10.359 3.232 -9.289 1 98.88 96 ARG B CA 1
ATOM 3021 C C . ARG B 1 96 ? -11.586 2.344 -9.109 1 98.88 96 ARG B C 1
ATOM 3023 O O . ARG B 1 96 ? -11.703 1.646 -8.102 1 98.88 96 ARG B O 1
ATOM 3030 N N . ASN B 1 97 ? -12.453 2.354 -10.094 1 98.81 97 ASN B N 1
ATOM 3031 C CA . ASN B 1 97 ? -13.688 1.584 -10.047 1 98.81 97 ASN B CA 1
ATOM 3032 C C . ASN B 1 97 ? -13.414 0.083 -10.047 1 98.81 97 ASN B C 1
ATOM 3034 O O . ASN B 1 97 ? -12.344 -0.356 -10.461 1 98.81 97 ASN B O 1
ATOM 3038 N N . GLU B 1 98 ? -14.461 -0.649 -9.656 1 98.19 98 GLU B N 1
ATOM 3039 C CA . GLU B 1 98 ? -14.359 -2.094 -9.477 1 98.19 98 GLU B CA 1
ATOM 3040 C C . GLU B 1 98 ? -14.055 -2.795 -10.797 1 98.19 98 GLU B C 1
ATOM 3042 O O . GLU B 1 98 ? -14.438 -2.307 -11.867 1 98.19 98 GLU B O 1
ATOM 3047 N N . GLY B 1 99 ? -13.422 -3.986 -10.664 1 97.88 99 GLY B N 1
ATOM 3048 C CA . GLY B 1 99 ? -13.156 -4.855 -11.797 1 97.88 99 GLY B CA 1
ATOM 3049 C C . GLY B 1 99 ? -11.688 -5.195 -11.961 1 97.88 99 GLY B C 1
ATOM 3050 O O . GLY B 1 99 ? -10.82 -4.371 -11.664 1 97.88 99 GLY B O 1
ATOM 3051 N N . GLY B 1 100 ? -11.484 -6.375 -12.43 1 97.81 100 GLY B N 1
ATOM 3052 C CA . GLY B 1 100 ? -10.125 -6.855 -12.617 1 97.81 100 GLY B CA 1
ATOM 3053 C C . GLY B 1 100 ? -9.5 -7.387 -11.336 1 97.81 100 GLY B C 1
ATOM 3054 O O . GLY B 1 100 ? -10.188 -7.57 -10.336 1 97.81 100 GLY B O 1
ATOM 3055 N N . LEU B 1 101 ? -8.266 -7.742 -11.406 1 98 101 LEU B N 1
ATOM 3056 C CA . LEU B 1 101 ? -7.43 -8.125 -10.273 1 98 101 LEU B CA 1
ATOM 3057 C C . LEU B 1 101 ? -6.352 -7.082 -10.023 1 98 101 LEU B C 1
ATOM 3059 O O . LEU B 1 101 ? -6.656 -5.91 -9.797 1 98 101 LEU B O 1
ATOM 3063 N N . TYR B 1 102 ? -5.059 -7.488 -10.062 1 98.56 102 TYR B N 1
ATOM 3064 C CA . TYR B 1 102 ? -4.047 -6.441 -9.992 1 98.56 102 TYR B CA 1
ATOM 3065 C C . TYR B 1 102 ? -4.164 -5.492 -11.18 1 98.56 102 TYR B C 1
ATOM 3067 O O . TYR B 1 102 ? -4.074 -4.273 -11.023 1 98.56 102 TYR B O 1
ATOM 3075 N N . THR B 1 103 ? -4.41 -6.059 -12.336 1 98.62 103 THR B N 1
ATOM 3076 C CA . THR B 1 103 ? -4.699 -5.246 -13.516 1 98.62 103 THR B CA 1
ATOM 3077 C C . THR B 1 103 ? -6.172 -4.855 -13.555 1 98.62 103 THR B C 1
ATOM 3079 O O . THR B 1 103 ? -7.047 -5.719 -13.656 1 98.62 103 THR B O 1
ATOM 3082 N N . PRO B 1 104 ? -6.441 -3.605 -13.547 1 98.75 104 PRO B N 1
ATOM 3083 C CA . PRO B 1 104 ? -7.84 -3.17 -13.539 1 98.75 104 PRO B CA 1
ATOM 3084 C C . PRO B 1 104 ? -8.523 -3.373 -14.891 1 98.75 104 PRO B C 1
ATOM 3086 O O . PRO B 1 104 ? -7.863 -3.359 -15.93 1 98.75 104 PRO B O 1
ATOM 3089 N N . SER B 1 105 ? -9.852 -3.547 -14.891 1 98.56 105 SER B N 1
ATOM 3090 C CA . SER B 1 105 ? -10.625 -3.656 -16.125 1 98.56 105 SER B CA 1
ATOM 3091 C C . SER B 1 105 ? -11.031 -2.281 -16.641 1 98.56 105 SER B C 1
ATOM 3093 O O . SER B 1 105 ? -11.484 -2.152 -17.781 1 98.56 105 SER B O 1
ATOM 3095 N N . THR B 1 106 ? -10.922 -1.273 -15.789 1 98.56 106 THR B N 1
ATOM 3096 C CA . THR B 1 106 ? -11.195 0.111 -16.156 1 98.56 106 THR B CA 1
ATOM 3097 C C . THR B 1 106 ? -10.281 1.065 -15.391 1 98.56 106 THR B C 1
ATOM 3099 O O . THR B 1 106 ? -9.75 0.712 -14.344 1 98.56 106 THR B O 1
ATOM 3102 N N . ASN B 1 107 ? -10.055 2.203 -15.945 1 98.44 107 ASN B N 1
ATOM 3103 C CA . ASN B 1 107 ? -9.281 3.227 -15.25 1 98.44 107 ASN B CA 1
ATOM 3104 C C . ASN B 1 107 ? -10.18 4.352 -14.734 1 98.44 107 ASN B C 1
ATOM 3106 O O . ASN B 1 107 ? -9.688 5.352 -14.211 1 98.44 107 ASN B O 1
ATOM 3110 N N . ASP B 1 108 ? -11.516 4.129 -14.844 1 98.75 108 ASP B N 1
ATOM 3111 C CA . ASP B 1 108 ? -12.461 5.09 -14.281 1 98.75 108 ASP B CA 1
ATOM 3112 C C . ASP B 1 108 ? -12.367 5.121 -12.758 1 98.75 108 ASP B C 1
ATOM 3114 O O . ASP B 1 108 ? -11.961 4.137 -12.133 1 98.75 108 ASP B O 1
ATOM 3118 N N . VAL B 1 109 ? -12.789 6.293 -12.281 1 98.88 109 VAL B N 1
ATOM 3119 C CA . VAL B 1 109 ? -12.602 6.438 -10.844 1 98.88 109 VAL B CA 1
ATOM 3120 C C . VAL B 1 109 ? -13.914 6.871 -10.195 1 98.88 109 VAL B C 1
ATOM 3122 O O . VAL B 1 109 ? -14.844 7.316 -10.883 1 98.88 109 VAL B O 1
ATOM 3125 N N . SER B 1 110 ? -13.969 6.668 -8.906 1 98.81 110 SER B N 1
ATOM 3126 C CA . SER B 1 110 ? -14.977 7.195 -7.988 1 98.81 110 SER B CA 1
ATOM 3127 C C . SER B 1 110 ? -14.328 7.961 -6.836 1 98.81 110 SER B C 1
ATOM 3129 O O . SER B 1 110 ? -13.102 7.961 -6.695 1 98.81 110 SER B O 1
ATOM 3131 N N . TYR B 1 111 ? -15.164 8.719 -6.105 1 98.88 111 TYR B N 1
ATOM 3132 C CA . TYR B 1 111 ? -14.609 9.461 -4.98 1 98.88 111 TYR B CA 1
ATOM 3133 C C . TYR B 1 111 ? -15.562 9.445 -3.791 1 98.88 111 TYR B C 1
ATOM 3135 O O . TYR B 1 111 ? -16.766 9.219 -3.953 1 98.88 111 TYR B O 1
ATOM 3143 N N . VAL B 1 112 ? -14.977 9.602 -2.639 1 98.88 112 VAL B N 1
ATOM 3144 C CA . VAL B 1 112 ? -15.727 9.781 -1.396 1 98.88 112 VAL B CA 1
ATOM 3145 C C . VAL B 1 112 ? -15.133 10.945 -0.604 1 98.88 112 VAL B C 1
ATOM 3147 O O . VAL B 1 112 ? -13.914 11.117 -0.547 1 98.88 112 VAL B O 1
ATOM 3150 N N . ILE B 1 113 ? -15.984 11.805 -0.059 1 98.88 113 ILE B N 1
ATOM 3151 C CA . ILE B 1 113 ? -15.594 12.938 0.764 1 98.88 113 ILE B CA 1
ATOM 3152 C C . ILE B 1 113 ? -16.172 12.789 2.168 1 98.88 113 ILE B C 1
ATOM 3154 O O . ILE B 1 113 ? -17.375 12.578 2.332 1 98.88 113 ILE B O 1
ATOM 3158 N N . GLU B 1 114 ? -15.328 12.805 3.137 1 98.56 114 GLU B N 1
ATOM 3159 C CA . GLU B 1 114 ? -15.75 12.812 4.535 1 98.56 114 GLU B CA 1
ATOM 3160 C C . GLU B 1 114 ? -15.273 14.078 5.246 1 98.56 114 GLU B C 1
ATOM 3162 O O . GLU B 1 114 ? -14.242 14.648 4.887 1 98.56 114 GLU B O 1
ATOM 3167 N N . THR B 1 115 ? -16.047 14.539 6.23 1 98.44 115 THR B N 1
ATOM 3168 C CA . THR B 1 115 ? -15.727 15.75 6.977 1 98.44 115 THR B CA 1
ATOM 3169 C C . THR B 1 115 ? -15.836 15.508 8.477 1 98.44 115 THR B C 1
ATOM 3171 O O . THR B 1 115 ? -16.656 14.703 8.922 1 98.44 115 THR B O 1
ATOM 3174 N N . SER B 1 116 ? -15.008 16.125 9.234 1 97.94 116 SER B N 1
ATOM 3175 C CA . SER B 1 116 ? -15.07 16.109 10.695 1 97.94 116 SER B CA 1
ATOM 3176 C C . SER B 1 116 ? -14.719 17.484 11.273 1 97.94 116 SER B C 1
ATOM 3178 O O . SER B 1 116 ? -13.852 18.188 10.742 1 97.94 116 SER B O 1
ATOM 3180 N N . PRO B 1 117 ? -15.383 17.844 12.352 1 97.81 117 PRO B N 1
ATOM 3181 C CA . PRO B 1 117 ? -15.086 19.156 12.938 1 97.81 117 PRO B CA 1
ATOM 3182 C C . PRO B 1 117 ? -13.703 19.219 13.586 1 97.81 117 PRO B C 1
ATOM 3184 O O . PRO B 1 117 ? -13.188 18.188 14.031 1 97.81 117 PRO B O 1
ATOM 3187 N N . MET B 1 118 ? -13.148 20.406 13.578 1 97.06 118 MET B N 1
ATOM 3188 C CA . MET B 1 118 ? -11.898 20.688 14.273 1 97.06 118 MET B CA 1
ATOM 3189 C C . MET B 1 118 ? -12.102 21.766 15.336 1 97.06 118 MET B C 1
ATOM 3191 O O . MET B 1 118 ? -13.039 22.562 15.25 1 97.06 118 MET B O 1
ATOM 3195 N N . GLU B 1 119 ? -11.156 21.828 16.234 1 92.75 119 GLU B N 1
ATOM 3196 C CA . GLU B 1 119 ? -11.305 22.734 17.375 1 92.75 119 GLU B CA 1
ATOM 3197 C C . GLU B 1 119 ? -10.859 24.141 17.016 1 92.75 119 GLU B C 1
ATOM 3199 O O . GLU B 1 119 ? -11.5 25.125 17.406 1 92.75 119 GLU B O 1
ATOM 3204 N N . SER B 1 120 ? -9.766 24.281 16.297 1 94.31 120 SER B N 1
ATOM 3205 C CA . SER B 1 120 ? -9.18 25.609 16.078 1 94.31 120 SER B CA 1
ATOM 3206 C C . SER B 1 120 ? -9.18 25.969 14.594 1 94.31 120 SER B C 1
ATOM 3208 O O . SER B 1 120 ? -8.844 25.141 13.75 1 94.31 120 SER B O 1
ATOM 3210 N N . PRO B 1 121 ? -9.531 27.188 14.289 1 94.75 121 PRO B N 1
ATOM 3211 C CA . PRO B 1 121 ? -9.43 27.656 12.906 1 94.75 121 PRO B CA 1
ATOM 3212 C C . PRO B 1 121 ? -8 28.016 12.516 1 94.75 121 PRO B C 1
ATOM 3214 O O . PRO B 1 121 ? -7.73 28.312 11.344 1 94.75 121 PRO B O 1
ATOM 3217 N N . PHE B 1 122 ? -7.039 28.016 13.484 1 94.69 122 PHE B N 1
ATOM 3218 C CA . PHE B 1 122 ? -5.648 28.359 13.227 1 94.69 122 PHE B CA 1
ATOM 3219 C C . PHE B 1 122 ? -4.742 27.156 13.461 1 94.69 122 PHE B C 1
ATOM 3221 O O . PHE B 1 122 ? -5.09 26.25 14.219 1 94.69 122 PHE B O 1
ATOM 3228 N N . TYR B 1 123 ? -3.664 27.25 12.648 1 96.94 123 TYR B N 1
ATOM 3229 C CA . TYR B 1 123 ? -2.566 26.391 13.102 1 96.94 123 TYR B CA 1
ATOM 3230 C C . TYR B 1 123 ? -2 26.891 14.422 1 96.94 123 TYR B C 1
ATOM 3232 O O . TYR B 1 123 ? -1.605 28.047 14.539 1 96.94 123 TYR B O 1
ATOM 3240 N N . ILE B 1 124 ? -1.998 25.922 15.367 1 95.81 124 ILE B N 1
ATOM 3241 C CA . ILE B 1 124 ? -1.491 26.297 16.688 1 95.81 124 ILE B CA 1
ATOM 3242 C C . ILE B 1 124 ? -0.432 25.281 17.125 1 95.81 124 ILE B C 1
ATOM 3244 O O . ILE B 1 124 ? -0.593 24.078 16.922 1 95.81 124 ILE B O 1
ATOM 3248 N N . ILE B 1 125 ? 0.631 25.812 17.672 1 95.06 125 ILE B N 1
ATOM 3249 C CA . ILE B 1 125 ? 1.647 24.938 18.25 1 95.06 125 ILE B CA 1
ATOM 3250 C C . ILE B 1 125 ? 1.285 24.609 19.688 1 95.06 125 ILE B C 1
ATOM 3252 O O . ILE B 1 125 ? 1.112 25.5 20.516 1 95.06 125 ILE B O 1
ATOM 3256 N N . GLU B 1 126 ? 1.041 23.344 19.844 1 81.19 126 GLU B N 1
ATOM 3257 C CA . GLU B 1 126 ? 0.828 22.891 21.219 1 81.19 126 GLU B CA 1
ATOM 3258 C C . GLU B 1 126 ? 2.154 22.688 21.938 1 81.19 126 GLU B C 1
ATOM 3260 O O . GLU B 1 126 ? 3.02 21.953 21.469 1 81.19 126 GLU B O 1
ATOM 3265 N N . GLU B 1 127 ? 2.275 23.562 23.031 1 79.69 127 GLU B N 1
ATOM 3266 C CA . GLU B 1 127 ? 3.473 23.391 23.844 1 79.69 127 GLU B CA 1
ATOM 3267 C C . GLU B 1 127 ? 3.344 22.188 24.766 1 79.69 127 GLU B C 1
ATOM 3269 O O . GLU B 1 127 ? 2.283 21.969 25.359 1 79.69 127 GLU B O 1
ATOM 3274 N N . GLY B 1 128 ? 4.031 21.109 24.547 1 88.44 128 GLY B N 1
ATOM 3275 C CA . GLY B 1 128 ? 3.975 19.938 25.391 1 88.44 128 GLY B CA 1
ATOM 3276 C C . GLY B 1 128 ? 5 18.891 25.016 1 88.44 128 GLY B C 1
ATOM 3277 O O . GLY B 1 128 ? 5.832 19.109 24.141 1 88.44 128 GLY B O 1
ATOM 3278 N N . HIS B 1 129 ? 4.902 17.891 25.812 1 96.44 129 HIS B N 1
ATOM 3279 C CA . HIS B 1 129 ? 5.82 16.766 25.609 1 96.44 129 HIS B CA 1
ATOM 3280 C C . HIS B 1 129 ? 5.48 16.016 24.328 1 96.44 129 HIS B C 1
ATOM 3282 O O . HIS B 1 129 ? 4.34 15.586 24.141 1 96.44 129 HIS B O 1
ATOM 3288 N N . TYR B 1 130 ? 6.375 15.961 23.422 1 98.44 130 TYR B N 1
ATOM 3289 C CA . TYR B 1 130 ? 6.266 15.227 22.172 1 98.44 130 TYR B CA 1
ATOM 3290 C C . TYR B 1 130 ? 7.555 14.469 21.875 1 98.44 130 TYR B C 1
ATOM 3292 O O . TYR B 1 130 ? 8.43 14.984 21.156 1 98.44 130 TYR B O 1
ATOM 3300 N N . GLU B 1 131 ? 7.609 13.258 22.375 1 98.75 131 GLU B N 1
ATOM 3301 C CA . GLU B 1 131 ? 8.797 12.422 22.234 1 98.75 131 GLU B CA 1
ATOM 3302 C C . GLU B 1 131 ? 8.664 11.453 21.062 1 98.75 131 GLU B C 1
ATOM 3304 O O . GLU B 1 131 ? 7.633 10.789 20.922 1 98.75 131 GLU B O 1
ATOM 3309 N N . VAL B 1 132 ? 9.648 11.445 20.234 1 98.81 132 VAL B N 1
ATOM 3310 C CA . VAL B 1 132 ? 9.625 10.555 19.078 1 98.81 132 VAL B CA 1
ATOM 3311 C C . VAL B 1 132 ? 10.797 9.578 19.156 1 98.81 132 VAL B C 1
ATOM 3313 O O . VAL B 1 132 ? 11.703 9.75 19.969 1 98.81 132 VAL B O 1
ATOM 3316 N N . GLU B 1 133 ? 10.75 8.547 18.375 1 98.75 133 GLU B N 1
ATOM 3317 C CA . GLU B 1 133 ? 11.812 7.574 18.172 1 98.75 133 GLU B CA 1
ATOM 3318 C C . GLU B 1 133 ? 11.891 7.129 16.703 1 98.75 133 GLU B C 1
ATOM 3320 O O . GLU B 1 133 ? 10.938 7.32 15.945 1 98.75 133 GLU B O 1
ATOM 3325 N N . LEU B 1 134 ? 13.047 6.625 16.344 1 98.75 134 LEU B N 1
ATOM 3326 C CA . LEU B 1 134 ? 13.188 6.07 15 1 98.75 134 LEU B CA 1
ATOM 3327 C C . LEU B 1 134 ? 12.477 4.73 14.883 1 98.75 134 LEU B C 1
ATOM 3329 O O . LEU B 1 134 ? 12.555 3.896 15.789 1 98.75 134 LEU B O 1
ATOM 3333 N N . PHE B 1 135 ? 11.664 4.559 13.914 1 98.62 135 PHE B N 1
ATOM 3334 C CA . PHE B 1 135 ? 11.141 3.246 13.539 1 98.62 135 PHE B CA 1
ATOM 3335 C C . PHE B 1 135 ? 12.039 2.584 12.5 1 98.62 135 PHE B C 1
ATOM 3337 O O . PHE B 1 135 ? 12.164 3.072 11.375 1 98.62 135 PHE B O 1
ATOM 3344 N N . LYS B 1 136 ? 12.664 1.446 12.82 1 96.25 136 LYS B N 1
ATOM 3345 C CA . LYS B 1 136 ? 13.734 0.911 11.977 1 96.25 136 LYS B CA 1
ATOM 3346 C C . LYS B 1 136 ? 13.398 -0.495 11.492 1 96.25 136 LYS B C 1
ATOM 3348 O O . LYS B 1 136 ? 14.219 -1.146 10.844 1 96.25 136 LYS B O 1
ATOM 3353 N N . ASP B 1 137 ? 12.195 -0.966 11.82 1 96.38 137 ASP B N 1
ATOM 3354 C CA . ASP B 1 137 ? 11.867 -2.346 11.477 1 96.38 137 ASP B CA 1
ATOM 3355 C C . ASP B 1 137 ? 11.625 -2.494 9.977 1 96.38 137 ASP B C 1
ATOM 3357 O O . ASP B 1 137 ? 11.891 -3.553 9.398 1 96.38 137 ASP B O 1
ATOM 3361 N N . TYR B 1 138 ? 11.047 -1.495 9.383 1 96.94 138 TYR B N 1
ATOM 3362 C CA . TYR B 1 138 ? 10.789 -1.463 7.945 1 96.94 138 TYR B CA 1
ATOM 3363 C C . TYR B 1 138 ? 11.078 -0.082 7.367 1 96.94 138 TYR B C 1
ATOM 3365 O O . TYR B 1 138 ? 11.219 0.891 8.109 1 96.94 138 TYR B O 1
ATOM 3373 N N . TYR B 1 139 ? 11.133 0.009 6.023 1 96.94 139 TYR B N 1
ATOM 3374 C CA . TYR B 1 139 ? 11.727 1.217 5.461 1 96.94 139 TYR B CA 1
ATOM 3375 C C . TYR B 1 139 ? 10.844 1.804 4.371 1 96.94 139 TYR B C 1
ATOM 3377 O O . TYR B 1 139 ? 10.125 1.072 3.686 1 96.94 139 TYR B O 1
ATOM 3385 N N . VAL B 1 140 ? 10.891 3.086 4.242 1 97.25 140 VAL B N 1
ATOM 3386 C CA . VAL B 1 140 ? 10.234 3.805 3.156 1 97.25 140 VAL B CA 1
ATOM 3387 C C . VAL B 1 140 ? 11 3.58 1.853 1 97.25 140 VAL B C 1
ATOM 3389 O O . VAL B 1 140 ? 12.227 3.678 1.819 1 97.25 140 VAL B O 1
ATOM 3392 N N . ASN B 1 141 ? 10.227 3.201 0.878 1 93.56 141 ASN B N 1
ATOM 3393 C CA . ASN B 1 141 ? 10.844 3.107 -0.438 1 93.56 141 ASN B CA 1
ATOM 3394 C C . ASN B 1 141 ? 11.289 4.473 -0.948 1 93.56 141 ASN B C 1
ATOM 3396 O O . ASN B 1 141 ? 10.703 5.496 -0.586 1 93.56 141 ASN B O 1
ATOM 3400 N N . LYS B 1 142 ? 12.367 4.445 -1.743 1 91.94 142 LYS B N 1
ATOM 3401 C CA . LYS B 1 142 ? 12.844 5.719 -2.268 1 91.94 142 LYS B CA 1
ATOM 3402 C C . LYS B 1 142 ? 12.539 5.852 -3.756 1 91.94 142 LYS B C 1
ATOM 3404 O O . LYS B 1 142 ? 13.453 5.883 -4.582 1 91.94 142 LYS B O 1
ATOM 3409 N N . ASP B 1 143 ? 11.281 5.914 -4.121 1 90.44 143 ASP B N 1
ATOM 3410 C CA . ASP B 1 143 ? 10.875 6.199 -5.492 1 90.44 143 ASP B CA 1
ATOM 3411 C C . ASP B 1 143 ? 9.648 7.109 -5.523 1 90.44 143 ASP B C 1
ATOM 3413 O O . ASP B 1 143 ? 9.203 7.594 -4.48 1 90.44 143 ASP B O 1
ATOM 3417 N N . MET B 1 144 ? 9.117 7.355 -6.703 1 93.12 144 MET B N 1
ATOM 3418 C CA . MET B 1 144 ? 8.078 8.367 -6.895 1 93.12 144 MET B CA 1
ATOM 3419 C C . MET B 1 144 ? 6.766 7.914 -6.266 1 93.12 144 MET B C 1
ATOM 3421 O O . MET B 1 144 ? 5.949 8.742 -5.859 1 93.12 144 MET B O 1
ATOM 3425 N N . LEU B 1 145 ? 6.5 6.602 -6.145 1 96.31 145 LEU B N 1
ATOM 3426 C CA . LEU B 1 145 ? 5.25 6.133 -5.562 1 96.31 145 LEU B CA 1
ATOM 3427 C C . LEU B 1 145 ? 5.164 6.5 -4.082 1 96.31 145 LEU B C 1
ATOM 3429 O O . LEU B 1 145 ? 4.078 6.758 -3.564 1 96.31 145 LEU B O 1
ATOM 3433 N N . SER B 1 146 ? 6.363 6.574 -3.457 1 96.56 146 SER B N 1
ATOM 3434 C CA . SER B 1 146 ? 6.379 6.883 -2.031 1 96.56 146 SER B CA 1
ATOM 3435 C C . SER B 1 146 ? 6.039 8.352 -1.78 1 96.56 146 SER B C 1
ATOM 3437 O O . SER B 1 146 ? 5.68 8.727 -0.663 1 96.56 146 SER B O 1
ATOM 3439 N N . ASN B 1 147 ? 6.168 9.211 -2.811 1 98.38 147 ASN B N 1
ATOM 3440 C CA . ASN B 1 147 ? 5.863 10.633 -2.676 1 98.38 147 ASN B CA 1
ATOM 3441 C C . ASN B 1 147 ? 4.363 10.891 -2.742 1 98.38 147 ASN B C 1
ATOM 3443 O O . ASN B 1 147 ? 3.904 11.984 -2.414 1 98.38 147 ASN B O 1
ATOM 3447 N N . LEU B 1 148 ? 3.611 9.883 -3.184 1 98.75 148 LEU B N 1
ATOM 3448 C CA . LEU B 1 148 ? 2.176 10.039 -3.375 1 98.75 148 LEU B CA 1
ATOM 3449 C C . LEU B 1 148 ? 1.427 9.859 -2.059 1 98.75 148 LEU B C 1
ATOM 3451 O O . LEU B 1 148 ? 1.799 9.016 -1.24 1 98.75 148 LEU B O 1
ATOM 3455 N N . LYS B 1 149 ? 0.446 10.648 -1.883 1 98.75 149 LYS B N 1
ATOM 3456 C CA . LYS B 1 149 ? -0.47 10.398 -0.774 1 98.75 149 LYS B CA 1
ATOM 3457 C C . LYS B 1 149 ? -1.503 9.336 -1.143 1 98.75 149 LYS B C 1
ATOM 3459 O O . LYS B 1 149 ? -2.662 9.656 -1.412 1 98.75 149 LYS B O 1
ATOM 3464 N N . SER B 1 150 ? -1.081 8.094 -1.146 1 98.75 150 SER B N 1
ATOM 3465 C CA . SER B 1 150 ? -1.913 6.945 -1.5 1 98.75 150 SER B CA 1
ATOM 3466 C C . SER B 1 150 ? -2.396 6.207 -0.256 1 98.75 150 SER B C 1
ATOM 3468 O O . SER B 1 150 ? -2.061 6.586 0.868 1 98.75 150 SER B O 1
ATOM 3470 N N . THR B 1 151 ? -3.195 5.148 -0.486 1 98.75 151 THR B N 1
ATOM 3471 C CA . THR B 1 151 ? -3.732 4.371 0.625 1 98.75 151 THR B CA 1
ATOM 3472 C C . THR B 1 151 ? -2.826 3.184 0.943 1 98.75 151 THR B C 1
ATOM 3474 O O . THR B 1 151 ? -3.217 2.277 1.683 1 98.75 151 THR B O 1
ATOM 3477 N N . ASN B 1 152 ? -1.663 3.07 0.336 1 98.44 152 ASN B N 1
ATOM 3478 C CA . ASN B 1 152 ? -0.661 2.08 0.712 1 98.44 152 ASN B CA 1
ATOM 3479 C C . ASN B 1 152 ? 0.143 2.529 1.93 1 98.44 152 ASN B C 1
ATOM 3481 O O . ASN B 1 152 ? 1.25 3.053 1.789 1 98.44 152 ASN B O 1
ATOM 3485 N N . LYS B 1 153 ? -0.407 2.283 3.133 1 98.62 153 LYS B N 1
ATOM 3486 C CA . LYS B 1 153 ? 0.162 2.914 4.32 1 98.62 153 LYS B CA 1
ATOM 3487 C C . LYS B 1 153 ? 0.445 1.885 5.41 1 98.62 153 LYS B C 1
ATOM 3489 O O . LYS B 1 153 ? 0.479 2.221 6.594 1 98.62 153 LYS B O 1
ATOM 3494 N N . ILE B 1 154 ? 0.662 0.68 5.051 1 98.38 154 ILE B N 1
ATOM 3495 C CA . ILE B 1 154 ? 0.88 -0.366 6.043 1 98.38 154 ILE B CA 1
ATOM 3496 C C . ILE B 1 154 ? 2.098 -0.022 6.898 1 98.38 154 ILE B C 1
ATOM 3498 O O . ILE B 1 154 ? 2.113 -0.283 8.102 1 98.38 154 ILE B O 1
ATOM 3502 N N . LEU B 1 155 ? 3.143 0.557 6.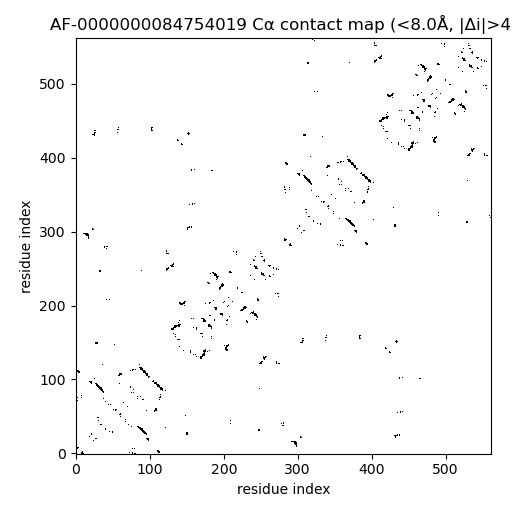316 1 98.5 155 LEU B N 1
ATOM 3503 C CA . LEU B 1 155 ? 4.324 0.96 7.07 1 98.5 155 LEU B CA 1
ATOM 3504 C C . LEU B 1 155 ? 3.961 1.975 8.148 1 98.5 155 LEU B C 1
ATOM 3506 O O . LEU B 1 155 ? 4.363 1.829 9.305 1 98.5 155 LEU B O 1
ATOM 3510 N N . ASN B 1 156 ? 3.184 2.994 7.785 1 98.88 156 ASN B N 1
ATOM 3511 C CA . ASN B 1 156 ? 2.748 4.016 8.734 1 98.88 156 ASN B CA 1
ATOM 3512 C C . ASN B 1 156 ? 1.889 3.418 9.844 1 98.88 156 ASN B C 1
ATOM 3514 O O . ASN B 1 156 ? 1.998 3.822 11.008 1 98.88 156 ASN B O 1
ATOM 3518 N N . VAL B 1 157 ? 1.064 2.473 9.445 1 98.88 157 VAL B N 1
ATOM 3519 C CA . VAL B 1 157 ? 0.179 1.827 10.406 1 98.88 157 VAL B CA 1
ATOM 3520 C C . VAL B 1 157 ? 1.006 1.066 11.438 1 98.88 157 VAL B C 1
ATOM 3522 O O . VAL B 1 157 ? 0.825 1.248 12.648 1 98.88 157 VAL B O 1
ATOM 3525 N N . VAL B 1 158 ? 1.939 0.218 10.969 1 98.75 158 VAL B N 1
ATOM 3526 C CA . VAL B 1 158 ? 2.711 -0.608 11.898 1 98.75 158 VAL B CA 1
ATOM 3527 C C . VAL B 1 158 ? 3.615 0.277 12.75 1 98.75 158 VAL B C 1
ATOM 3529 O O . VAL B 1 158 ? 3.812 0.011 13.938 1 98.75 158 VAL B O 1
ATOM 3532 N N . ALA B 1 159 ? 4.168 1.323 12.18 1 98.88 159 ALA B N 1
ATOM 3533 C CA . ALA B 1 159 ? 4.957 2.285 12.945 1 98.88 159 ALA B CA 1
ATOM 3534 C C . ALA B 1 159 ? 4.105 2.969 14.016 1 98.88 159 ALA B C 1
ATOM 3536 O O . ALA B 1 159 ? 4.586 3.242 15.117 1 98.88 159 ALA B O 1
ATOM 3537 N N . GLY B 1 160 ? 2.865 3.297 13.648 1 98.88 160 GLY B N 1
ATOM 3538 C CA . GLY B 1 160 ? 1.946 3.869 14.617 1 98.88 160 GLY B CA 1
ATOM 3539 C C . GLY B 1 160 ? 1.682 2.957 15.805 1 98.88 160 GLY B C 1
ATOM 3540 O O . GLY B 1 160 ? 1.675 3.406 16.953 1 98.88 160 GLY B O 1
ATOM 3541 N N . VAL B 1 161 ? 1.424 1.701 15.5 1 98.88 161 VAL B N 1
ATOM 3542 C CA . VAL B 1 161 ? 1.216 0.721 16.562 1 98.88 161 VAL B CA 1
ATOM 3543 C C . VAL B 1 161 ? 2.455 0.65 17.453 1 98.88 161 VAL B C 1
ATOM 3545 O O . VAL B 1 161 ? 2.346 0.649 18.688 1 98.88 161 VAL B O 1
ATOM 3548 N N . TYR B 1 162 ? 3.611 0.586 16.859 1 98.69 162 TYR B N 1
ATOM 3549 C CA . TYR B 1 162 ? 4.875 0.562 17.594 1 98.69 162 TYR B CA 1
ATOM 3550 C C . TYR B 1 162 ? 4.996 1.775 18.516 1 98.69 162 TYR B C 1
ATOM 3552 O O . TYR B 1 162 ? 5.363 1.644 19.688 1 98.69 162 TYR B O 1
ATOM 3560 N N . ALA B 1 163 ? 4.754 2.951 17.953 1 98.81 163 ALA B N 1
ATOM 3561 C CA . ALA B 1 163 ? 4.824 4.176 18.75 1 98.81 163 ALA B CA 1
ATOM 3562 C C . ALA B 1 163 ? 3.92 4.09 19.969 1 98.81 163 ALA B C 1
ATOM 3564 O O . ALA B 1 163 ? 4.348 4.391 21.094 1 98.81 163 ALA B O 1
ATOM 3565 N N . GLN B 1 164 ? 2.721 3.686 19.719 1 98.44 164 GLN B N 1
ATOM 3566 C CA . GLN B 1 164 ? 1.739 3.572 20.781 1 98.44 164 GLN B CA 1
ATOM 3567 C C . GLN B 1 164 ? 2.197 2.574 21.844 1 98.44 164 GLN B C 1
ATOM 3569 O O . GLN B 1 164 ? 2.139 2.861 23.047 1 98.44 164 GLN B O 1
ATOM 3574 N N . GLU B 1 165 ? 2.658 1.435 21.438 1 98.19 165 GLU B N 1
ATOM 3575 C CA . GLU B 1 165 ? 3.076 0.366 22.344 1 98.19 165 GLU B CA 1
ATOM 3576 C C . GLU B 1 165 ? 4.27 0.797 23.188 1 98.19 165 GLU B C 1
ATOM 3578 O O . GLU B 1 165 ? 4.488 0.263 24.281 1 98.19 165 GLU B O 1
ATOM 3583 N N . ASN B 1 166 ? 5.027 1.771 22.734 1 98.44 166 ASN B N 1
ATOM 3584 C CA . ASN B 1 166 ? 6.258 2.146 23.422 1 98.44 166 ASN B CA 1
ATOM 3585 C C . ASN B 1 166 ? 6.148 3.537 24.047 1 98.44 166 ASN B C 1
ATOM 3587 O O . ASN B 1 166 ? 7.141 4.086 24.531 1 98.44 166 ASN B O 1
ATOM 3591 N N . GLY B 1 167 ? 4.965 4.152 23.953 1 98.19 167 GLY B N 1
ATOM 3592 C CA . GLY B 1 167 ? 4.688 5.402 24.641 1 98.19 167 GLY B CA 1
ATOM 3593 C C . GLY B 1 167 ? 5.242 6.617 23.906 1 98.19 167 GLY B C 1
ATOM 3594 O O . GLY B 1 167 ? 5.473 7.66 24.531 1 98.19 167 GLY B O 1
ATOM 3595 N N . TYR B 1 168 ? 5.574 6.512 22.656 1 98.75 168 TYR B N 1
ATOM 3596 C CA . TYR B 1 168 ? 6.043 7.648 21.875 1 98.75 168 TYR B CA 1
ATOM 3597 C C . TYR B 1 168 ? 4.875 8.398 21.234 1 98.75 168 TYR B C 1
ATOM 3599 O O . TYR B 1 168 ? 3.873 7.789 20.859 1 98.75 168 TYR B O 1
ATOM 3607 N N . ALA B 1 169 ? 5.016 9.672 21.141 1 98.38 169 ALA B N 1
ATOM 3608 C CA . ALA B 1 169 ? 3.992 10.477 20.469 1 98.38 169 ALA B CA 1
ATOM 3609 C C . ALA B 1 169 ? 3.957 10.188 18.969 1 98.38 169 ALA B C 1
ATOM 3611 O O . ALA B 1 169 ? 2.916 10.336 18.328 1 98.38 169 ALA B O 1
ATOM 3612 N N . ASN B 1 170 ? 5.078 9.82 18.438 1 98.75 170 ASN B N 1
ATOM 3613 C CA . ASN B 1 170 ? 5.273 9.562 17.016 1 98.75 170 ASN B CA 1
ATOM 3614 C C . ASN B 1 170 ? 6.578 8.82 16.766 1 98.75 170 ASN B C 1
ATOM 3616 O O . ASN B 1 170 ? 7.359 8.586 17.688 1 98.75 170 ASN B O 1
ATOM 3620 N N . CYS B 1 171 ? 6.785 8.398 15.586 1 98.88 171 CYS B N 1
ATOM 3621 C CA . CYS B 1 171 ? 8.078 7.867 15.148 1 98.88 171 CYS B CA 1
ATOM 3622 C C . CYS B 1 171 ? 8.539 8.555 13.867 1 98.88 171 CYS B C 1
ATOM 3624 O O . CYS B 1 171 ? 7.727 9.109 13.125 1 98.88 171 CYS B O 1
ATOM 3626 N N . LEU B 1 172 ? 9.82 8.547 13.695 1 98.94 172 LEU B N 1
ATOM 3627 C CA . LEU B 1 172 ? 10.43 8.953 12.43 1 98.94 172 LEU B CA 1
ATOM 3628 C C . LEU B 1 172 ? 10.758 7.734 11.57 1 98.94 172 LEU B C 1
ATOM 3630 O O . LEU B 1 172 ? 11.234 6.719 12.086 1 98.94 172 LEU B O 1
ATOM 3634 N N . LEU B 1 173 ? 10.438 7.816 10.32 1 98.88 173 LEU B N 1
ATOM 3635 C CA . LEU B 1 173 ? 10.633 6.719 9.375 1 98.88 173 LEU B CA 1
ATOM 3636 C C . LEU B 1 173 ? 11.945 6.887 8.617 1 98.88 173 LEU B C 1
ATOM 3638 O O . LEU B 1 173 ? 12.383 8.008 8.367 1 98.88 173 LEU B O 1
ATOM 3642 N N . VAL B 1 174 ? 12.5 5.773 8.266 1 98.19 174 VAL B N 1
ATOM 3643 C CA . VAL B 1 174 ? 13.789 5.719 7.594 1 98.19 174 VAL B CA 1
ATOM 3644 C C . VAL B 1 174 ? 13.648 5 6.254 1 98.19 174 VAL B C 1
ATOM 3646 O O . VAL B 1 174 ? 12.828 4.09 6.117 1 98.19 174 VAL B O 1
ATOM 3649 N N . ASN B 1 175 ? 14.383 5.469 5.238 1 97 175 ASN B N 1
ATOM 3650 C CA . ASN B 1 175 ? 14.328 4.801 3.943 1 97 175 ASN B CA 1
ATOM 3651 C C . ASN B 1 175 ? 15.344 3.664 3.854 1 97 175 ASN B C 1
ATOM 3653 O O . ASN B 1 175 ? 16 3.34 4.84 1 97 175 ASN B O 1
ATOM 3657 N N . THR B 1 176 ? 15.469 3.035 2.744 1 92.88 176 THR B N 1
ATOM 3658 C CA . THR B 1 176 ? 16.312 1.86 2.539 1 92.88 176 THR B CA 1
ATOM 3659 C C . THR B 1 176 ? 17.797 2.23 2.633 1 92.88 176 THR B C 1
ATOM 3661 O O . THR B 1 176 ? 18.641 1.363 2.844 1 92.88 176 THR B O 1
ATOM 3664 N N . ASP B 1 177 ? 18.125 3.494 2.465 1 94.75 177 ASP B N 1
ATOM 3665 C CA . ASP B 1 177 ? 19.484 3.984 2.619 1 94.75 177 ASP B CA 1
ATOM 3666 C C . ASP B 1 177 ? 19.766 4.391 4.062 1 94.75 177 ASP B C 1
ATOM 3668 O O . ASP B 1 177 ? 20.797 4.992 4.355 1 94.75 177 ASP B O 1
ATOM 3672 N N . LYS B 1 178 ? 18.797 4.195 4.871 1 96.5 178 LYS B N 1
ATOM 3673 C CA . LYS B 1 178 ? 18.891 4.465 6.305 1 96.5 178 LYS B CA 1
ATOM 3674 C C . LYS B 1 178 ? 18.938 5.965 6.578 1 96.5 178 LYS B C 1
ATOM 3676 O O . LYS B 1 178 ? 19.594 6.406 7.527 1 96.5 178 LYS B O 1
ATOM 3681 N N . LYS B 1 179 ? 18.359 6.738 5.699 1 98.5 179 LYS B N 1
ATOM 3682 C CA . LYS B 1 179 ? 18.156 8.164 5.934 1 98.5 179 LYS B CA 1
ATOM 3683 C C . LYS B 1 179 ? 16.781 8.43 6.527 1 98.5 179 LYS B C 1
ATOM 3685 O O . LYS B 1 179 ? 15.805 7.762 6.172 1 98.5 179 LYS B O 1
ATOM 3690 N N . VAL B 1 180 ? 16.672 9.391 7.414 1 98.88 180 VAL B N 1
ATOM 3691 C CA . VAL B 1 180 ? 15.398 9.781 8.008 1 98.88 180 VAL B CA 1
ATOM 3692 C C . VAL B 1 180 ? 14.594 10.609 7 1 98.88 180 VAL B C 1
ATOM 3694 O O . VAL B 1 180 ? 15.094 11.594 6.461 1 98.88 180 VAL B O 1
ATOM 3697 N N . VAL B 1 181 ? 13.297 10.219 6.793 1 98.56 181 VAL B N 1
ATOM 3698 C CA . VAL B 1 181 ? 12.695 10.852 5.629 1 98.56 181 VAL B CA 1
ATOM 3699 C C . VAL B 1 181 ? 11.391 11.539 6.035 1 98.56 181 VAL B C 1
ATOM 3701 O O . VAL B 1 181 ? 10.945 12.484 5.379 1 98.56 181 VAL B O 1
ATOM 3704 N N . GLU B 1 182 ? 10.727 11.125 7.074 1 98.88 182 GLU B N 1
ATOM 3705 C CA . GLU B 1 182 ? 9.461 11.719 7.52 1 98.88 182 GLU B CA 1
ATOM 3706 C C . GLU B 1 182 ? 8.992 11.094 8.828 1 98.88 182 GLU B C 1
ATOM 3708 O O . GLU B 1 182 ? 9.641 10.188 9.359 1 98.88 182 GLU B O 1
ATOM 3713 N N . ALA B 1 183 ? 8.016 11.695 9.445 1 98.94 183 ALA B N 1
ATOM 3714 C CA . ALA B 1 183 ? 7.293 11.07 10.547 1 98.94 183 ALA B CA 1
ATOM 3715 C C . ALA B 1 183 ? 6.176 10.164 10.031 1 98.94 183 ALA B C 1
ATOM 3717 O O . ALA B 1 183 ? 5.934 10.102 8.82 1 98.94 183 ALA B O 1
ATOM 3718 N N . ILE B 1 184 ? 5.504 9.484 10.922 1 98.88 184 ILE B N 1
ATOM 3719 C CA . ILE B 1 184 ? 4.395 8.609 10.562 1 98.88 184 ILE B CA 1
ATOM 3720 C C . ILE B 1 184 ? 3.352 9.398 9.773 1 98.88 184 ILE B C 1
ATOM 3722 O O . ILE B 1 184 ? 2.832 8.922 8.766 1 98.88 184 ILE B O 1
ATOM 3726 N N . ASN B 1 185 ? 3.117 10.633 10.203 1 98.75 185 ASN B N 1
ATOM 3727 C CA . ASN B 1 185 ? 1.992 11.383 9.648 1 98.75 185 ASN B CA 1
ATOM 3728 C C . ASN B 1 185 ? 2.406 12.789 9.242 1 98.75 185 ASN B C 1
ATOM 3730 O O . ASN B 1 185 ? 1.656 13.742 9.438 1 98.75 185 ASN B O 1
ATOM 3734 N N . GLY B 1 186 ? 3.633 12.922 8.656 1 98.75 186 GLY B N 1
ATOM 3735 C CA . GLY B 1 186 ? 4.043 14.25 8.227 1 98.75 186 GLY B CA 1
ATOM 3736 C C . GLY B 1 186 ? 5.492 14.312 7.785 1 98.75 186 GLY B C 1
ATOM 3737 O O . GLY B 1 186 ? 6.238 13.344 7.941 1 98.75 186 GLY B O 1
ATOM 3738 N N . ASN B 1 187 ? 5.891 15.484 7.238 1 98.94 187 ASN B N 1
ATOM 3739 C CA . ASN B 1 187 ? 7.273 15.742 6.836 1 98.94 187 ASN B CA 1
ATOM 3740 C C . ASN B 1 187 ? 8.117 16.203 8.016 1 98.94 187 ASN B C 1
ATOM 3742 O O . ASN B 1 187 ? 7.586 16.625 9.039 1 98.94 187 ASN B O 1
ATOM 3746 N N . LEU B 1 188 ? 9.406 16.109 7.859 1 98.94 188 LEU B N 1
ATOM 3747 C CA . LEU B 1 188 ? 10.336 16.422 8.938 1 98.94 188 LEU B CA 1
ATOM 3748 C C . LEU B 1 188 ? 11.203 17.625 8.57 1 98.94 188 LEU B C 1
ATOM 3750 O O . LEU B 1 188 ? 11.688 17.719 7.441 1 98.94 188 LEU B O 1
ATOM 3754 N N . PHE B 1 189 ? 11.414 18.5 9.523 1 98.94 189 PHE B N 1
ATOM 3755 C CA . PHE B 1 189 ? 12.375 19.578 9.414 1 98.94 189 PHE B CA 1
ATOM 3756 C C . PHE B 1 189 ? 13.312 19.609 10.617 1 98.94 189 PHE B C 1
ATOM 3758 O O . PHE B 1 189 ? 12.891 19.359 11.742 1 98.94 189 PHE B O 1
ATOM 3765 N N . LEU B 1 190 ? 14.531 19.875 10.383 1 98.69 190 LEU B N 1
ATOM 3766 C CA . LEU B 1 190 ? 15.578 20.109 11.375 1 98.69 190 LEU B CA 1
ATOM 3767 C C . LEU B 1 190 ? 16.062 21.547 11.336 1 98.69 190 LEU B C 1
ATOM 3769 O O . LEU B 1 190 ? 16.234 22.125 10.266 1 98.69 190 LEU B O 1
ATOM 3773 N N . VAL B 1 191 ? 16.312 22.094 12.523 1 98.75 191 VAL B N 1
ATOM 3774 C CA . VAL B 1 191 ? 16.844 23.453 12.602 1 98.75 191 VAL B CA 1
ATOM 3775 C C . VAL B 1 191 ? 18.188 23.438 13.312 1 98.75 191 VAL B C 1
ATOM 3777 O O . VAL B 1 191 ? 18.312 22.906 14.43 1 98.75 191 VAL B O 1
ATOM 3780 N N . LYS B 1 192 ? 19.188 23.953 12.758 1 98.31 192 LYS B N 1
ATOM 3781 C CA . LYS B 1 192 ? 20.516 24.188 13.344 1 98.31 192 LYS B CA 1
ATOM 3782 C C . LYS B 1 192 ? 21.016 25.594 13.016 1 98.31 192 LYS B C 1
ATOM 3784 O O . LYS B 1 192 ? 21.453 25.859 11.898 1 98.31 192 LYS B O 1
ATOM 3789 N N . GLY B 1 193 ? 21.031 26.438 14.023 1 97.5 193 GLY B N 1
ATOM 3790 C CA . GLY B 1 193 ? 21.297 27.828 13.734 1 97.5 193 GLY B CA 1
ATOM 3791 C C . GLY B 1 193 ? 20.312 28.438 12.766 1 97.5 193 GLY B C 1
ATOM 3792 O O . GLY B 1 193 ? 19.094 28.422 13.008 1 97.5 193 GLY B O 1
ATOM 3793 N N . LYS B 1 194 ? 20.844 28.922 11.672 1 97.94 194 LYS B N 1
ATOM 3794 C CA . LYS B 1 194 ? 19.969 29.547 10.68 1 97.94 194 LYS B CA 1
ATOM 3795 C C . LYS B 1 194 ? 19.516 28.531 9.625 1 97.94 194 LYS B C 1
ATOM 3797 O O . LYS B 1 194 ? 18.625 28.812 8.82 1 97.94 194 LYS B O 1
ATOM 3802 N N . GLU B 1 195 ? 20.078 27.375 9.711 1 98.44 195 GLU B N 1
ATOM 3803 C CA . GLU B 1 195 ? 19.781 26.375 8.695 1 98.44 195 GLU B CA 1
ATOM 3804 C C . GLU B 1 195 ? 18.531 25.578 9.039 1 98.44 195 GLU B C 1
ATOM 3806 O O . GLU B 1 195 ? 18.375 25.109 10.172 1 98.44 195 GLU B O 1
ATOM 3811 N N . VAL B 1 196 ? 17.594 25.562 8.133 1 98.88 196 VAL B N 1
ATOM 3812 C CA . VAL B 1 196 ? 16.422 24.703 8.195 1 98.88 196 VAL B CA 1
ATOM 3813 C C . VAL B 1 196 ? 16.5 23.641 7.109 1 98.88 196 VAL B C 1
ATOM 3815 O O . VAL B 1 196 ? 16.453 23.953 5.918 1 98.88 196 VAL B O 1
ATOM 3818 N N . LYS B 1 197 ? 16.578 22.391 7.566 1 98.81 197 LYS B N 1
ATOM 3819 C CA . LYS B 1 197 ? 16.859 21.281 6.652 1 98.81 197 LYS B CA 1
ATOM 3820 C C . LYS B 1 197 ? 15.672 20.312 6.578 1 98.81 197 LYS B C 1
ATOM 3822 O O . LYS B 1 197 ? 15.039 20.016 7.598 1 98.81 197 LYS B O 1
ATOM 3827 N N . THR B 1 198 ? 15.328 19.812 5.398 1 98.94 198 THR B N 1
ATOM 3828 C CA . THR B 1 198 ? 14.312 18.797 5.184 1 98.94 198 THR B CA 1
ATOM 3829 C C . THR B 1 198 ? 14.758 17.812 4.109 1 98.94 198 THR B C 1
ATOM 3831 O O . THR B 1 198 ? 15.516 18.172 3.207 1 98.94 198 THR B O 1
ATOM 3834 N N . PRO B 1 199 ? 14.336 16.562 4.219 1 98.88 199 PRO B N 1
ATOM 3835 C CA . PRO B 1 199 ? 14.742 15.586 3.215 1 98.88 199 PRO B CA 1
ATOM 3836 C C . PRO B 1 199 ? 14.219 15.914 1.817 1 98.88 199 PRO B C 1
ATOM 3838 O O . PRO B 1 199 ? 13.117 16.438 1.675 1 98.88 199 PRO B O 1
ATOM 3841 N N . PRO B 1 200 ? 15.039 15.602 0.802 1 98.69 200 PRO B N 1
ATOM 3842 C CA . PRO B 1 200 ? 14.516 15.75 -0.56 1 98.69 200 PRO B CA 1
ATOM 3843 C C . PRO B 1 200 ? 13.492 14.68 -0.916 1 98.69 200 PRO B C 1
ATOM 3845 O O . PRO B 1 200 ? 13.492 13.594 -0.329 1 98.69 200 PRO B O 1
ATOM 3848 N N . LEU B 1 201 ? 12.648 14.93 -1.9 1 98.38 201 LEU B N 1
ATOM 3849 C CA . LEU B 1 201 ? 11.648 13.969 -2.361 1 98.38 201 LEU B CA 1
ATOM 3850 C C . LEU B 1 201 ? 12.312 12.703 -2.883 1 98.38 201 LEU B C 1
ATOM 3852 O O . LEU B 1 201 ? 11.734 11.617 -2.807 1 98.38 201 LEU B O 1
ATOM 3856 N N . SER B 1 202 ? 13.531 12.812 -3.33 1 97.38 202 SER B N 1
ATOM 3857 C CA . SER B 1 202 ? 14.25 11.664 -3.873 1 97.38 202 SER B CA 1
ATOM 3858 C C . SER B 1 202 ? 14.539 10.633 -2.791 1 97.38 202 SER B C 1
ATOM 3860 O O . SER B 1 202 ? 14.844 9.477 -3.092 1 97.38 202 SER B O 1
ATOM 3862 N N . ASP B 1 203 ? 14.445 11.102 -1.583 1 97.88 203 ASP B N 1
ATOM 3863 C CA . ASP B 1 203 ? 14.656 10.164 -0.48 1 97.88 203 ASP B CA 1
ATOM 3864 C C . ASP B 1 203 ? 13.375 9.383 -0.171 1 97.88 203 ASP B C 1
ATOM 3866 O O . ASP B 1 203 ? 13.398 8.445 0.629 1 97.88 203 ASP B O 1
ATOM 3870 N N . GLY B 1 204 ? 12.242 9.781 -0.732 1 97.62 204 GLY B N 1
ATOM 3871 C CA . GLY B 1 204 ? 11.039 8.969 -0.659 1 97.62 204 GLY B CA 1
ATOM 3872 C C . GLY B 1 204 ? 9.953 9.578 0.215 1 97.62 204 GLY B C 1
ATOM 3873 O O . GLY B 1 204 ? 8.859 9.031 0.323 1 97.62 204 GLY B O 1
ATOM 3874 N N . CYS B 1 205 ? 10.242 10.727 0.861 1 98.69 205 CYS B N 1
ATOM 3875 C CA . CYS B 1 205 ? 9.242 11.32 1.747 1 98.69 205 CYS B CA 1
ATOM 3876 C C . CYS B 1 205 ? 8.031 11.797 0.961 1 98.69 205 CYS B C 1
ATOM 3878 O O . CYS B 1 205 ? 8.125 12.039 -0.244 1 98.69 205 CYS B O 1
ATOM 3880 N N . LEU B 1 206 ? 6.883 11.875 1.626 1 98.75 206 LEU B N 1
ATOM 3881 C CA . LEU B 1 206 ? 5.648 12.398 1.045 1 98.75 206 LEU B CA 1
ATOM 3882 C C . LEU B 1 206 ? 5.863 13.805 0.489 1 98.75 206 LEU B C 1
ATOM 3884 O O . LEU B 1 206 ? 6.523 14.633 1.119 1 98.75 206 LEU B O 1
ATOM 3888 N N . ASP B 1 207 ? 5.277 14.047 -0.688 1 98.75 207 ASP B N 1
ATOM 3889 C CA . ASP B 1 207 ? 5.254 15.406 -1.225 1 98.75 207 ASP B CA 1
ATOM 3890 C C . ASP B 1 207 ? 4.207 16.266 -0.514 1 98.75 207 ASP B C 1
ATOM 3892 O O . ASP B 1 207 ? 3.168 16.578 -1.091 1 98.75 207 ASP B O 1
ATOM 3896 N N . GLY B 1 208 ? 4.531 16.688 0.68 1 98.81 208 GLY B N 1
ATOM 3897 C CA . GLY B 1 208 ? 3.568 17.344 1.56 1 98.81 208 GLY B CA 1
ATOM 3898 C C . GLY B 1 208 ? 3.248 18.766 1.146 1 98.81 208 GLY B C 1
ATOM 3899 O O . GLY B 1 208 ? 4.129 19.5 0.704 1 98.81 208 GLY B O 1
ATOM 3900 N N . ILE B 1 209 ? 2.045 19.156 1.379 1 98.88 209 ILE B N 1
ATOM 3901 C CA . ILE B 1 209 ? 1.567 20.484 0.989 1 98.88 209 ILE B CA 1
ATOM 3902 C C . ILE B 1 209 ? 2.146 21.547 1.928 1 98.88 209 ILE B C 1
ATOM 3904 O O . ILE B 1 209 ? 2.65 22.578 1.478 1 98.88 209 ILE B O 1
ATOM 3908 N N . ILE B 1 210 ? 2.119 21.281 3.217 1 98.75 210 ILE B N 1
ATOM 3909 C CA . ILE B 1 210 ? 2.666 22.234 4.176 1 98.75 210 ILE B CA 1
ATOM 3910 C C . ILE B 1 210 ? 4.184 22.312 4.027 1 98.75 210 ILE B C 1
ATOM 3912 O O . ILE B 1 210 ? 4.777 23.375 4.156 1 98.75 210 ILE B O 1
ATOM 3916 N N . ARG B 1 211 ? 4.828 21.141 3.82 1 98.88 211 ARG B N 1
ATOM 3917 C CA . ARG B 1 211 ? 6.254 21.141 3.518 1 98.88 211 ARG B CA 1
ATOM 3918 C C . ARG B 1 211 ? 6.578 22.125 2.393 1 98.88 211 ARG B C 1
ATOM 3920 O O . ARG B 1 211 ? 7.465 22.969 2.531 1 98.88 211 ARG B O 1
ATOM 3927 N N . LYS B 1 212 ? 5.855 22 1.283 1 98.56 212 LYS B N 1
ATOM 3928 C CA . LYS B 1 212 ? 6.066 22.844 0.112 1 98.56 212 LYS B CA 1
ATOM 3929 C C . LYS B 1 212 ? 5.926 24.328 0.468 1 98.56 212 LYS B C 1
ATOM 3931 O O . LYS B 1 212 ? 6.766 25.141 0.092 1 98.56 212 LYS B O 1
ATOM 3936 N N . ASN B 1 213 ? 4.914 24.641 1.158 1 98.19 213 ASN B N 1
ATOM 3937 C CA . ASN B 1 213 ? 4.637 26.031 1.487 1 98.19 213 ASN B CA 1
ATOM 3938 C C . ASN B 1 213 ? 5.633 26.578 2.508 1 98.19 213 ASN B C 1
ATOM 3940 O O . ASN B 1 213 ? 6.035 27.734 2.428 1 98.19 213 ASN B O 1
ATOM 3944 N N . LEU B 1 214 ? 6.035 25.766 3.445 1 98.62 214 LEU B N 1
ATOM 3945 C CA . LEU B 1 214 ? 7.043 26.188 4.41 1 98.62 214 LEU B CA 1
ATOM 3946 C C . LEU B 1 214 ? 8.383 26.422 3.727 1 98.62 214 LEU B C 1
ATOM 3948 O O . LEU B 1 214 ? 9.109 27.359 4.078 1 98.62 214 LEU B O 1
ATOM 3952 N N . MET B 1 215 ? 8.734 25.562 2.826 1 98.75 215 MET B N 1
ATOM 3953 C CA . MET B 1 215 ? 9.977 25.75 2.086 1 98.75 215 MET B CA 1
ATOM 3954 C C . MET B 1 215 ? 9.984 27.094 1.369 1 98.75 215 MET B C 1
ATOM 3956 O O . MET B 1 215 ? 11.008 27.781 1.352 1 98.75 215 MET B O 1
ATOM 3960 N N . LYS B 1 216 ? 8.859 27.453 0.798 1 98 216 LYS B N 1
ATOM 3961 C CA . LYS B 1 216 ? 8.75 28.766 0.146 1 98 216 LYS B CA 1
ATOM 3962 C C . LYS B 1 216 ? 8.945 29.891 1.147 1 98 216 LYS B C 1
ATOM 3964 O O . LYS B 1 216 ? 9.664 30.859 0.868 1 98 216 LYS B O 1
ATOM 3969 N N . ILE B 1 217 ? 8.297 29.766 2.27 1 97.88 217 ILE B N 1
ATOM 3970 C CA . ILE B 1 217 ? 8.391 30.766 3.318 1 97.88 217 ILE B CA 1
ATOM 3971 C C . ILE B 1 217 ? 9.844 30.906 3.777 1 97.88 217 ILE B C 1
ATOM 3973 O O . ILE B 1 217 ? 10.367 32 3.893 1 97.88 217 ILE B O 1
ATOM 3977 N N . ILE B 1 218 ? 10.484 29.797 4.027 1 98.5 218 ILE B N 1
ATOM 3978 C CA . ILE B 1 218 ? 11.852 29.766 4.539 1 98.5 218 ILE B CA 1
ATOM 3979 C C . ILE B 1 218 ? 12.805 30.328 3.49 1 98.5 218 ILE B C 1
ATOM 3981 O O . ILE B 1 218 ? 13.719 31.094 3.82 1 98.5 218 ILE B O 1
ATOM 3985 N N . ALA B 1 219 ? 12.609 29.938 2.24 1 97.81 219 ALA B N 1
ATOM 3986 C CA . ALA B 1 219 ? 13.461 30.422 1.152 1 97.81 219 ALA B CA 1
ATOM 3987 C C . ALA B 1 219 ? 13.375 31.938 1.006 1 97.81 219 ALA B C 1
ATOM 3989 O O . ALA B 1 219 ? 14.328 32.562 0.568 1 97.81 219 ALA B O 1
ATOM 3990 N N . GLY B 1 220 ? 12.273 32.5 1.349 1 96.56 220 GLY B N 1
ATOM 3991 C CA . GLY B 1 220 ? 12.078 33.938 1.25 1 96.56 220 GLY B CA 1
ATOM 3992 C C . GLY B 1 220 ? 12.555 34.688 2.477 1 96.56 220 GLY B C 1
ATOM 3993 O O . GLY B 1 220 ? 12.547 35.906 2.496 1 96.56 220 GLY B O 1
ATOM 3994 N N . SER B 1 221 ? 12.953 34 3.445 1 96.25 221 SER B N 1
ATOM 3995 C CA . SER B 1 221 ? 13.398 34.594 4.699 1 96.25 221 SER B CA 1
ATOM 3996 C C . SER B 1 221 ? 14.844 35.094 4.594 1 96.25 221 SER B C 1
ATOM 3998 O O . SER B 1 221 ? 15.68 34.406 3.986 1 96.25 221 SER B O 1
ATOM 4000 N N . GLU B 1 222 ? 15.18 36.219 5.254 1 95.75 222 GLU B N 1
ATOM 4001 C CA . GLU B 1 222 ? 16.547 36.688 5.348 1 95.75 222 GLU B CA 1
ATOM 4002 C C . GLU B 1 222 ? 17.281 36.094 6.547 1 95.75 222 GLU B C 1
ATOM 4004 O O . GLU B 1 222 ? 18.5 36.156 6.633 1 95.75 222 GLU B O 1
ATOM 4009 N N . GLU B 1 223 ? 16.562 35.469 7.363 1 96.69 223 GLU B N 1
ATOM 4010 C CA . GLU B 1 223 ? 17.125 35 8.633 1 96.69 223 GLU B CA 1
ATOM 4011 C C . GLU B 1 223 ? 17.375 33.5 8.609 1 96.69 223 GLU B C 1
ATOM 4013 O O . GLU B 1 223 ? 18.094 32.969 9.453 1 96.69 223 GLU B O 1
ATOM 4018 N N . LEU B 1 224 ? 16.719 32.844 7.703 1 98.31 224 LEU B N 1
ATOM 4019 C CA . LEU B 1 224 ? 16.812 31.391 7.645 1 98.31 224 LEU B CA 1
ATOM 4020 C C . LEU B 1 224 ? 17.375 30.938 6.293 1 98.31 224 LEU B C 1
ATOM 4022 O O . LEU B 1 224 ? 17.141 31.594 5.273 1 98.31 224 LEU B O 1
ATOM 4026 N N . ASP B 1 225 ? 18.094 29.844 6.316 1 98.5 225 ASP B N 1
ATOM 4027 C CA . ASP B 1 225 ? 18.625 29.203 5.113 1 98.5 225 ASP B CA 1
ATOM 4028 C C . ASP B 1 225 ? 17.984 27.828 4.902 1 98.5 225 ASP B C 1
ATOM 4030 O O . ASP B 1 225 ? 18.094 26.953 5.762 1 98.5 225 ASP B O 1
ATOM 4034 N N . LEU B 1 226 ? 17.375 27.641 3.803 1 98.81 226 LEU B N 1
ATOM 4035 C CA . LEU B 1 226 ? 16.734 26.359 3.484 1 98.81 226 LEU B CA 1
ATOM 4036 C C . LEU B 1 226 ? 17.734 25.391 2.875 1 98.81 226 LEU B C 1
ATOM 4038 O O . LEU B 1 226 ? 18.484 25.75 1.957 1 98.81 226 LEU B O 1
ATOM 4042 N N . VAL B 1 227 ? 17.75 24.188 3.369 1 98.69 227 VAL B N 1
ATOM 4043 C CA . VAL B 1 227 ? 18.594 23.125 2.83 1 98.69 227 VAL B CA 1
ATOM 4044 C C . VAL B 1 227 ? 17.75 21.875 2.574 1 98.69 227 VAL B C 1
ATOM 4046 O O . VAL B 1 227 ? 17.078 21.359 3.482 1 98.69 227 VAL B O 1
ATOM 4049 N N . GLU B 1 228 ? 17.703 21.406 1.372 1 98.75 228 GLU B N 1
ATOM 4050 C CA . GLU B 1 228 ? 17.078 20.141 1.013 1 98.75 228 GLU B CA 1
ATOM 4051 C C . GLU B 1 228 ? 18.109 19.047 0.768 1 98.75 228 GLU B C 1
ATOM 4053 O O . GLU B 1 228 ? 18.641 18.922 -0.339 1 98.75 228 GLU B O 1
ATOM 4058 N N . GLU B 1 229 ? 18.344 18.266 1.795 1 98.69 229 GLU B N 1
ATOM 4059 C CA . GLU B 1 229 ? 19.375 17.234 1.75 1 98.69 229 GLU B CA 1
ATOM 4060 C C . GLU B 1 229 ? 19 16.047 2.623 1 98.69 229 GLU B C 1
ATOM 4062 O O . GLU B 1 229 ? 18.203 16.172 3.555 1 98.69 229 GLU B O 1
ATOM 4067 N N . SER B 1 230 ? 19.609 14.898 2.295 1 98.81 230 SER B N 1
ATOM 4068 C CA . SER B 1 230 ? 19.359 13.695 3.082 1 98.81 230 SER B CA 1
ATOM 4069 C C . SER B 1 230 ? 19.75 13.898 4.543 1 98.81 230 SER B C 1
ATOM 4071 O O . SER B 1 230 ? 20.75 14.555 4.836 1 98.81 230 SER B O 1
ATOM 4073 N N . ILE B 1 231 ? 19 13.305 5.418 1 98.75 231 ILE B N 1
ATOM 4074 C CA . ILE B 1 231 ? 19.203 13.461 6.855 1 98.75 231 ILE B CA 1
ATOM 4075 C C . ILE B 1 231 ? 19.641 12.133 7.461 1 98.75 231 ILE B C 1
ATOM 4077 O O . ILE B 1 231 ? 18.938 11.125 7.348 1 98.75 231 ILE B O 1
ATOM 4081 N N . SER B 1 232 ? 20.75 12.156 8.148 1 98.06 232 SER B N 1
ATOM 4082 C CA . SER B 1 232 ? 21.203 10.984 8.891 1 98.06 232 SER B CA 1
ATOM 4083 C C . SER B 1 232 ? 20.562 10.93 10.273 1 98.06 232 SER B C 1
ATOM 4085 O O . SER B 1 232 ? 20.328 11.961 10.898 1 98.06 232 SER B O 1
ATOM 4087 N N . PRO B 1 233 ? 20.359 9.68 10.742 1 98 233 PRO B N 1
ATOM 4088 C CA . PRO B 1 233 ? 19.844 9.555 12.109 1 98 233 PRO B CA 1
ATOM 4089 C C . PRO B 1 233 ? 20.719 10.281 13.141 1 98 233 PRO B C 1
ATOM 4091 O O . PRO B 1 233 ? 20.188 10.82 14.117 1 98 233 PRO B O 1
ATOM 4094 N N . PHE B 1 234 ? 21.953 10.367 12.914 1 97 234 PHE B N 1
ATOM 4095 C CA . PHE B 1 234 ? 22.875 10.992 13.844 1 97 234 PHE B CA 1
ATOM 4096 C C . PHE B 1 234 ? 22.641 12.5 13.914 1 97 234 PHE B C 1
ATOM 4098 O O . PHE B 1 234 ? 22.859 13.117 14.961 1 97 234 PHE B O 1
ATOM 4105 N N . GLU B 1 235 ? 22.219 13.039 12.875 1 97.31 235 GLU B N 1
ATOM 4106 C CA . GLU B 1 235 ? 21.984 14.477 12.789 1 97.31 235 GLU B CA 1
ATOM 4107 C C . GLU B 1 235 ? 20.844 14.906 13.711 1 97.31 235 GLU B C 1
ATOM 4109 O O . GLU B 1 235 ? 20.812 16.047 14.164 1 97.31 235 GLU B O 1
ATOM 4114 N N . LEU B 1 236 ? 19.953 13.992 14.023 1 98.31 236 LEU B N 1
ATOM 4115 C CA . LEU B 1 236 ? 18.781 14.305 14.828 1 98.31 236 LEU B CA 1
ATOM 4116 C C . LEU B 1 236 ? 19.188 14.766 16.219 1 98.31 236 LEU B C 1
ATOM 4118 O O . LEU B 1 236 ? 18.453 15.516 16.875 1 98.31 236 LEU B O 1
ATOM 4122 N N . GLN B 1 237 ? 20.344 14.344 16.641 1 97 237 GLN B N 1
ATOM 4123 C CA . GLN B 1 237 ? 20.781 14.633 18.016 1 97 237 GLN B CA 1
ATOM 4124 C C . GLN B 1 237 ? 21.656 15.891 18.047 1 97 237 GLN B C 1
ATOM 4126 O O . GLN B 1 237 ? 22.047 16.344 19.125 1 97 237 GLN B O 1
ATOM 4131 N N . LYS B 1 238 ? 21.875 16.516 16.938 1 97 238 LYS B N 1
ATOM 4132 C CA . LYS B 1 238 ? 22.828 17.609 16.875 1 97 238 LYS B CA 1
ATOM 4133 C C . LYS B 1 238 ? 22.172 18.891 16.375 1 97 238 LYS B C 1
ATOM 4135 O O . LYS B 1 238 ? 22.797 19.703 15.68 1 97 238 LYS B O 1
ATOM 4140 N N . VAL B 1 239 ? 20.938 19.016 16.578 1 98.25 239 VAL B N 1
ATOM 4141 C CA . VAL B 1 239 ? 20.219 20.172 16.047 1 98.25 239 VAL B CA 1
ATOM 4142 C C . VAL B 1 239 ? 19.531 20.922 17.188 1 98.25 239 VAL B C 1
ATOM 4144 O O . VAL B 1 239 ? 19.453 20.406 18.312 1 98.25 239 VAL B O 1
ATOM 4147 N N . ASP B 1 240 ? 19.062 22.141 16.906 1 98.44 240 ASP B N 1
ATOM 4148 C CA . ASP B 1 240 ? 18.406 22.984 17.891 1 98.44 240 ASP B CA 1
ATOM 4149 C C . ASP B 1 240 ? 16.922 22.672 18 1 98.44 240 ASP B C 1
ATOM 4151 O O . ASP B 1 240 ? 16.344 22.75 19.078 1 98.44 240 ASP B O 1
ATOM 4155 N N . GLU B 1 241 ? 16.281 22.422 16.875 1 98.38 241 GLU B N 1
ATOM 4156 C CA . GLU B 1 241 ? 14.859 22.109 16.828 1 98.38 241 GLU B CA 1
ATOM 4157 C C . GLU B 1 241 ? 14.57 20.984 15.836 1 98.38 241 GLU B C 1
ATOM 4159 O O . GLU B 1 241 ? 15.312 20.797 14.867 1 98.38 241 GLU B O 1
ATOM 4164 N N . LEU B 1 242 ? 13.578 20.234 16.125 1 98.56 242 LEU B N 1
ATOM 4165 C CA . LEU B 1 242 ? 12.906 19.312 15.227 1 98.56 242 LEU B CA 1
ATOM 4166 C C . LEU B 1 242 ? 11.406 19.578 15.172 1 98.56 242 LEU B C 1
ATOM 4168 O O . LEU B 1 242 ? 10.789 19.875 16.203 1 98.56 242 LEU B O 1
ATOM 4172 N N . PHE B 1 243 ? 10.852 19.531 13.992 1 98.69 243 PHE B N 1
ATOM 4173 C CA . PHE B 1 243 ? 9.391 19.609 13.953 1 98.69 243 PHE B CA 1
ATOM 4174 C C . PHE B 1 243 ? 8.844 18.859 12.742 1 98.69 243 PHE B C 1
ATOM 4176 O O . PHE B 1 243 ? 9.555 18.641 11.758 1 98.69 243 PHE B O 1
ATOM 4183 N N . ILE B 1 244 ? 7.602 18.438 12.859 1 98.69 244 ILE B N 1
ATOM 4184 C CA . ILE B 1 244 ? 6.848 17.719 11.836 1 98.69 244 ILE B CA 1
ATOM 4185 C C . ILE B 1 244 ? 5.773 18.641 11.25 1 98.69 244 ILE B C 1
ATOM 4187 O O . ILE B 1 244 ? 5.23 19.5 11.938 1 98.69 244 ILE B O 1
ATOM 4191 N N . THR B 1 245 ? 5.469 18.406 9.969 1 98.75 245 THR B N 1
ATOM 4192 C CA . THR B 1 245 ? 4.43 19.234 9.359 1 98.75 245 THR B CA 1
ATOM 4193 C C . THR B 1 245 ? 3.4 18.359 8.648 1 98.75 245 THR B C 1
ATOM 4195 O O . THR B 1 245 ? 3.748 17.328 8.055 1 98.75 245 THR B O 1
ATOM 4198 N N . ASN B 1 246 ? 2.178 18.688 8.727 1 98.38 246 ASN B N 1
ATOM 4199 C CA . ASN B 1 246 ? 1.104 18.141 7.902 1 98.38 246 ASN B CA 1
ATOM 4200 C C . ASN B 1 246 ? -0.044 19.125 7.742 1 98.38 246 ASN B C 1
ATOM 4202 O O . ASN B 1 246 ? -0.041 20.203 8.367 1 98.38 246 ASN B O 1
ATOM 4206 N N . SER B 1 247 ? -0.998 18.828 6.961 1 98.19 247 SER B N 1
ATOM 4207 C CA . SER B 1 247 ? -2.01 19.781 6.508 1 98.19 247 SER B CA 1
ATOM 4208 C C . SER B 1 247 ? -2.988 20.125 7.629 1 98.19 247 SER B C 1
ATOM 4210 O O . SER B 1 247 ? -3.65 21.156 7.582 1 98.19 247 SER B O 1
ATOM 4212 N N . ILE B 1 248 ? -3.084 19.312 8.625 1 97.62 248 ILE B N 1
ATOM 4213 C CA . ILE B 1 248 ? -4.109 19.516 9.641 1 97.62 248 ILE B CA 1
ATOM 4214 C C . ILE B 1 248 ? -3.508 20.234 10.852 1 97.62 248 ILE B C 1
ATOM 4216 O O . ILE B 1 248 ? -4.027 21.25 11.297 1 97.62 248 ILE B O 1
ATOM 4220 N N . VAL B 1 249 ? -2.318 19.797 11.25 1 96.69 249 VAL B N 1
ATOM 4221 C CA . VAL B 1 249 ? -1.688 20.312 12.453 1 96.69 249 VAL B CA 1
ATOM 4222 C C . VAL B 1 249 ? -0.831 21.531 12.117 1 96.69 249 VAL B C 1
ATOM 4224 O O . VAL B 1 249 ? -0.629 22.406 12.953 1 96.69 249 VAL B O 1
ATOM 4227 N N . GLY B 1 250 ? -0.438 21.656 10.883 1 97.81 250 GLY B N 1
ATOM 4228 C CA . GLY B 1 250 ? 0.533 22.672 10.508 1 97.81 250 GLY B CA 1
ATOM 4229 C C . GLY B 1 250 ? 1.951 22.312 10.914 1 97.81 250 GLY B C 1
ATOM 4230 O O . GLY B 1 250 ? 2.633 21.562 10.219 1 97.81 250 GLY B O 1
ATOM 4231 N N . ILE B 1 251 ? 2.354 22.828 12.07 1 98.5 251 ILE B N 1
ATOM 4232 C CA . ILE B 1 251 ? 3.691 22.562 12.594 1 98.5 251 ILE B CA 1
ATOM 4233 C C . ILE B 1 251 ? 3.592 21.953 13.984 1 98.5 251 ILE B C 1
ATOM 4235 O O . ILE B 1 251 ? 2.953 22.516 14.875 1 98.5 251 ILE B O 1
ATOM 4239 N N . GLN B 1 252 ? 4.156 20.766 14.148 1 98.25 252 GLN B N 1
ATOM 4240 C CA . GLN B 1 252 ? 4.25 20.078 15.438 1 98.25 252 GLN B CA 1
ATOM 4241 C C . GLN B 1 252 ? 5.703 19.969 15.891 1 98.25 252 GLN B C 1
ATOM 4243 O O . GLN B 1 252 ? 6.457 19.141 15.383 1 98.25 252 GLN B O 1
ATOM 4248 N N . PRO B 1 253 ? 6.082 20.766 16.859 1 98.5 253 PRO B N 1
ATOM 4249 C CA . PRO B 1 253 ? 7.445 20.625 17.375 1 98.5 253 PRO B CA 1
ATOM 4250 C C . PRO B 1 253 ? 7.684 19.281 18.047 1 98.5 253 PRO B C 1
ATOM 4252 O O . PRO B 1 253 ? 6.785 18.75 18.703 1 98.5 253 PRO B O 1
ATOM 4255 N N . ILE B 1 254 ? 8.836 18.734 17.844 1 98.44 254 ILE B N 1
ATOM 4256 C CA . ILE B 1 254 ? 9.312 17.578 18.609 1 98.44 254 ILE B CA 1
ATOM 4257 C C . ILE B 1 254 ? 10.094 18.062 19.828 1 98.44 254 ILE B C 1
ATOM 4259 O O . ILE B 1 254 ? 11.086 18.781 19.703 1 98.44 254 ILE B O 1
ATOM 4263 N N . SER B 1 255 ? 9.656 17.672 21 1 98.31 255 SER B N 1
ATOM 4264 C CA . SER B 1 255 ? 10.266 18.219 22.203 1 98.31 255 SER B CA 1
ATOM 4265 C C . SER B 1 255 ? 11.43 17.344 22.672 1 98.31 255 SER B C 1
ATOM 4267 O O . SER B 1 255 ? 12.281 17.797 23.438 1 98.31 255 SER B O 1
ATOM 4269 N N . LYS B 1 256 ? 11.383 16.047 22.203 1 98.25 256 LYS B N 1
ATOM 4270 C CA . LYS B 1 256 ? 12.406 15.156 22.734 1 98.25 256 LYS B CA 1
ATOM 4271 C C . LYS B 1 256 ? 12.68 14 21.766 1 98.25 256 LYS B C 1
ATOM 4273 O O . LYS B 1 256 ? 11.75 13.438 21.188 1 98.25 256 LYS B O 1
ATOM 4278 N N . TYR B 1 257 ? 13.93 13.672 21.625 1 98.62 257 TYR B N 1
ATOM 4279 C CA . TYR B 1 257 ? 14.461 12.492 20.969 1 98.62 257 TYR B CA 1
ATOM 4280 C C . TYR B 1 257 ? 15.664 11.93 21.719 1 98.62 257 TYR B C 1
ATOM 4282 O O . TYR B 1 257 ? 16.672 12.625 21.906 1 98.62 257 TYR B O 1
ATOM 4290 N N . ARG B 1 258 ? 15.484 10.719 22.094 1 97.12 258 ARG B N 1
ATOM 4291 C CA . ARG B 1 258 ? 16.5 10.109 22.953 1 97.12 258 ARG B CA 1
ATOM 4292 C C . ARG B 1 258 ? 16.828 11.023 24.141 1 97.12 258 ARG B C 1
ATOM 4294 O O . ARG B 1 258 ? 15.945 11.398 24.906 1 97.12 258 ARG B O 1
ATOM 4301 N N . LYS B 1 259 ? 18.078 11.375 24.328 1 96.5 259 LYS B N 1
ATOM 4302 C CA . LYS B 1 259 ? 18.469 12.18 25.484 1 96.5 259 LYS B CA 1
ATOM 4303 C C . LYS B 1 259 ? 18.375 13.672 25.188 1 96.5 259 LYS B C 1
ATOM 4305 O O . LYS B 1 259 ? 18.516 14.5 26.078 1 96.5 259 LYS B O 1
ATOM 4310 N N . ASN B 1 260 ? 18 14 24.031 1 97.81 260 ASN B N 1
ATOM 4311 C CA . ASN B 1 260 ? 18.016 15.398 23.609 1 97.81 260 ASN B CA 1
ATOM 4312 C C . ASN B 1 260 ? 16.641 16.031 23.75 1 97.81 260 ASN B C 1
ATOM 4314 O O . ASN B 1 260 ? 15.617 15.406 23.438 1 97.81 260 ASN B O 1
ATOM 4318 N N . LYS B 1 261 ? 16.625 17.25 24.234 1 97.31 261 LYS B N 1
ATOM 4319 C CA . LYS B 1 261 ? 15.438 18.109 24.25 1 97.31 261 LYS B CA 1
ATOM 4320 C C . LYS B 1 261 ? 15.57 19.266 23.266 1 97.31 261 LYS B C 1
ATOM 4322 O O . LYS B 1 261 ? 16.672 19.766 23.047 1 97.31 261 LYS B O 1
ATOM 4327 N N . PHE B 1 262 ? 14.469 19.641 22.734 1 97.56 262 PHE B N 1
ATOM 4328 C CA . PHE B 1 262 ? 14.531 20.625 21.656 1 97.56 262 PHE B CA 1
ATOM 4329 C C . PHE B 1 262 ? 13.656 21.844 21.984 1 97.56 262 PHE B C 1
ATOM 4331 O O . PHE B 1 262 ? 12.602 21.703 22.594 1 97.56 262 PHE B O 1
ATOM 4338 N N . ASP B 1 263 ? 14.133 23.016 21.516 1 94.81 263 ASP B N 1
ATOM 4339 C CA . ASP B 1 263 ? 13.32 24.234 21.547 1 94.81 263 ASP B CA 1
ATOM 4340 C C . ASP B 1 263 ? 12.328 24.266 20.391 1 94.81 263 ASP B C 1
ATOM 4342 O O . ASP B 1 263 ? 12.281 23.328 19.594 1 94.81 263 ASP B O 1
ATOM 4346 N N . ALA B 1 264 ? 11.523 25.281 20.312 1 97.44 264 ALA B N 1
ATOM 4347 C CA . ALA B 1 264 ? 10.562 25.422 19.219 1 97.44 264 ALA B CA 1
ATOM 4348 C C . ALA B 1 264 ? 10.469 26.859 18.75 1 97.44 264 ALA B C 1
ATOM 4350 O O . ALA B 1 264 ? 9.398 27.328 18.359 1 97.44 264 ALA B O 1
ATOM 4351 N N . LYS B 1 265 ? 11.578 27.562 18.828 1 96.5 265 LYS B N 1
ATOM 4352 C CA . LYS B 1 265 ? 11.594 28.984 18.5 1 96.5 265 LYS B CA 1
ATOM 4353 C C . LYS B 1 265 ? 11.305 29.203 17.016 1 96.5 265 LYS B C 1
ATOM 4355 O O . LYS B 1 265 ? 10.43 30 16.656 1 96.5 265 LYS B O 1
ATOM 4360 N N . VAL B 1 266 ? 12.023 28.531 16.188 1 97.81 266 VAL B N 1
ATOM 4361 C CA . VAL B 1 266 ? 11.852 28.688 14.75 1 97.81 266 VAL B CA 1
ATOM 4362 C C . VAL B 1 266 ? 10.461 28.203 14.344 1 97.81 266 VAL B C 1
ATOM 4364 O O . VAL B 1 266 ? 9.766 28.859 13.57 1 97.81 266 VAL B O 1
ATOM 4367 N N . ALA B 1 267 ? 10.047 27.078 14.875 1 97.88 267 ALA B N 1
ATOM 4368 C CA . ALA B 1 267 ? 8.711 26.547 14.594 1 97.88 267 ALA B CA 1
ATOM 4369 C C . ALA B 1 267 ? 7.641 27.578 14.922 1 97.88 267 ALA B C 1
ATOM 4371 O O . ALA B 1 267 ? 6.715 27.797 14.141 1 97.88 267 ALA B O 1
ATOM 4372 N N . LYS B 1 268 ? 7.773 28.219 16.047 1 96.44 268 LYS B N 1
ATOM 4373 C CA . LYS B 1 268 ? 6.797 29.219 16.484 1 96.44 268 LYS B CA 1
ATOM 4374 C C . LYS B 1 268 ? 6.797 30.438 15.562 1 96.44 268 LYS B C 1
ATOM 4376 O O . LYS B 1 268 ? 5.742 31.016 15.305 1 96.44 268 LYS B O 1
ATOM 4381 N N . SER B 1 269 ? 7.926 30.781 15.156 1 96.31 269 SER B N 1
ATOM 4382 C CA . SER B 1 269 ? 8.008 31.906 14.227 1 96.31 269 SER B CA 1
ATOM 4383 C C . SER B 1 269 ? 7.375 31.562 12.883 1 96.31 269 SER B C 1
ATOM 4385 O O . SER B 1 269 ? 6.707 32.406 12.273 1 96.31 269 SER B O 1
ATOM 4387 N N . LEU B 1 270 ? 7.535 30.359 12.445 1 97.81 270 LEU B N 1
ATOM 4388 C CA . LEU B 1 270 ? 7.07 29.922 11.133 1 97.81 270 LEU B CA 1
ATOM 4389 C C . LEU B 1 270 ? 5.559 29.734 11.125 1 97.81 270 LEU B C 1
ATOM 4391 O O . LEU B 1 270 ? 4.906 29.922 10.094 1 97.81 270 LEU B O 1
ATOM 4395 N N . VAL B 1 271 ? 4.996 29.344 12.273 1 97.5 271 VAL B N 1
ATOM 4396 C CA . VAL B 1 271 ? 3.574 29.031 12.32 1 97.5 271 VAL B CA 1
ATOM 4397 C C . VAL B 1 271 ? 2.756 30.281 12.031 1 97.5 271 VAL B C 1
ATOM 4399 O O . VAL B 1 271 ? 1.703 30.203 11.391 1 97.5 271 VAL B O 1
ATOM 4402 N N . GLY B 1 272 ? 3.201 31.422 12.531 1 95.38 272 GLY B N 1
ATOM 4403 C CA . GLY B 1 272 ? 2.543 32.688 12.203 1 95.38 272 GLY B CA 1
ATOM 4404 C C . GLY B 1 272 ? 2.523 32.969 10.719 1 95.38 272 GLY B C 1
ATOM 4405 O O . GLY B 1 272 ? 1.491 33.375 10.172 1 95.38 272 GLY B O 1
ATOM 4406 N N . LYS B 1 273 ? 3.668 32.812 10.078 1 96.62 273 LYS B N 1
ATOM 4407 C CA . LYS B 1 273 ? 3.787 33.031 8.633 1 96.62 273 LYS B CA 1
ATOM 4408 C C . LYS B 1 273 ? 2.918 32.031 7.863 1 96.62 273 LYS B C 1
ATOM 4410 O O . LYS B 1 273 ? 2.326 32.375 6.84 1 96.62 273 LYS B O 1
ATOM 4415 N N . LEU B 1 274 ? 2.877 30.812 8.359 1 97.75 274 LEU B N 1
ATOM 4416 C CA . LEU B 1 274 ? 2.049 29.797 7.738 1 97.75 274 LEU B CA 1
ATOM 4417 C C . LEU B 1 274 ? 0.574 30.172 7.797 1 97.75 274 LEU B C 1
ATOM 4419 O O . LEU B 1 274 ? -0.147 30.031 6.805 1 97.75 274 LEU B O 1
ATOM 4423 N N . ASN B 1 275 ? 0.122 30.641 8.922 1 96.75 275 ASN B N 1
ATOM 4424 C CA . ASN B 1 275 ? -1.261 31.078 9.078 1 96.75 275 ASN B CA 1
ATOM 4425 C C . ASN B 1 275 ? -1.59 32.219 8.133 1 96.75 275 ASN B C 1
ATOM 4427 O O . ASN B 1 275 ? -2.674 32.281 7.547 1 96.75 275 ASN B O 1
ATOM 4431 N N . ALA B 1 276 ? -0.682 33.156 8.023 1 95 276 ALA B N 1
ATOM 4432 C CA . ALA B 1 276 ? -0.881 34.281 7.129 1 95 276 ALA B CA 1
ATOM 4433 C C . ALA B 1 276 ? -1.021 33.812 5.68 1 95 276 ALA B C 1
ATOM 4435 O O . ALA B 1 276 ? -1.878 34.312 4.945 1 95 276 ALA B O 1
ATOM 4436 N N . ARG B 1 277 ? -0.252 32.875 5.312 1 94.81 277 ARG B N 1
ATOM 4437 C CA . ARG B 1 277 ? -0.263 32.375 3.945 1 94.81 277 ARG B CA 1
ATOM 4438 C C . ARG B 1 277 ? -1.525 31.562 3.674 1 94.81 277 ARG B C 1
ATOM 4440 O O . ARG B 1 277 ? -2.076 31.609 2.572 1 94.81 277 ARG B O 1
ATOM 4447 N N . ALA B 1 278 ? -1.98 30.781 4.605 1 94 278 ALA B N 1
ATOM 4448 C CA . ALA B 1 278 ? -3.139 29.906 4.449 1 94 278 ALA B CA 1
ATOM 4449 C C . ALA B 1 278 ? -4.414 30.703 4.223 1 94 278 ALA B C 1
ATOM 4451 O O . ALA B 1 278 ? -5.324 30.25 3.527 1 94 278 ALA B O 1
ATOM 4452 N N . ARG B 1 279 ? -4.52 31.953 4.738 1 84.56 279 ARG B N 1
ATOM 4453 C CA . ARG B 1 279 ? -5.711 32.781 4.66 1 84.56 279 ARG B CA 1
ATOM 4454 C C . ARG B 1 279 ? -5.762 33.531 3.336 1 84.56 279 ARG B C 1
ATOM 4456 O O . ARG B 1 279 ? -6.836 33.969 2.898 1 84.56 279 ARG B O 1
ATOM 4463 N N . ILE B 1 280 ? -4.613 33.875 2.781 1 73.06 280 ILE B N 1
ATOM 4464 C CA . ILE B 1 280 ? -4.574 34.656 1.539 1 73.06 280 ILE B CA 1
ATOM 4465 C C . ILE B 1 280 ? -4.855 33.719 0.357 1 73.06 280 ILE B C 1
ATOM 4467 O O . ILE B 1 280 ? -5.453 34.125 -0.638 1 73.06 280 ILE B O 1
ATOM 4471 N N . GLY B 1 281 ? -5.109 32.438 0.405 1 62.12 281 GLY B N 1
ATOM 4472 C CA . GLY B 1 281 ? -5.289 31.531 -0.708 1 62.12 281 GLY B CA 1
ATOM 4473 C C . GLY B 1 281 ? -4.062 31.406 -1.592 1 62.12 281 GLY B C 1
ATOM 4474 O O . GLY B 1 281 ? -3.293 32.375 -1.724 1 62.12 281 GLY B O 1
#

InterPro domains:
  IPR001544 Aminotransferase class IV [PF01063] (29-256)
  IPR018300 Aminotransferase, class IV, conserved site [PS00770] (182-211)
  IPR036038 Aminotransferase-like, PLP-dependent enzymes [SSF56752] (3-271)
  IPR043131 Branched-chain-amino-acid aminotransferase-like, N-terminal [G3DSA:3.30.470.10] (1-123)
  IPR043132 Branched-chain-amino-acid aminotransferase-like, C-terminal [G3DSA:3.20.10.10] (132-272)
  IPR050571 Class-IV Pyridoxal-Phosphate-Dependent Aminotransferase [PTHR42743] (14-265)

Foldseek 3Di:
DKAKQNDDDDPPDDDDDPQFCCNQPLQKAKDKWKDAQLATFLLVVRLVLVVVLLVVSPADDDPQSDSVNVSVSQCVNCVVVVNNHGMKIKMKMKGADGADHNDHPHRYIIIMMDMDGDDDSAQDEDPDAAEEEADDPDAAEQDDNLQGRTSPQVVLVVQVVVCVVVVGNWYFGAHPVRFTAAISAFWKWFAAQQEIEGEDCSRRHHNASLVVVLQVVQVPDPRHDYYHHTHHPVVVQVTQWMWGAHNPNGIYTHQDYDPDGHDCVVVVVSRVVSRVNRVVD/DKAKQNDDDDPPDDDDDPQFCCNQPLQKAKDKWKDAQLATFLLVVRLVLVVVLLVVSPADDDPQSDSVNVSVSQCVNCVVVVNNHGMKIKMKMKGADGADHNDHPHRYIIIMMDMDGDDDSAQDEDPDAAEEEADDPDAAEQDDNLQGRTSPQVVLVVQVVVCVVVVGNWYFGAHPVQFTAAISAFWKWFAAQQEIEGEDCSRRHHNASLVVVLLVVQVPDPRHDYYHHTHHPVVVQVTQWMWGAHNPNGIYTHQDYDPDGHDCVVVVVSRVVSRVNRVVD

Solvent-accessible surface area (backbone atoms only — not comparable to full-atom values): 28875 Å² total; per-residue (Å²): 78,27,26,48,75,82,43,78,36,61,61,84,42,48,73,34,36,86,60,35,29,18,43,60,28,9,35,30,37,49,47,66,41,32,32,39,68,85,39,58,43,52,44,67,61,53,49,51,50,51,54,53,45,34,52,72,53,59,42,48,76,58,88,70,71,36,75,67,48,52,52,48,52,51,52,52,39,34,48,70,55,73,42,57,86,38,20,29,42,33,39,43,35,40,27,37,43,63,49,64,69,61,39,54,71,50,42,47,60,47,40,39,36,43,66,43,83,45,91,58,76,60,62,59,72,76,89,59,94,28,37,37,44,78,40,79,88,58,58,44,44,60,40,72,73,41,28,42,58,47,11,57,31,47,68,33,26,39,45,30,47,50,17,57,76,69,72,31,75,38,30,36,36,23,19,82,83,60,28,44,32,23,37,64,80,29,40,44,38,38,27,45,89,46,36,39,35,28,46,35,60,76,51,12,21,61,71,46,67,42,52,54,52,48,50,53,54,36,60,69,37,92,73,39,42,66,40,74,44,82,35,51,68,72,54,71,74,72,45,51,27,37,32,35,27,28,60,79,54,40,52,44,58,33,31,29,46,85,94,42,71,34,51,50,65,66,60,57,58,46,41,56,55,48,48,56,52,43,72,68,101,78,27,26,48,74,80,43,77,36,61,63,85,44,49,74,32,38,86,60,36,29,18,46,61,28,8,37,29,37,48,48,66,40,32,33,38,68,85,38,58,43,52,45,66,62,54,48,52,49,50,54,50,47,35,54,74,53,60,42,50,76,59,87,68,71,36,74,66,48,52,51,48,54,51,51,52,40,34,48,71,54,72,42,57,86,38,19,28,43,33,39,43,35,38,26,38,42,62,49,65,68,62,38,55,72,48,43,46,59,48,40,38,38,41,68,44,83,46,92,57,78,59,63,59,72,76,89,60,92,26,37,39,44,80,39,79,88,58,56,44,42,59,41,70,72,40,26,44,58,50,10,57,31,47,68,34,26,39,43,30,48,51,18,57,78,69,73,30,75,38,28,34,36,22,18,82,84,58,29,44,32,22,37,64,78,29,39,43,39,38,29,46,89,45,37,39,35,27,47,37,60,74,53,12,22,60,72,45,68,43,52,55,54,47,50,53,54,37,61,70,37,93,74,40,42,68,40,74,43,84,35,50,68,71,53,71,73,72,45,50,27,35,33,33,26,28,60,78,54,39,49,44,58,33,31,29,46,86,93,41,72,34,52,52,67,67,60,56,58,46,41,55,56,50,48,55,50,44,72,69,98

Radius of gyration: 24.64 Å; Cα contacts (8 Å, |Δi|>4): 1289; chains: 2; bounding box: 48×72×54 Å

pLDDT: mean 97.42, std 3.46, range [61.34, 98.94]

Nearest PDB structures (foldseek):
  6h65-assembly2_B  TM=8.834E-01  e=3.617E-21  Haliangium ochraceum DSM 14365
  7p3t-assembly1_F  TM=8.759E-01  e=1.546E-20  Luminiphilus syltensis NOR5-1B
  7nea-assembly1_A  TM=8.566E-01  e=1.546E-20  Thermobaculum terrenum ATCC BAA-798
  6gkr-assembly1_A  TM=8.513E-01  e=1.290E-20  Thermobaculum terrenum ATCC BAA-798
  7neb-assembly1_A  TM=8.318E-01  e=1.970E-20  Thermobaculum terrenum ATCC BAA-798

Secondary structure (DSSP, 8-state):
-EEETTEEE-TT---B-TT-HHHHH--EEEEEEEEETTEETTHHHHHHHHHHHHHHTT----TT--HHHHHHHHHHHHHHTT-TTSEEEEEEEEEEPS-BSSSBS---EEEEEEEEEES-SS-----S--EEEEEEEEEE--SGGGGS-BS--HHHHHHHHHHHHTT-SEEEEEETTS-EEEETTBEEEEEETTEEEE--GGGT----HHHHHHHHHHHT-SS-EEEE--B-GGGGGS-SEEEEEETTTEEEEE-EETTEE---HHHHHHHHHHHHHHHH-/-EEETTEEE-TT---B-TT-HHHHH--EEEEEEEEETTEETTHHHHHHHHHHHHHHTT----TT--HHHHHHHHHHHHHHTT-TTSEEEEEEEEEEPS-BSSSBS---EEEEEEEEEES-SS-----S--EEEEEEEEEE--SGGGGS-BS--HHHHHHHHHHHHTT-SEEEEEETTS-EEEETTBEEEEEETTEEEE--GGGT----HHHHHHHHHHHT-SS-EEEE--B-GGGGGS-SEEEEEETTTEEEEE-EETTEE---HHHHHHHHHHHHHHHH-

Organism: Allomuricauda ruestringensis (strain DSM 13258 / CIP 107369 / LMG 19739 / B1) (NCBI:txid886377)

Sequence (562 aa):
MVNCNGALLAEDKAIFTHNNRALKYGDALFETVRYVNGTLFFWEDHYFRLMASMRILRMEIPMEFTLEFLEEEIKNTIKANALDNGAVRIRLTVFRNEGGLYTPSTNDVSYVIETSPMESPFYIIEEGHYEVELFKDYYVNKDMLSNLKSTNKILNVVAGVYAQENGYANCLLVNTDKKVVEAINGNLFLVKGKEVKTPPLSDGCLDGIIRKNLMKIIAGSEELDLVEESISPFELQKVDELFITNSIVGIQPISKYRKNKFDAKVAKSLVGKLNARARIGMVNCNGALLAEDKAIFTHNNRALKYGDALFETVRYVNGTLFFWEDHYFRLMASMRILRMEIPMEFTLEFLEEEIKNTIKANALDNGAVRIRLTVFRNEGGLYTPSTNDVSYVIETSPMESPFYIIEEGHYEVELFKDYYVNKDMLSNLKSTNKILNVVAGVYAQENGYANCLLVNTDKKVVEAINGNLFLVKGKEVKTPPLSDGCLDGIIRKNLMKIIAGSEELDLVEESISPFELQKVDELFITNSIVGIQPISKYRKNKFDAKVAKSLVGKLNARARIG